Protein AF-0000000074148885 (afdb_homodimer)

Nearest PDB structures (foldseek):
  8hmo-assembly3_F  TM=9.367E-01  e=3.142E-23  Bacillus smithii
  8hmo-assembly3_E  TM=9.336E-01  e=1.213E-22  Bacillus smithii
  4co9-assembly2_B  TM=9.385E-01  e=7.654E-22  Bacillus anthracis str. Ames
  4cog-assembly2_D  TM=9.229E-01  e=1.504E-21  Burkholderia cenocepacia J2315
  4cob-assembly1_B  TM=9.211E-01  e=1.009E-20  Pseudomonas aeruginosa PAO1

Organism: Dictyoglomus thermophilum (strain ATCC 35947 / DSM 3960 / H-6-12) (NCBI:txid309799)

Radius of gyration: 21.27 Å; Cα contacts (8 Å, |Δi|>4): 1156; chains: 2; bounding box: 47×60×47 Å

InterPro domains:
  IPR007325 Kynurenine formamidase/cyclase-like [PF04199] (9-154)
  IPR007325 Kynurenine formamidase/cyclase-like [PTHR31118] (8-211)
  IPR037175 Kynurenine formamidase superfamily [G3DSA:3.50.30.50] (5-211)
  IPR037175 Kynurenine formamidase superfamily [SSF102198] (7-210)

pLDDT: mean 97.99, std 2.06, range [78.19, 99.0]

Solvent-accessible surface area (backbone atoms only — not comparable to full-atom values): 21442 Å² total; per-residue (Å²): 116,45,73,37,80,89,51,67,41,76,26,41,42,71,41,45,68,81,46,51,66,63,88,90,54,58,64,44,42,77,44,78,76,36,37,42,96,75,74,37,87,31,38,40,41,33,40,32,30,20,27,66,39,47,14,17,34,53,28,28,23,18,63,31,89,87,35,47,24,39,66,65,49,69,71,68,46,34,45,44,62,27,38,38,43,73,45,80,57,67,64,43,43,42,44,84,76,50,72,81,52,95,77,49,67,57,32,26,40,32,43,35,43,66,27,22,61,45,56,73,66,46,53,85,62,84,72,46,52,12,42,30,53,66,27,44,52,50,44,57,74,46,43,37,31,18,43,31,24,19,33,88,43,57,21,31,78,64,69,59,15,52,48,24,51,39,58,38,28,75,71,66,27,30,38,36,22,20,32,45,39,66,89,56,71,67,43,58,28,39,34,42,37,54,48,48,39,29,64,78,22,28,36,23,42,27,35,31,36,38,22,46,50,48,123,116,44,75,38,80,89,52,68,40,78,27,41,41,71,39,44,68,82,46,53,65,64,89,90,54,56,64,44,43,78,44,78,76,36,36,42,95,75,76,39,87,33,37,40,40,33,38,32,29,20,26,68,39,46,14,18,36,52,28,29,24,19,62,30,89,86,36,46,24,39,64,65,49,69,70,68,46,34,46,45,62,28,37,38,43,73,45,81,59,68,65,43,43,42,44,84,78,49,71,82,51,95,77,48,69,58,30,27,41,32,41,34,44,65,28,21,60,46,55,74,67,46,54,86,62,82,72,48,52,11,40,30,53,66,28,45,52,49,43,56,74,46,44,35,30,18,45,32,25,20,34,86,44,56,20,32,78,65,70,60,14,53,49,23,48,38,62,37,27,75,71,66,27,31,40,35,21,19,31,45,40,67,88,56,72,67,42,58,28,38,34,42,36,55,48,48,39,29,62,78,24,28,36,20,44,28,35,32,37,36,20,46,51,49,123

Secondary structure (DSSP, 8-state):
-EE-TTS-EE-PPPB-TT----TTSPPPEEEEEE-GGGT-SS-EEEEEEETT-SSEEE-GGGT-TTSPPTTTS-GGGGEEEEEEEE---SS-B-HHHHTTS---TT-EEEEE-THHHHHHTTS--TT---B-HHHHHHHHHHT-SEEEESSS-SS-SSHHHHHHHHHHHHTT-EEEE----TTPPSEEEEEE-PPP-BTT-SEEE---EEEEEE-/-EE-TTS-EE-PPPB-TT----TTSPPPEEEEEE-GGGT-SS-EEEEEEETT-SSEEE-GGGT-TTSPPTTTS-GGGGEEEEEEEE---SSEE-HHHHTTS---TT-EEEEE-THHHHHHTTS--TT--EE-HHHHHHHHHHT-SEEEESSS-SS-SSHHHHHHHHHHHHTT-EEEE----TTPPSEEEEEE-PPP-BTT-SEEE---EEEEEE-

Foldseek 3Di:
DAWFPVDKDWFWDDQDQLFADDPPFDGWDKAWPDDVVVVDPDTDIDIDGGLLGTKKKFFLCLQPVPTDAQLGADQLLFWFKEFEDEFEPQQEADLVRPVPPPDAAAHEYEYHYCLLVVNVVRYDDLRGYAYFLRNLLVVVVRNYSAYEYQASFNGHPDDRSSNSSNSCNVSPRMYIYNTNCVPPDGDMWIKHWGFDNDVRHRMHHTGIMTTDDDD/DAWFPVDKDWFWDDQDQLFADDPPFDGWDKAWPDDVVVVDPDTDIDIDGGLLGTKKKFFLCLQPVPTDAQLGADQLLFWFKEFEDEFEPQQEADLVRPVPPPDAAAHEYEYHYCLLVVNVVRYDDLRGYAYFLNNLLVVVVRNYSAYEYQASFNGHPDDRSSNSSNSCNVSPRMYIYNTNCVPPDGDMWIKHWGFDNDVRHRMHHTGIITTDDDD

Sequence (430 aa):
MKILWDKPIDVSLLIREDMLFWPNDPKFQREWVARISEGKNANLSKLILGSHTGTHIDAPYHFLDNGKTLEKIDIFRFYGFAKVFEIKNSVKILLQDIESLPIEEGDIVLFKTKNSSLLRENVFHEDYVGLSLEAAKYLVGKRVKTVGIDYLSIGPRGDEGREVHRTLLREEIGIIEGLDLLEVEEGKYFMIALPLKVKGGEGSPVRAILFPIEGMKILWDKPIDVSLLIREDMLFWPNDPKFQREWVARISEGKNANLSKLILGSHTGTHIDAPYHFLDNGKTLEKIDIFRFYGFAKVFEIKNSVKILLQDIESLPIEEGDIVLFKTKNSSLLRENVFHEDYVGLSLEAAKYLVGKRVKTVGIDYLSIGPRGDEGREVHRTLLREEIGIIEGLDLLEVEEGKYFMIALPLKVKGGEGSPVRAILFPIEG

Structure (mmCIF, N/CA/C/O backbone):
data_AF-0000000074148885-model_v1
#
loop_
_entity.id
_entity.type
_entity.pdbx_description
1 polymer 'Kynurenine formamidase'
#
loop_
_atom_site.group_PDB
_atom_site.id
_atom_site.type_symbol
_atom_site.label_atom_id
_atom_site.label_alt_id
_atom_site.label_comp_id
_atom_site.label_asym_id
_atom_site.label_entity_id
_atom_site.label_seq_id
_atom_site.pdbx_PDB_ins_code
_atom_site.Cartn_x
_atom_site.Cartn_y
_atom_site.Cartn_z
_atom_site.occupancy
_atom_site.B_iso_or_equiv
_atom_site.auth_seq_id
_atom_site.auth_comp_id
_atom_site.auth_asym_id
_atom_site.auth_atom_id
_atom_site.pdbx_PDB_model_num
ATOM 1 N N . MET A 1 1 ? -24.859 -9.789 -0.176 1 83.31 1 MET A N 1
ATOM 2 C CA . MET A 1 1 ? -23.469 -10.047 0.211 1 83.31 1 MET A CA 1
ATOM 3 C C . MET A 1 1 ? -22.891 -8.852 0.961 1 83.31 1 MET A C 1
ATOM 5 O O . MET A 1 1 ? -23.031 -7.707 0.519 1 83.31 1 MET A O 1
ATOM 9 N N . LYS A 1 2 ? -22.531 -9.023 2.232 1 92.5 2 LYS A N 1
ATOM 10 C CA . LYS A 1 2 ? -21.984 -7.988 3.115 1 92.5 2 LYS A CA 1
ATOM 11 C C . LYS A 1 2 ? -20.5 -8.211 3.373 1 92.5 2 LYS A C 1
ATOM 13 O O . LYS A 1 2 ? -20.094 -9.305 3.75 1 92.5 2 LYS A O 1
ATOM 18 N N . ILE A 1 3 ? -19.672 -7.215 3.102 1 96 3 ILE A N 1
ATOM 19 C CA . ILE A 1 3 ? -18.234 -7.273 3.402 1 96 3 ILE A CA 1
ATOM 20 C C . ILE A 1 3 ? -18.016 -7.043 4.895 1 96 3 ILE A C 1
ATOM 22 O O . ILE A 1 3 ? -18.531 -6.074 5.461 1 96 3 ILE A O 1
ATOM 26 N N . LEU A 1 4 ? -17.297 -7.918 5.598 1 96.69 4 LEU A N 1
ATOM 27 C CA . LEU A 1 4 ? -16.984 -7.762 7.012 1 96.69 4 LEU A CA 1
ATOM 28 C C . LEU A 1 4 ? -15.711 -6.949 7.207 1 96.69 4 LEU A C 1
ATOM 30 O O . LEU A 1 4 ? -14.664 -7.504 7.539 1 96.69 4 LEU A O 1
ATOM 34 N N . TRP A 1 5 ? -15.852 -5.66 7.191 1 95.94 5 TRP A N 1
ATOM 35 C CA . TRP A 1 5 ? -14.742 -4.719 7.25 1 95.94 5 TRP A CA 1
ATOM 36 C C . TRP A 1 5 ? -14.008 -4.824 8.578 1 95.94 5 TRP A C 1
ATOM 38 O O . TRP A 1 5 ? -12.844 -4.414 8.695 1 95.94 5 TRP A O 1
ATOM 48 N N . ASP A 1 6 ? -14.648 -5.352 9.578 1 95.69 6 ASP A N 1
ATOM 49 C CA . ASP A 1 6 ? -14.094 -5.391 10.93 1 95.69 6 ASP A CA 1
ATOM 50 C C . ASP A 1 6 ? -13.328 -6.688 11.172 1 95.69 6 ASP A C 1
ATOM 52 O O . ASP A 1 6 ? -12.773 -6.895 12.25 1 95.69 6 ASP A O 1
ATOM 56 N N . LYS A 1 7 ? -13.234 -7.516 10.156 1 96.19 7 LYS A N 1
ATOM 57 C CA . LYS A 1 7 ? -12.523 -8.781 10.297 1 96.19 7 LYS A CA 1
ATOM 58 C C . LYS A 1 7 ? -11.5 -8.961 9.18 1 96.19 7 LYS A C 1
ATOM 60 O O . LYS A 1 7 ? -11.523 -9.953 8.461 1 96.19 7 LYS A O 1
ATOM 65 N N . PRO A 1 8 ? -10.57 -8 9.148 1 98 8 PRO A N 1
ATOM 66 C CA . PRO A 1 8 ? -9.555 -8.109 8.102 1 98 8 PRO A CA 1
ATOM 67 C C . PRO A 1 8 ? -8.617 -9.289 8.312 1 98 8 PRO A C 1
ATOM 69 O O . PRO A 1 8 ? -8.266 -9.609 9.453 1 98 8 PRO A O 1
ATOM 72 N N . ILE A 1 9 ? -8.25 -9.969 7.242 1 98.62 9 ILE A N 1
ATOM 73 C CA . ILE A 1 9 ? -7.219 -11 7.242 1 98.62 9 ILE A CA 1
ATOM 74 C C . ILE A 1 9 ? -5.988 -10.5 6.492 1 98.62 9 ILE A C 1
ATOM 76 O O . ILE A 1 9 ? -6.039 -10.281 5.277 1 98.62 9 ILE A O 1
ATOM 80 N N . ASP A 1 10 ? -4.973 -10.266 7.238 1 98.56 10 ASP A N 1
ATOM 81 C CA . ASP A 1 10 ? -3.713 -9.812 6.656 1 98.56 10 ASP A CA 1
ATOM 82 C C . ASP A 1 10 ? -2.98 -10.969 5.973 1 98.56 10 ASP A C 1
ATOM 84 O O . ASP A 1 10 ? -2.555 -11.922 6.633 1 98.56 10 ASP A O 1
ATOM 88 N N . VAL A 1 11 ? -2.781 -10.875 4.641 1 98.81 11 VAL A N 1
ATOM 89 C CA . VAL A 1 11 ? -2.164 -11.969 3.896 1 98.81 11 VAL A CA 1
ATOM 90 C C . VAL A 1 11 ? -0.828 -11.508 3.316 1 98.81 11 VAL A C 1
ATOM 92 O O . VAL A 1 11 ? -0.363 -12.055 2.312 1 98.81 11 VAL A O 1
ATOM 95 N N . SER A 1 12 ? -0.264 -10.453 3.875 1 98.5 12 SER A N 1
ATOM 96 C CA . SER A 1 12 ? 1.042 -9.93 3.486 1 98.5 12 SER A CA 1
ATOM 97 C C . SER A 1 12 ? 2.16 -10.586 4.293 1 98.5 12 SER A C 1
ATOM 99 O O . SER A 1 12 ? 1.998 -10.852 5.484 1 98.5 12 SER A O 1
ATOM 101 N N . LEU A 1 13 ? 3.252 -10.766 3.672 1 98.38 13 LEU A N 1
ATOM 102 C CA . LEU A 1 13 ? 4.465 -11.164 4.379 1 98.38 13 LEU A CA 1
ATOM 103 C C . LEU A 1 13 ? 5.043 -10 5.172 1 98.38 13 LEU A C 1
ATOM 105 O O . LEU A 1 13 ? 4.965 -8.844 4.734 1 98.38 13 LEU A O 1
ATOM 109 N N . LEU A 1 14 ? 5.602 -10.352 6.316 1 98.31 14 LEU A N 1
ATOM 110 C CA . LEU A 1 14 ? 6.324 -9.352 7.098 1 98.31 14 LEU A CA 1
ATOM 111 C C . LEU A 1 14 ? 7.625 -8.961 6.406 1 98.31 14 LEU A C 1
ATOM 113 O O . LEU A 1 14 ? 8.461 -9.812 6.109 1 98.31 14 LEU A O 1
ATOM 117 N N . ILE A 1 15 ? 7.762 -7.684 6.078 1 98.81 15 ILE A N 1
ATOM 118 C CA . ILE A 1 15 ? 9 -7.207 5.477 1 98.81 15 ILE A CA 1
ATOM 119 C C . ILE A 1 15 ? 10.055 -6.992 6.562 1 98.81 15 ILE A C 1
ATOM 121 O O . ILE A 1 15 ? 9.844 -6.199 7.488 1 98.81 15 ILE A O 1
ATOM 125 N N . ARG A 1 16 ? 11.062 -7.668 6.457 1 98.56 16 ARG A N 1
ATOM 126 C CA . ARG A 1 16 ? 12.148 -7.605 7.426 1 98.56 16 ARG A CA 1
ATOM 127 C C . ARG A 1 16 ? 13.477 -8.023 6.789 1 98.56 16 ARG A C 1
ATOM 129 O O . ARG A 1 16 ? 13.484 -8.641 5.719 1 98.56 16 ARG A O 1
ATOM 136 N N . GLU A 1 17 ? 14.625 -7.676 7.324 1 98.19 17 GLU A N 1
ATOM 137 C CA . GLU A 1 17 ? 15.953 -7.828 6.727 1 98.19 17 GLU A CA 1
ATOM 138 C C . GLU A 1 17 ? 16.281 -9.297 6.477 1 98.19 17 GLU A C 1
ATOM 140 O O . GLU A 1 17 ? 16.984 -9.633 5.523 1 98.19 17 GLU A O 1
ATOM 145 N N . ASP A 1 18 ? 15.766 -10.25 7.238 1 97.38 18 ASP A N 1
ATOM 146 C CA . ASP A 1 18 ? 16.078 -11.664 7.078 1 97.38 18 ASP A CA 1
ATOM 147 C C . ASP A 1 18 ? 14.969 -12.398 6.344 1 97.38 18 ASP A C 1
ATOM 149 O O . ASP A 1 18 ? 14.898 -13.633 6.371 1 97.38 18 ASP A O 1
ATOM 153 N N . MET A 1 19 ? 14.148 -11.648 5.664 1 98 19 MET A N 1
ATOM 154 C CA . MET A 1 19 ? 12.992 -12.289 5.047 1 98 19 MET A CA 1
ATOM 155 C C . MET A 1 19 ? 13.398 -13.039 3.781 1 98 19 MET A C 1
ATOM 157 O O . MET A 1 19 ? 14.414 -12.711 3.16 1 98 19 MET A O 1
ATOM 161 N N . LEU A 1 20 ? 12.578 -13.992 3.443 1 96.81 20 LEU A N 1
ATOM 162 C CA . LEU A 1 20 ? 12.664 -14.695 2.168 1 96.81 20 LEU A CA 1
ATOM 163 C C . LEU A 1 20 ? 12.602 -13.719 1.001 1 96.81 20 LEU A C 1
ATOM 165 O O . LEU A 1 20 ? 11.836 -12.758 1.036 1 96.81 20 LEU A O 1
ATOM 169 N N . PHE A 1 21 ? 13.43 -13.891 -0.021 1 96.69 21 PHE A N 1
ATOM 170 C CA . PHE A 1 21 ? 13.43 -13.117 -1.256 1 96.69 21 PHE A CA 1
ATOM 171 C C . PHE A 1 21 ? 13.836 -13.984 -2.441 1 96.69 21 PHE A C 1
ATOM 173 O O . PHE A 1 21 ? 14.367 -15.078 -2.26 1 96.69 21 PHE A O 1
ATOM 180 N N . TRP A 1 22 ? 13.406 -13.602 -3.65 1 97 22 TRP A N 1
ATOM 181 C CA . TRP A 1 22 ? 13.82 -14.305 -4.859 1 97 22 TRP A CA 1
ATOM 182 C C . TRP A 1 22 ? 15.328 -14.234 -5.043 1 97 22 TRP A C 1
ATOM 184 O O . TRP A 1 22 ? 15.93 -13.164 -4.922 1 97 22 TRP A O 1
ATOM 194 N N . PRO A 1 23 ? 15.938 -15.328 -5.363 1 94.19 23 PRO A N 1
ATOM 195 C CA . PRO A 1 23 ? 17.391 -15.328 -5.504 1 94.19 23 PRO A CA 1
ATOM 196 C C . PRO A 1 23 ? 17.906 -14.234 -6.438 1 94.19 23 PRO A C 1
ATOM 198 O O . PRO A 1 23 ? 17.359 -14.055 -7.531 1 94.19 23 PRO A O 1
ATOM 201 N N . ASN A 1 24 ? 18.859 -13.391 -5.973 1 91.5 24 ASN A N 1
ATOM 202 C CA . ASN A 1 24 ? 19.562 -12.352 -6.711 1 91.5 24 ASN A CA 1
ATOM 203 C C . ASN A 1 24 ? 18.766 -11.047 -6.738 1 91.5 24 ASN A C 1
ATOM 205 O O . ASN A 1 24 ? 19.219 -10.055 -7.312 1 91.5 24 ASN A O 1
ATOM 209 N N . ASP A 1 25 ? 17.562 -11.07 -6.203 1 97.44 25 ASP A N 1
ATOM 210 C CA . ASP A 1 25 ? 16.859 -9.797 -6.027 1 97.44 25 ASP A CA 1
ATOM 211 C C . ASP A 1 25 ? 17.5 -8.969 -4.91 1 97.44 25 ASP A C 1
ATOM 213 O O . ASP A 1 25 ? 18.188 -9.516 -4.039 1 97.44 25 ASP A O 1
ATOM 217 N N . PRO A 1 26 ? 17.266 -7.637 -4.969 1 98.25 26 PRO A N 1
ATOM 218 C CA . PRO A 1 26 ? 17.75 -6.828 -3.85 1 98.25 26 PRO A CA 1
ATOM 219 C C . PRO A 1 26 ? 17.094 -7.211 -2.521 1 98.25 26 PRO A C 1
ATOM 221 O O . PRO A 1 26 ? 15.891 -7.465 -2.469 1 98.25 26 PRO A O 1
ATOM 224 N N . LYS A 1 27 ? 17.922 -7.262 -1.456 1 97.75 27 LYS A N 1
ATOM 225 C CA . LYS A 1 27 ? 17.438 -7.559 -0.111 1 97.75 27 LYS A CA 1
ATOM 226 C C . LYS A 1 27 ? 16.875 -6.301 0.562 1 97.75 27 LYS A C 1
ATOM 228 O O . LYS A 1 27 ? 17.344 -5.195 0.296 1 97.75 27 LYS A O 1
ATOM 233 N N . PHE A 1 28 ? 15.969 -6.57 1.429 1 98.81 28 PHE A N 1
ATOM 234 C CA . PHE A 1 28 ? 15.477 -5.453 2.225 1 98.81 28 PHE A CA 1
ATOM 235 C C . PHE A 1 28 ? 16.516 -5.031 3.264 1 98.81 28 PHE A C 1
ATOM 237 O O . PHE A 1 28 ? 17.125 -5.879 3.918 1 98.81 28 PHE A O 1
ATOM 244 N N . GLN A 1 29 ? 16.672 -3.766 3.324 1 98.69 29 GLN A N 1
ATOM 245 C CA . GLN A 1 29 ? 17.516 -3.158 4.352 1 98.69 29 GLN A CA 1
ATOM 246 C C . GLN A 1 29 ? 16.906 -1.849 4.852 1 98.69 29 GLN A C 1
ATOM 248 O O . GLN A 1 29 ? 16.391 -1.062 4.062 1 98.69 29 GLN A O 1
ATOM 253 N N . ARG A 1 30 ? 16.969 -1.674 6.121 1 98.5 30 ARG A N 1
ATOM 254 C CA . ARG A 1 30 ? 16.562 -0.408 6.734 1 98.5 30 ARG A CA 1
ATOM 255 C C . ARG A 1 30 ? 17.766 0.291 7.367 1 98.5 30 ARG A C 1
ATOM 257 O O . ARG A 1 30 ? 18.547 -0.333 8.094 1 98.5 30 ARG A O 1
ATOM 264 N N . GLU A 1 31 ? 17.938 1.503 7.062 1 98.5 31 GLU A N 1
ATOM 265 C CA . GLU A 1 31 ? 18.922 2.369 7.695 1 98.5 31 GLU A CA 1
ATOM 266 C C . GLU A 1 31 ? 18.266 3.475 8.5 1 98.5 31 GLU A C 1
ATOM 268 O O . GLU A 1 31 ? 17.453 4.234 7.973 1 98.5 31 GLU A O 1
ATOM 273 N N . TRP A 1 32 ? 18.641 3.572 9.773 1 98.19 32 TRP A N 1
ATOM 274 C CA . TRP A 1 32 ? 18.094 4.648 10.594 1 98.19 32 TRP A CA 1
ATOM 275 C C . TRP A 1 32 ? 18.781 5.977 10.273 1 98.19 32 TRP A C 1
ATOM 277 O O . TRP A 1 32 ? 20 6.062 10.234 1 98.19 32 TRP A O 1
ATOM 287 N N . VAL A 1 33 ? 17.984 6.957 9.984 1 98.38 33 VAL A N 1
ATOM 288 C CA . VAL A 1 33 ? 18.453 8.32 9.758 1 98.38 33 VAL A CA 1
ATOM 289 C C . VAL A 1 33 ? 18.438 9.102 11.07 1 98.38 33 VAL A C 1
ATOM 291 O O . VAL A 1 33 ? 19.312 9.914 11.328 1 98.38 33 VAL A O 1
ATOM 294 N N . ALA A 1 34 ? 17.469 8.898 11.836 1 98.19 34 ALA A N 1
ATOM 295 C CA . ALA A 1 34 ? 17.281 9.492 13.156 1 98.19 34 ALA A CA 1
ATOM 296 C C . ALA A 1 34 ? 16.578 8.523 14.102 1 98.19 34 ALA A C 1
ATOM 298 O O . ALA A 1 34 ? 15.766 7.699 13.664 1 98.19 34 ALA A O 1
ATOM 299 N N . ARG A 1 35 ? 16.953 8.586 15.375 1 98.31 35 ARG A N 1
ATOM 300 C CA . ARG A 1 35 ? 16.297 7.781 16.406 1 98.31 35 ARG A CA 1
ATOM 301 C C . ARG A 1 35 ? 16.094 8.586 17.672 1 98.31 35 ARG A C 1
ATOM 303 O O . ARG A 1 35 ? 17.016 9.258 18.141 1 98.31 35 ARG A O 1
ATOM 310 N N . ILE A 1 36 ? 14.891 8.5 18.188 1 98.5 36 ILE A N 1
ATOM 311 C CA . ILE A 1 36 ? 14.586 9.164 19.438 1 98.5 36 ILE A CA 1
ATOM 312 C C . ILE A 1 36 ? 15.523 8.648 20.531 1 98.5 36 ILE A C 1
ATOM 314 O O . ILE A 1 36 ? 16.047 9.422 21.344 1 98.5 36 ILE A O 1
ATOM 318 N N . SER A 1 37 ? 15.75 7.352 20.625 1 97.88 37 SER A N 1
ATOM 319 C CA . SER A 1 37 ? 16.609 6.723 21.609 1 97.88 37 SER A CA 1
ATOM 320 C C . SER A 1 37 ? 18.031 7.285 21.547 1 97.88 37 SER A C 1
ATOM 322 O O . SER A 1 37 ? 18.828 7.113 22.469 1 97.88 37 SER A O 1
ATOM 324 N N . GLU A 1 38 ? 18.359 7.891 20.453 1 98.06 38 GLU A N 1
ATOM 325 C CA . GLU A 1 38 ? 19.672 8.484 20.281 1 98.06 38 GLU A CA 1
ATOM 326 C C . GLU A 1 38 ? 19.625 10.008 20.406 1 98.06 38 GLU A C 1
ATOM 328 O O . GLU A 1 38 ? 20.5 10.711 19.906 1 98.06 38 GLU A O 1
ATOM 333 N N . GLY A 1 39 ? 18.578 10.555 20.859 1 98 39 GLY A N 1
ATOM 334 C CA . GLY A 1 39 ? 18.469 11.961 21.203 1 98 39 GLY A CA 1
ATOM 335 C C . GLY A 1 39 ? 17.828 12.797 20.109 1 98 39 GLY A C 1
ATOM 336 O O . GLY A 1 39 ? 17.844 14.023 20.172 1 98 39 GLY A O 1
ATOM 337 N N . LYS A 1 40 ? 17.297 12.117 19.078 1 97.75 40 LYS A N 1
ATOM 338 C CA . LYS A 1 40 ? 16.656 12.859 17.984 1 97.75 40 LYS A CA 1
ATOM 339 C C . LYS A 1 40 ? 15.164 13.062 18.281 1 97.75 40 LYS A C 1
ATOM 341 O O . LYS A 1 40 ? 14.625 12.484 19.234 1 97.75 40 LYS A O 1
ATOM 346 N N . ASN A 1 41 ? 14.516 13.961 17.531 1 96.25 41 ASN A N 1
ATOM 347 C CA . ASN A 1 41 ? 13.133 14.367 17.781 1 96.25 41 ASN A CA 1
ATOM 348 C C . ASN A 1 41 ? 12.141 13.328 17.281 1 96.25 41 ASN A C 1
ATOM 350 O O . ASN A 1 41 ? 10.984 13.305 17.703 1 96.25 41 ASN A O 1
ATOM 354 N N . ALA A 1 42 ? 12.609 12.484 16.312 1 98 42 ALA A N 1
ATOM 355 C CA . ALA A 1 42 ? 11.742 11.492 15.672 1 98 42 ALA A CA 1
ATOM 356 C C . ALA A 1 42 ? 12.539 10.289 15.188 1 98 42 ALA A C 1
ATOM 358 O O . ALA A 1 42 ? 13.766 10.367 15.047 1 98 42 ALA A O 1
ATOM 359 N N . ASN A 1 43 ? 11.844 9.18 15.117 1 98.62 43 ASN A N 1
ATOM 360 C CA . ASN A 1 43 ? 12.406 8.031 14.406 1 98.62 43 ASN A CA 1
ATOM 361 C C . ASN A 1 43 ? 12.18 8.141 12.898 1 98.62 43 ASN A C 1
ATOM 363 O O . ASN A 1 43 ? 11.07 8.453 12.453 1 98.62 43 ASN A O 1
ATOM 367 N N . LEU A 1 44 ? 13.156 7.984 12.125 1 98.56 44 LEU A N 1
ATOM 368 C CA . LEU A 1 44 ? 13.141 8.117 10.672 1 98.56 44 LEU A CA 1
ATOM 369 C C . LEU A 1 44 ? 14.086 7.109 10.023 1 98.56 44 LEU A C 1
ATOM 371 O O . LEU A 1 44 ? 15.234 6.965 10.445 1 98.56 44 LEU A O 1
ATOM 375 N N . SER A 1 45 ? 13.539 6.457 8.977 1 98.56 45 SER A N 1
ATOM 376 C CA . SER A 1 45 ? 14.359 5.434 8.344 1 98.56 45 SER A CA 1
ATOM 377 C C . SER A 1 45 ? 14.461 5.66 6.836 1 98.56 45 SER A C 1
ATOM 379 O O . SER A 1 45 ? 13.586 6.285 6.238 1 98.56 45 SER A O 1
ATOM 381 N N . LYS A 1 46 ? 15.547 5.223 6.297 1 98.81 46 LYS A N 1
ATOM 382 C CA . LYS A 1 46 ? 15.75 4.965 4.875 1 98.81 46 LYS A CA 1
ATOM 383 C C . LYS A 1 46 ? 15.531 3.488 4.547 1 98.81 46 LYS A C 1
ATOM 385 O O . LYS A 1 46 ? 16.109 2.613 5.195 1 98.81 46 LYS A O 1
ATOM 390 N N . LEU A 1 47 ? 14.68 3.244 3.594 1 98.88 47 LEU A N 1
ATOM 391 C CA . LEU A 1 47 ? 14.367 1.878 3.184 1 98.88 47 LEU A CA 1
ATOM 392 C C . LEU A 1 47 ? 15.023 1.548 1.849 1 98.88 47 LEU A C 1
ATOM 394 O O . LEU A 1 47 ? 15.008 2.363 0.923 1 98.88 47 LEU A O 1
ATOM 398 N N . ILE A 1 48 ? 15.625 0.427 1.777 1 98.81 48 ILE A N 1
ATOM 399 C CA . ILE A 1 48 ? 16.203 -0.152 0.569 1 98.81 48 ILE A CA 1
ATOM 400 C C . ILE A 1 48 ? 15.578 -1.518 0.3 1 98.81 48 ILE A C 1
ATOM 402 O O . ILE A 1 48 ? 15.602 -2.4 1.16 1 98.81 48 ILE A O 1
ATOM 406 N N . LEU A 1 49 ? 14.969 -1.686 -0.871 1 98.75 49 LEU A N 1
ATOM 407 C CA . LEU A 1 49 ? 14.297 -2.957 -1.125 1 98.75 49 LEU A CA 1
ATOM 408 C C . LEU A 1 49 ? 14.141 -3.197 -2.623 1 98.75 49 LEU A C 1
ATOM 410 O O . LEU A 1 49 ? 14.266 -2.268 -3.422 1 98.75 49 LEU A O 1
ATOM 414 N N . GLY A 1 50 ? 13.969 -4.434 -2.994 1 98.75 50 GLY A N 1
ATOM 415 C CA . GLY A 1 50 ? 13.547 -4.742 -4.352 1 98.75 50 GLY A CA 1
ATOM 416 C C . GLY A 1 50 ? 12.102 -4.383 -4.621 1 98.75 50 GLY A C 1
ATOM 417 O O . GLY A 1 50 ? 11.242 -4.512 -3.742 1 98.75 50 GLY A O 1
ATOM 418 N N . SER A 1 51 ? 11.828 -4.059 -5.875 1 98.62 51 SER A N 1
ATOM 419 C CA . SER A 1 51 ? 10.461 -3.723 -6.262 1 98.62 51 SER A CA 1
ATOM 420 C C . SER A 1 51 ? 9.523 -4.906 -6.07 1 98.62 51 SER A C 1
ATOM 422 O O . SER A 1 51 ? 8.305 -4.738 -6.008 1 98.62 51 SER A O 1
ATOM 424 N N . HIS A 1 52 ? 10.031 -6.121 -5.941 1 98.69 52 HIS A N 1
ATOM 425 C CA . HIS A 1 52 ? 9.242 -7.336 -5.785 1 98.69 52 HIS A CA 1
ATOM 426 C C . HIS A 1 52 ? 9.477 -7.973 -4.418 1 98.69 52 HIS A C 1
ATOM 428 O O . HIS A 1 52 ? 9.562 -9.195 -4.309 1 98.69 52 HIS A O 1
ATOM 434 N N . THR A 1 53 ? 9.695 -7.176 -3.439 1 98.69 53 THR A N 1
ATOM 435 C CA . THR A 1 53 ? 9.906 -7.617 -2.066 1 98.69 53 THR A CA 1
ATOM 436 C C . THR A 1 53 ? 8.602 -8.07 -1.43 1 98.69 53 THR A C 1
ATOM 438 O O . THR A 1 53 ? 7.594 -7.363 -1.498 1 98.69 53 THR A O 1
ATOM 441 N N . GLY A 1 54 ? 8.656 -9.32 -0.763 1 98.25 54 GLY A N 1
ATOM 442 C CA . GLY A 1 54 ? 7.496 -9.789 -0.025 1 98.25 54 GLY A CA 1
ATOM 443 C C . GLY A 1 54 ? 6.27 -9.969 -0.897 1 98.25 54 GLY A C 1
ATOM 444 O O . GLY A 1 54 ? 6.363 -10.477 -2.016 1 98.25 54 GLY A O 1
ATOM 445 N N . THR A 1 55 ? 5.129 -9.766 -0.304 1 98.88 55 THR A N 1
ATOM 446 C CA . THR A 1 55 ? 3.906 -9.688 -1.094 1 98.88 55 THR A CA 1
ATOM 447 C C . THR A 1 55 ? 3.961 -8.5 -2.055 1 98.88 55 THR A C 1
ATOM 449 O O . THR A 1 55 ? 4.262 -7.375 -1.647 1 98.88 55 THR A O 1
ATOM 452 N N . HIS A 1 56 ? 3.736 -8.766 -3.342 1 98.94 56 HIS A N 1
ATOM 453 C CA . HIS A 1 56 ? 3.945 -7.699 -4.316 1 98.94 56 HIS A CA 1
ATOM 454 C C . HIS A 1 56 ? 3.104 -7.926 -5.566 1 98.94 56 HIS A C 1
ATOM 456 O O . HIS A 1 56 ? 2.5 -8.984 -5.73 1 98.94 56 HIS A O 1
ATOM 462 N N . ILE A 1 57 ? 3.037 -6.922 -6.387 1 98.81 57 ILE A N 1
ATOM 463 C CA . ILE A 1 57 ? 2.365 -7.031 -7.676 1 98.81 57 ILE A CA 1
ATOM 464 C C . ILE A 1 57 ? 3.373 -6.809 -8.805 1 98.81 57 ILE A C 1
ATOM 466 O O . ILE A 1 57 ? 4.422 -6.195 -8.594 1 98.81 57 ILE A O 1
ATOM 470 N N . ASP A 1 58 ? 3.082 -7.371 -9.914 1 98.81 58 ASP A N 1
ATOM 471 C CA . ASP A 1 58 ? 3.852 -7.18 -11.133 1 98.81 58 ASP A CA 1
ATOM 472 C C . ASP A 1 58 ? 3.113 -6.266 -12.109 1 98.81 58 ASP A C 1
ATOM 474 O O . ASP A 1 58 ? 1.984 -6.559 -12.508 1 98.81 58 ASP A O 1
ATOM 478 N N . ALA A 1 59 ? 3.709 -5.141 -12.461 1 98.75 59 ALA A N 1
ATOM 479 C CA . ALA A 1 59 ? 3.209 -4.383 -13.602 1 98.75 59 ALA A CA 1
ATOM 480 C C . ALA A 1 59 ? 3.607 -5.047 -14.914 1 98.75 59 ALA A C 1
ATOM 482 O O . ALA A 1 59 ? 4.594 -5.785 -14.977 1 98.75 59 ALA A O 1
ATOM 483 N N . PRO A 1 60 ? 2.863 -4.773 -15.977 1 98.88 60 PRO A N 1
ATOM 484 C CA . PRO A 1 60 ? 3.221 -5.367 -17.266 1 98.88 60 PRO A CA 1
ATOM 485 C C . PRO A 1 60 ? 4.664 -5.07 -17.672 1 98.88 60 PRO A C 1
ATOM 487 O O . PRO A 1 60 ? 5.336 -5.926 -18.25 1 98.88 60 PRO A O 1
ATOM 490 N N . TYR A 1 61 ? 5.195 -3.969 -17.328 1 98.88 61 TYR A N 1
ATOM 491 C CA . TYR A 1 61 ? 6.551 -3.551 -17.672 1 98.88 61 TYR A CA 1
ATOM 492 C C . TYR A 1 61 ? 7.582 -4.512 -17.078 1 98.88 61 TYR A C 1
ATOM 494 O O . TYR A 1 61 ? 8.719 -4.566 -17.547 1 98.88 61 TYR A O 1
ATOM 502 N N . HIS A 1 62 ? 7.305 -5.277 -16.078 1 98.81 62 HIS A N 1
ATOM 503 C CA . HIS A 1 62 ? 8.195 -6.25 -15.469 1 98.81 62 HIS A CA 1
ATOM 504 C C . HIS A 1 62 ? 8.695 -7.266 -16.5 1 98.81 62 HIS A C 1
ATOM 506 O O . HIS A 1 62 ? 9.891 -7.566 -16.547 1 98.81 62 HIS A O 1
ATOM 512 N N . PHE A 1 63 ? 7.797 -7.688 -17.406 1 98.81 63 PHE A N 1
ATOM 513 C CA . PHE A 1 63 ? 8.188 -8.742 -18.344 1 98.81 63 PHE A CA 1
ATOM 514 C C . PHE A 1 63 ? 7.93 -8.312 -19.781 1 98.81 63 PHE A C 1
ATOM 516 O O . PHE A 1 63 ? 8.211 -9.07 -20.719 1 98.81 63 PHE A O 1
ATOM 523 N N . LEU A 1 64 ? 7.297 -7.168 -19.984 1 98.56 64 LEU A N 1
ATOM 524 C CA . LEU A 1 64 ? 7 -6.613 -21.297 1 98.56 64 LEU A CA 1
ATOM 525 C C . LEU A 1 64 ? 7.609 -5.227 -21.453 1 98.56 64 LEU A C 1
ATOM 527 O O . LEU A 1 64 ? 7.168 -4.273 -20.812 1 98.56 64 LEU A O 1
ATOM 531 N N . ASP A 1 65 ? 8.562 -5.039 -22.266 1 96.06 65 ASP A N 1
ATOM 532 C CA . ASP A 1 65 ? 9.297 -3.783 -22.359 1 96.06 65 ASP A CA 1
ATOM 533 C C . ASP A 1 65 ? 8.375 -2.639 -22.781 1 96.06 65 ASP A C 1
ATOM 535 O O . ASP A 1 65 ? 8.664 -1.471 -22.516 1 96.06 65 ASP A O 1
ATOM 539 N N . ASN A 1 66 ? 7.289 -2.906 -23.469 1 96.81 66 ASN A N 1
ATOM 540 C CA . ASN A 1 66 ? 6.316 -1.882 -23.828 1 96.81 66 ASN A CA 1
ATOM 541 C C . ASN A 1 66 ? 5.094 -1.918 -22.906 1 96.81 66 ASN A C 1
ATOM 543 O O . ASN A 1 66 ? 4.066 -1.309 -23.219 1 96.81 66 ASN A O 1
ATOM 547 N N . GLY A 1 67 ? 5.18 -2.688 -21.859 1 98.38 67 GLY A N 1
ATOM 548 C CA . GLY A 1 67 ? 4.059 -2.834 -20.938 1 98.38 67 GLY A CA 1
ATOM 549 C C . GLY A 1 67 ? 3.842 -1.612 -20.078 1 98.38 67 GLY A C 1
ATOM 550 O O . GLY A 1 67 ? 4.738 -0.783 -19.922 1 98.38 67 GLY A O 1
ATOM 551 N N . LYS A 1 68 ? 2.66 -1.505 -19.484 1 98.69 68 LYS A N 1
ATOM 552 C CA . LYS A 1 68 ? 2.314 -0.389 -18.609 1 98.69 68 LYS A CA 1
ATOM 553 C C . LYS A 1 68 ? 3.154 -0.411 -17.328 1 98.69 68 LYS A C 1
ATOM 555 O O . LYS A 1 68 ? 3.426 -1.479 -16.781 1 98.69 68 LYS A O 1
ATOM 560 N N . THR A 1 69 ? 3.568 0.746 -16.938 1 98.69 69 THR A N 1
ATOM 561 C CA . THR A 1 69 ? 4.258 0.95 -15.664 1 98.69 69 THR A CA 1
ATOM 562 C C . THR A 1 69 ? 3.258 1.243 -14.547 1 98.69 69 THR A C 1
ATOM 564 O O . THR A 1 69 ? 2.064 1.41 -14.805 1 98.69 69 THR A O 1
ATOM 567 N N . LEU A 1 70 ? 3.754 1.237 -13.328 1 98.62 70 LEU A N 1
ATOM 568 C CA . LEU A 1 70 ? 2.904 1.284 -12.141 1 98.62 70 LEU A CA 1
ATOM 569 C C . LEU A 1 70 ? 1.983 2.498 -12.18 1 98.62 70 LEU A C 1
ATOM 571 O O . LEU A 1 70 ? 0.827 2.42 -11.758 1 98.62 70 LEU A O 1
ATOM 575 N N . GLU A 1 71 ? 2.459 3.672 -12.609 1 97.88 71 GLU A N 1
ATOM 576 C CA . GLU A 1 71 ? 1.641 4.879 -12.578 1 97.88 71 GLU A CA 1
ATOM 577 C C . GLU A 1 71 ? 0.591 4.871 -13.68 1 97.88 71 GLU A C 1
ATOM 579 O O . GLU A 1 71 ? -0.344 5.672 -13.664 1 97.88 71 GLU A O 1
ATOM 584 N N . LYS A 1 72 ? 0.685 3.891 -14.586 1 98.06 72 LYS A N 1
ATOM 585 C CA . LYS A 1 72 ? -0.212 3.848 -15.742 1 98.06 72 LYS A CA 1
ATOM 586 C C . LYS A 1 72 ? -1.165 2.658 -15.648 1 98.06 72 LYS A C 1
ATOM 588 O O . LYS A 1 72 ? -2.131 2.572 -16.406 1 98.06 72 LYS A O 1
ATOM 593 N N . ILE A 1 73 ? -0.882 1.751 -14.766 1 97.88 73 ILE A N 1
ATOM 594 C CA . ILE A 1 73 ? -1.73 0.567 -14.672 1 97.88 73 ILE A CA 1
ATOM 595 C C . ILE A 1 73 ? -3.109 0.959 -14.148 1 97.88 73 ILE A C 1
ATOM 597 O O . ILE A 1 73 ? -3.264 2 -13.5 1 97.88 73 ILE A O 1
ATOM 601 N N . ASP A 1 74 ? -4.094 0.155 -14.484 1 97.25 74 ASP A N 1
ATOM 602 C CA . ASP A 1 74 ? -5.43 0.312 -13.914 1 97.25 74 ASP A CA 1
ATOM 603 C C . ASP A 1 74 ? -5.48 -0.223 -12.484 1 97.25 74 ASP A C 1
ATOM 605 O O . ASP A 1 74 ? -5.434 -1.436 -12.266 1 97.25 74 ASP A O 1
ATOM 609 N N . ILE A 1 75 ? -5.668 0.627 -11.547 1 97.31 75 ILE A N 1
ATOM 610 C CA . ILE A 1 75 ? -5.625 0.273 -10.133 1 97.31 75 ILE A CA 1
ATOM 611 C C . ILE A 1 75 ? -6.789 -0.657 -9.797 1 97.31 75 ILE A C 1
ATOM 613 O O . ILE A 1 75 ? -6.77 -1.344 -8.773 1 97.31 75 ILE A O 1
ATOM 617 N N . PHE A 1 76 ? -7.793 -0.724 -10.672 1 96.75 76 PHE A N 1
ATOM 618 C CA . PHE A 1 76 ? -8.961 -1.579 -10.531 1 96.75 76 PHE A CA 1
ATOM 619 C C . PHE A 1 76 ? -8.555 -3.043 -10.414 1 96.75 76 PHE A C 1
ATOM 621 O O . PHE A 1 76 ? -9.281 -3.852 -9.836 1 96.75 76 PHE A O 1
ATOM 628 N N . ARG A 1 77 ? -7.457 -3.311 -10.891 1 98 77 ARG A N 1
ATOM 629 C CA . ARG A 1 77 ? -6.988 -4.691 -10.93 1 98 77 ARG A CA 1
ATOM 630 C C . ARG A 1 77 ? -6.633 -5.191 -9.531 1 98 77 ARG A C 1
ATOM 632 O O . ARG A 1 77 ? -6.512 -6.398 -9.312 1 98 77 ARG A O 1
ATOM 639 N N . PHE A 1 78 ? -6.531 -4.289 -8.508 1 98.62 78 PHE A N 1
ATOM 640 C CA . PHE A 1 78 ? -5.855 -4.707 -7.285 1 98.62 78 PHE A CA 1
ATOM 641 C C . PHE A 1 78 ? -6.738 -4.469 -6.066 1 98.62 78 PHE A C 1
ATOM 643 O O . PHE A 1 78 ? -6.242 -4.375 -4.941 1 98.62 78 PHE A O 1
ATOM 650 N N . TYR A 1 79 ? -8.016 -4.355 -6.352 1 98.56 79 TYR A N 1
ATOM 651 C CA . TYR A 1 79 ? -9.039 -4.438 -5.316 1 98.56 79 TYR A CA 1
ATOM 652 C C . TYR A 1 79 ? -10.344 -4.992 -5.875 1 98.56 79 TYR A C 1
ATOM 654 O O . TYR A 1 79 ? -10.594 -4.918 -7.082 1 98.56 79 TYR A O 1
ATOM 662 N N . GLY A 1 80 ? -11.148 -5.574 -5.027 1 97.81 80 GLY A N 1
ATOM 663 C CA . GLY A 1 80 ? -12.445 -6.074 -5.453 1 97.81 80 GLY A CA 1
ATOM 664 C C . GLY A 1 80 ? -12.766 -7.453 -4.91 1 97.81 80 GLY A C 1
ATOM 665 O O . GLY A 1 80 ? -12.086 -7.941 -4.004 1 97.81 80 GLY A O 1
ATOM 666 N N . PHE A 1 81 ? -13.859 -8.016 -5.43 1 97.69 81 PHE A N 1
ATOM 667 C CA . PHE A 1 81 ? -14.289 -9.352 -5.012 1 97.69 81 PHE A CA 1
ATOM 668 C C . PHE A 1 81 ? -13.305 -10.406 -5.496 1 97.69 81 PHE A C 1
ATOM 670 O O . PHE A 1 81 ? -12.906 -10.414 -6.66 1 97.69 81 PHE A O 1
ATOM 677 N N . ALA A 1 82 ? -12.914 -11.289 -4.586 1 98.69 82 ALA A N 1
ATOM 678 C CA . ALA A 1 82 ? -11.898 -12.312 -4.836 1 98.69 82 ALA A CA 1
ATOM 679 C C . ALA A 1 82 ? -12.406 -13.695 -4.43 1 98.69 82 ALA A C 1
ATOM 681 O O . ALA A 1 82 ? -13.266 -13.812 -3.555 1 98.69 82 ALA A O 1
ATOM 682 N N . LYS A 1 83 ? -11.891 -14.648 -5.109 1 98.88 83 LYS A N 1
ATOM 683 C CA . LYS A 1 83 ? -12.117 -16.047 -4.766 1 98.88 83 LYS A CA 1
ATOM 684 C C . LYS A 1 83 ? -10.805 -16.75 -4.441 1 98.88 83 LYS A C 1
ATOM 686 O O . LYS A 1 83 ? -9.859 -16.703 -5.227 1 98.88 83 LYS A O 1
ATOM 691 N N . VAL A 1 84 ? -10.781 -17.359 -3.262 1 98.88 84 VAL A N 1
ATOM 692 C CA . VAL A 1 84 ? -9.633 -18.188 -2.885 1 98.88 84 VAL A CA 1
ATOM 693 C C . VAL A 1 84 ? -9.945 -19.656 -3.158 1 98.88 84 VAL A C 1
ATOM 695 O O . VAL A 1 84 ? -10.977 -20.172 -2.715 1 98.88 84 VAL A O 1
ATOM 698 N N . PHE A 1 85 ? -9.078 -20.297 -3.943 1 98.94 85 PHE A N 1
ATOM 699 C CA . PHE A 1 85 ? -9.203 -21.734 -4.227 1 98.94 85 PHE A CA 1
ATOM 700 C C . PHE A 1 85 ? -8.016 -22.5 -3.662 1 98.94 85 PHE A C 1
ATOM 702 O O . PHE A 1 85 ? -6.859 -22.141 -3.916 1 98.94 85 PHE A O 1
ATOM 709 N N . GLU A 1 86 ? -8.266 -23.5 -2.908 1 98.75 86 GLU A N 1
ATOM 710 C CA . GLU A 1 86 ? -7.207 -24.391 -2.457 1 98.75 86 GLU A CA 1
ATOM 711 C C . GLU A 1 86 ? -6.891 -25.453 -3.506 1 98.75 86 GLU A C 1
ATOM 713 O O . GLU A 1 86 ? -7.777 -26.188 -3.934 1 98.75 86 GLU A O 1
ATOM 718 N N . ILE A 1 87 ? -5.68 -25.484 -3.955 1 98.81 87 ILE A N 1
ATOM 719 C CA . ILE A 1 87 ? -5.203 -26.438 -4.941 1 98.81 87 ILE A CA 1
ATOM 720 C C . ILE A 1 87 ? -4.289 -27.469 -4.27 1 98.81 87 ILE A C 1
ATOM 722 O O . ILE A 1 87 ? -3.275 -27.094 -3.67 1 98.81 87 ILE A O 1
ATOM 726 N N . LYS A 1 88 ? -4.512 -28.688 -4.441 1 97.12 88 LYS A N 1
ATOM 727 C CA . LYS A 1 88 ? -3.822 -29.75 -3.701 1 97.12 88 LYS A CA 1
ATOM 728 C C . LYS A 1 88 ? -2.639 -30.281 -4.496 1 97.12 88 LYS A C 1
ATOM 730 O O . LYS A 1 88 ? -1.753 -30.938 -3.936 1 97.12 88 LYS A O 1
ATOM 735 N N . ASN A 1 89 ? -2.633 -30.031 -5.844 1 97.5 89 ASN A N 1
ATOM 736 C CA . ASN A 1 89 ? -1.489 -30.453 -6.641 1 97.5 89 ASN A CA 1
ATOM 737 C C . ASN A 1 89 ? -0.184 -29.875 -6.102 1 97.5 89 ASN A C 1
ATOM 739 O O . ASN A 1 89 ? -0.007 -28.656 -6.07 1 97.5 89 ASN A O 1
ATOM 743 N N . SER A 1 90 ? 0.75 -30.719 -5.684 1 97.06 90 SER A N 1
ATOM 744 C CA . SER A 1 90 ? 1.951 -30.281 -4.98 1 97.06 90 SER A CA 1
ATOM 745 C C . SER A 1 90 ? 3.086 -29.984 -5.957 1 97.06 90 SER A C 1
ATOM 747 O O . SER A 1 90 ? 4.172 -29.562 -5.543 1 97.06 90 SER A O 1
ATOM 749 N N . VAL A 1 91 ? 2.875 -30.172 -7.188 1 97.56 91 VAL A N 1
ATOM 750 C CA . VAL A 1 91 ? 3.934 -30 -8.18 1 97.56 91 VAL A CA 1
ATOM 751 C C . VAL A 1 91 ? 3.689 -28.734 -8.984 1 97.56 91 VAL A C 1
ATOM 753 O O . VAL A 1 91 ? 4.59 -27.906 -9.125 1 97.56 91 VAL A O 1
ATOM 756 N N . LYS A 1 92 ? 2.465 -28.547 -9.531 1 98.56 92 LYS A N 1
ATOM 757 C CA . LYS A 1 92 ? 2.086 -27.469 -10.422 1 98.56 92 LYS A CA 1
ATOM 758 C C . LYS A 1 92 ? 0.569 -27.328 -10.523 1 98.56 92 LYS A C 1
ATOM 760 O O . LYS A 1 92 ? -0.149 -28.328 -10.477 1 98.56 92 LYS A O 1
ATOM 765 N N . ILE A 1 93 ? 0.098 -26.047 -10.641 1 98.94 93 ILE A N 1
ATOM 766 C CA . ILE A 1 93 ? -1.322 -25.875 -10.922 1 98.94 93 ILE A CA 1
ATOM 767 C C . ILE A 1 93 ? -1.593 -26.109 -12.398 1 98.94 93 ILE A C 1
ATOM 769 O O . ILE A 1 93 ? -1.205 -25.312 -13.25 1 98.94 93 ILE A O 1
ATOM 773 N N . LEU A 1 94 ? -2.227 -27.188 -12.703 1 98.88 94 LEU A N 1
ATOM 774 C CA . LEU A 1 94 ? -2.525 -27.562 -14.078 1 98.88 94 LEU A CA 1
ATOM 775 C C . LEU A 1 94 ? -3.936 -27.141 -14.469 1 98.88 94 LEU A C 1
ATOM 777 O O . LEU A 1 94 ? -4.75 -26.812 -13.609 1 98.88 94 LEU A O 1
ATOM 781 N N . LEU A 1 95 ? -4.152 -27.125 -15.805 1 98.75 95 LEU A N 1
ATOM 782 C CA . LEU A 1 95 ? -5.477 -26.797 -16.312 1 98.75 95 LEU A CA 1
ATOM 783 C C . LEU A 1 95 ? -6.543 -27.656 -15.648 1 98.75 95 LEU A C 1
ATOM 785 O O . LEU A 1 95 ? -7.59 -27.156 -15.234 1 98.75 95 LEU A O 1
ATOM 789 N N . GLN A 1 96 ? -6.355 -28.906 -15.461 1 98.5 96 GLN A N 1
ATOM 790 C CA . GLN A 1 96 ? -7.324 -29.859 -14.914 1 98.5 96 GLN A CA 1
ATOM 791 C C . GLN A 1 96 ? -7.664 -29.516 -13.461 1 98.5 96 GLN A C 1
ATOM 793 O O . GLN A 1 96 ? -8.734 -29.891 -12.969 1 98.5 96 GLN A O 1
ATOM 798 N N . ASP A 1 97 ? -6.758 -28.844 -12.742 1 98.75 97 ASP A N 1
ATOM 799 C CA . ASP A 1 97 ? -6.992 -28.484 -11.344 1 98.75 97 ASP A CA 1
ATOM 800 C C . ASP A 1 97 ? -8 -27.344 -11.234 1 98.75 97 ASP A C 1
ATOM 802 O O . ASP A 1 97 ? -8.594 -27.125 -10.18 1 98.75 97 ASP A O 1
ATOM 806 N N . ILE A 1 98 ? -8.164 -26.531 -12.367 1 98.69 98 ILE A N 1
ATOM 807 C CA . ILE A 1 98 ? -8.914 -25.297 -12.148 1 98.69 98 ILE A CA 1
ATOM 808 C C . ILE A 1 98 ? -10.086 -25.219 -13.125 1 98.69 98 ILE A C 1
ATOM 810 O O . ILE A 1 98 ? -10.977 -24.375 -12.984 1 98.69 98 ILE A O 1
ATOM 814 N N . GLU A 1 99 ? -10.203 -26.078 -14.117 1 97.69 99 GLU A N 1
ATOM 815 C CA . GLU A 1 99 ? -11.211 -25.984 -15.172 1 97.69 99 GLU A CA 1
ATOM 816 C C . GLU A 1 99 ? -12.617 -26.141 -14.602 1 97.69 99 GLU A C 1
ATOM 818 O O . GLU A 1 99 ? -13.578 -25.609 -15.156 1 97.69 99 GLU A O 1
ATOM 823 N N . SER A 1 100 ? -12.797 -26.891 -13.516 1 97.94 100 SER A N 1
ATOM 824 C CA . SER A 1 100 ? -14.117 -27.141 -12.938 1 97.94 100 SER A CA 1
ATOM 825 C C . SER A 1 100 ? -14.461 -26.094 -11.891 1 97.94 100 SER A C 1
ATOM 827 O O . SER A 1 100 ? -15.594 -26.062 -11.391 1 97.94 100 SER A O 1
ATOM 829 N N . LEU A 1 101 ? -13.562 -25.297 -11.477 1 98.62 101 LEU A N 1
ATOM 830 C CA . LEU A 1 101 ? -13.805 -24.281 -10.461 1 98.62 101 LEU A CA 1
ATOM 831 C C . LEU A 1 101 ? -14.742 -23.203 -10.984 1 98.62 101 LEU A C 1
ATOM 833 O O . LEU A 1 101 ? -14.758 -22.922 -12.188 1 98.62 101 LEU A O 1
ATOM 837 N N . PRO A 1 102 ? -15.5 -22.594 -10.156 1 98.44 102 PRO A N 1
ATOM 838 C CA . PRO A 1 102 ? -16.422 -21.531 -10.57 1 98.44 102 PRO A CA 1
ATOM 839 C C . PRO A 1 102 ? -15.727 -20.203 -10.805 1 98.44 102 PRO A C 1
ATOM 841 O O . PRO A 1 102 ? -16.047 -19.203 -10.148 1 98.44 102 PRO A O 1
ATOM 844 N N . ILE A 1 103 ? -14.859 -20.188 -11.742 1 98.69 103 ILE A N 1
ATOM 845 C CA . ILE A 1 103 ? -14.141 -18.969 -12.133 1 98.69 103 ILE A CA 1
ATOM 846 C C . ILE A 1 103 ? -14.922 -18.234 -13.227 1 98.69 103 ILE A C 1
ATOM 848 O O . ILE A 1 103 ? -15.305 -18.844 -14.234 1 98.69 103 ILE A O 1
ATOM 852 N N . GLU A 1 104 ? -15.148 -16.984 -13.023 1 98.19 104 GLU A N 1
ATOM 853 C CA . GLU A 1 104 ? -15.93 -16.156 -13.945 1 98.19 104 GLU A CA 1
ATOM 854 C C . GLU A 1 104 ? -15.133 -14.945 -14.422 1 98.19 104 GLU A C 1
ATOM 856 O O . GLU A 1 104 ? -14.094 -14.617 -13.852 1 98.19 104 GLU A O 1
ATOM 861 N N . GLU A 1 105 ? -15.68 -14.367 -15.484 1 98.25 105 GLU A N 1
ATOM 862 C CA . GLU A 1 105 ? -15.086 -13.133 -15.984 1 98.25 105 GLU A CA 1
ATOM 863 C C . GLU A 1 105 ? -15.023 -12.062 -14.898 1 98.25 105 GLU A C 1
ATOM 865 O O . GLU A 1 105 ? -15.992 -11.867 -14.164 1 98.25 105 GLU A O 1
ATOM 870 N N . GLY A 1 106 ? -13.844 -11.445 -14.781 1 98.19 106 GLY A N 1
ATOM 871 C CA . GLY A 1 106 ? -13.711 -10.336 -13.852 1 98.19 106 GLY A CA 1
ATOM 872 C C . GLY A 1 106 ? -13.305 -10.773 -12.461 1 98.19 106 GLY A C 1
ATOM 873 O O . GLY A 1 106 ? -13.109 -9.938 -11.57 1 98.19 106 GLY A O 1
ATOM 874 N N . ASP A 1 107 ? -13.078 -12.039 -12.227 1 98.44 107 ASP A N 1
ATOM 875 C CA . ASP A 1 107 ? -12.719 -12.539 -10.898 1 98.44 107 ASP A CA 1
ATOM 876 C C . ASP A 1 107 ? -11.273 -12.195 -10.555 1 98.44 107 ASP A C 1
ATOM 878 O O . ASP A 1 107 ? -10.406 -12.164 -11.43 1 98.44 107 ASP A O 1
ATOM 882 N N . ILE A 1 108 ? -11.055 -11.82 -9.359 1 98.88 108 ILE A N 1
ATOM 883 C CA . ILE A 1 108 ? -9.742 -12 -8.734 1 98.88 108 ILE A CA 1
ATOM 884 C C . ILE A 1 108 ? -9.617 -13.422 -8.188 1 98.88 108 ILE A C 1
ATOM 886 O O . ILE A 1 108 ? -10.398 -13.836 -7.336 1 98.88 108 ILE A O 1
ATOM 890 N N . VAL A 1 109 ? -8.672 -14.141 -8.719 1 98.94 109 VAL A N 1
ATOM 891 C CA . VAL A 1 109 ? -8.508 -15.539 -8.359 1 98.94 109 VAL A CA 1
ATOM 892 C C . VAL A 1 109 ? -7.207 -15.734 -7.586 1 98.94 109 VAL A C 1
ATOM 894 O O . VAL A 1 109 ? -6.125 -15.445 -8.102 1 98.94 109 VAL A O 1
ATOM 897 N N . LEU A 1 110 ? -7.281 -16.188 -6.371 1 98.94 110 LEU A N 1
ATOM 898 C CA . LEU A 1 110 ? -6.125 -16.453 -5.531 1 98.94 110 LEU A CA 1
ATOM 899 C C . LEU A 1 110 ? -5.965 -17.953 -5.285 1 98.94 110 LEU A C 1
ATOM 901 O O . LEU A 1 110 ? -6.906 -18.625 -4.848 1 98.94 110 LEU A O 1
ATOM 905 N N . PHE A 1 111 ? -4.797 -18.469 -5.578 1 98.94 111 PHE A N 1
ATOM 906 C CA . PHE A 1 111 ? -4.543 -19.906 -5.406 1 98.94 111 PHE A CA 1
ATOM 907 C C . PHE A 1 111 ? -3.771 -20.156 -4.117 1 98.94 111 PHE A C 1
ATOM 909 O O . PHE A 1 111 ? -2.646 -19.688 -3.955 1 98.94 111 PHE A O 1
ATOM 916 N N . LYS A 1 112 ? -4.406 -20.859 -3.227 1 98.88 112 LYS A N 1
ATOM 917 C CA . LYS A 1 112 ? -3.766 -21.406 -2.031 1 98.88 112 LYS A CA 1
ATOM 918 C C . LYS A 1 112 ? -3.207 -22.797 -2.293 1 98.88 112 LYS A C 1
ATOM 920 O O . LYS A 1 112 ? -3.953 -23.719 -2.639 1 98.88 112 LYS A O 1
ATOM 925 N N . THR A 1 113 ? -1.924 -22.969 -2.172 1 98.75 113 THR A N 1
ATOM 926 C CA . THR A 1 113 ? -1.255 -24.234 -2.424 1 98.75 113 THR A CA 1
ATOM 927 C C . THR A 1 113 ? -0.412 -24.656 -1.223 1 98.75 113 THR A C 1
ATOM 929 O O . THR A 1 113 ? -0.538 -24.078 -0.14 1 98.75 113 THR A O 1
ATOM 932 N N . LYS A 1 114 ? 0.437 -25.656 -1.403 1 98.44 114 LYS A N 1
ATOM 933 C CA . LYS A 1 114 ? 1.37 -26.031 -0.349 1 98.44 114 LYS A CA 1
ATOM 934 C C . LYS A 1 114 ? 2.357 -24.906 -0.05 1 98.44 114 LYS A C 1
ATOM 936 O O . LYS A 1 114 ? 2.984 -24.891 1.011 1 98.44 114 LYS A O 1
ATOM 941 N N . ASN A 1 115 ? 2.494 -23.984 -1.011 1 98.62 115 ASN A N 1
ATOM 942 C CA . ASN A 1 115 ? 3.438 -22.891 -0.878 1 98.62 115 ASN A CA 1
ATOM 943 C C . ASN A 1 115 ? 3.203 -22.094 0.407 1 98.62 115 ASN A C 1
ATOM 945 O O . ASN A 1 115 ? 4.141 -21.531 0.973 1 98.62 115 ASN A O 1
ATOM 949 N N . SER A 1 116 ? 1.979 -21.984 0.852 1 95.75 116 SER A N 1
ATOM 950 C CA . SER A 1 116 ? 1.633 -21.219 2.043 1 95.75 116 SER A CA 1
ATOM 951 C C . SER A 1 116 ? 2.42 -21.703 3.258 1 95.75 116 SER A C 1
ATOM 953 O O . SER A 1 116 ? 2.824 -20.891 4.102 1 95.75 116 SER A O 1
ATOM 955 N N . SER A 1 117 ? 2.613 -22.938 3.311 1 96.56 117 SER A N 1
ATOM 956 C CA . SER A 1 117 ? 3.428 -23.484 4.391 1 96.56 117 SER A CA 1
ATOM 957 C C . SER A 1 117 ? 4.914 -23.234 4.145 1 96.56 117 SER A C 1
ATOM 959 O O . SER A 1 117 ? 5.66 -22.953 5.082 1 96.56 117 SER A O 1
ATOM 961 N N . LEU A 1 118 ? 5.328 -23.359 2.918 1 97.06 118 LEU A N 1
ATOM 962 C CA . LEU A 1 118 ? 6.723 -23.141 2.555 1 97.06 118 LEU A CA 1
ATOM 963 C C . LEU A 1 118 ? 7.152 -21.719 2.857 1 97.06 118 LEU A C 1
ATOM 965 O O . LEU A 1 118 ? 8.266 -21.484 3.33 1 97.06 118 LEU A O 1
ATOM 969 N N . LEU A 1 119 ? 6.289 -20.75 2.539 1 95.94 119 LEU A N 1
ATOM 970 C CA . LEU A 1 119 ? 6.586 -19.344 2.754 1 95.94 119 LEU A CA 1
ATOM 971 C C . LEU A 1 119 ? 6.953 -19.078 4.211 1 95.94 119 LEU A C 1
ATOM 973 O O . LEU A 1 119 ? 7.84 -18.266 4.496 1 95.94 119 LEU A O 1
ATOM 977 N N . ARG A 1 120 ? 6.316 -19.734 5.117 1 94.25 120 ARG A N 1
ATOM 978 C CA . ARG A 1 120 ? 6.512 -19.516 6.543 1 94.25 120 ARG A CA 1
ATOM 979 C C . ARG A 1 120 ? 7.859 -20.062 7.004 1 94.25 120 ARG A C 1
ATOM 981 O O . ARG A 1 120 ? 8.375 -19.656 8.047 1 94.25 120 ARG A O 1
ATOM 988 N N . GLU A 1 121 ? 8.398 -21 6.207 1 97 121 GLU A N 1
ATOM 989 C CA . GLU A 1 121 ? 9.727 -21.516 6.523 1 97 121 GLU A CA 1
ATOM 990 C C . GLU A 1 121 ? 10.805 -20.469 6.277 1 97 121 GLU A C 1
ATOM 992 O O . GLU A 1 121 ? 11.938 -20.609 6.75 1 97 121 GLU A O 1
ATOM 997 N N . ASN A 1 122 ? 10.461 -19.438 5.531 1 97.31 122 ASN A N 1
ATOM 998 C CA . ASN A 1 122 ? 11.344 -18.312 5.258 1 97.31 122 ASN A CA 1
ATOM 999 C C . ASN A 1 122 ? 12.633 -18.75 4.566 1 97.31 122 ASN A C 1
ATOM 1001 O O . ASN A 1 122 ? 13.703 -18.188 4.828 1 97.31 122 ASN A O 1
ATOM 1005 N N . VAL A 1 123 ? 12.578 -19.828 3.834 1 96.81 123 VAL A N 1
ATOM 1006 C CA . VAL A 1 123 ? 13.672 -20.266 2.977 1 96.81 123 VAL A CA 1
ATOM 1007 C C . VAL A 1 123 ? 13.156 -20.469 1.551 1 96.81 123 VAL A C 1
ATOM 1009 O O . VAL A 1 123 ? 12 -20.828 1.344 1 96.81 123 VAL A O 1
ATOM 1012 N N . PHE A 1 124 ? 14.07 -20.266 0.618 1 97.38 124 PHE A N 1
ATOM 1013 C CA . PHE A 1 124 ? 13.688 -20.375 -0.782 1 97.38 124 PHE A CA 1
ATOM 1014 C C . PHE A 1 124 ? 13.555 -21.844 -1.188 1 97.38 124 PHE A C 1
ATOM 1016 O O . PHE A 1 124 ? 14.484 -22.625 -1.003 1 97.38 124 PHE A O 1
ATOM 1023 N N . HIS A 1 125 ? 12.406 -22.219 -1.673 1 97.56 125 HIS A N 1
ATOM 1024 C CA . HIS A 1 125 ? 12.164 -23.562 -2.199 1 97.56 125 HIS A CA 1
ATOM 1025 C C . HIS A 1 125 ? 12.047 -23.547 -3.719 1 97.56 125 HIS A C 1
ATOM 1027 O O . HIS A 1 125 ? 11.148 -22.906 -4.27 1 97.56 125 HIS A O 1
ATOM 1033 N N . GLU A 1 126 ? 12.875 -24.312 -4.395 1 95.31 126 GLU A N 1
ATOM 1034 C CA . GLU A 1 126 ? 12.852 -24.375 -5.855 1 95.31 126 GLU A CA 1
ATOM 1035 C C . GLU A 1 126 ? 11.633 -25.141 -6.352 1 95.31 126 GLU A C 1
ATOM 1037 O O . GLU A 1 126 ? 11.18 -24.938 -7.48 1 95.31 126 GLU A O 1
ATOM 1042 N N . ASP A 1 127 ? 11.172 -26.016 -5.52 1 96.56 127 ASP A N 1
ATOM 1043 C CA . ASP A 1 127 ? 10.086 -26.906 -5.93 1 96.56 127 ASP A CA 1
ATOM 1044 C C . ASP A 1 127 ? 8.727 -26.328 -5.531 1 96.56 127 ASP A C 1
ATOM 1046 O O . ASP A 1 127 ? 7.797 -27.078 -5.234 1 96.56 127 ASP A O 1
ATOM 1050 N N . TYR A 1 128 ? 8.656 -24.969 -5.352 1 98.44 128 TYR A N 1
ATOM 1051 C CA . TYR A 1 128 ? 7.363 -24.344 -5.09 1 98.44 128 TYR A CA 1
ATOM 1052 C C . TYR A 1 128 ? 6.387 -24.609 -6.227 1 98.44 128 TYR A C 1
ATOM 1054 O O . TYR A 1 128 ? 6.789 -25.016 -7.316 1 98.44 128 TYR A O 1
ATOM 1062 N N . VAL A 1 129 ? 5.102 -24.4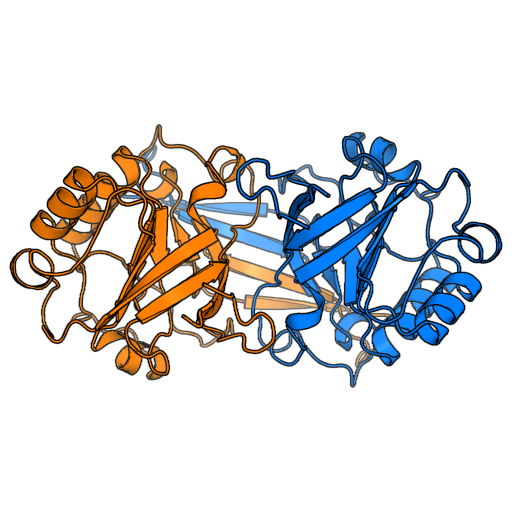38 -5.934 1 98.81 129 VAL A N 1
ATOM 1063 C CA . VAL A 1 129 ? 4.027 -24.688 -6.891 1 98.81 129 VAL A CA 1
ATOM 1064 C C . VAL A 1 129 ? 3.732 -23.406 -7.672 1 98.81 129 VAL A C 1
ATOM 1066 O O . VAL A 1 129 ? 3.453 -22.359 -7.082 1 98.81 129 VAL A O 1
ATOM 1069 N N . GLY A 1 130 ? 3.879 -23.438 -8.984 1 98.88 130 GLY A N 1
ATOM 1070 C CA . GLY A 1 130 ? 3.51 -22.344 -9.883 1 98.88 130 GLY A CA 1
ATOM 1071 C C . GLY A 1 130 ? 2.359 -22.703 -10.805 1 98.88 130 GLY A C 1
ATOM 1072 O O . GLY A 1 130 ? 1.982 -23.859 -10.914 1 98.88 130 GLY A O 1
ATOM 1073 N N . LEU A 1 131 ? 1.768 -21.734 -11.352 1 98.94 131 LEU A N 1
ATOM 1074 C CA . LEU A 1 131 ? 0.713 -21.859 -12.352 1 98.94 131 LEU A CA 1
ATOM 1075 C C . LEU A 1 131 ? 1.281 -22.344 -13.68 1 98.94 131 LEU A C 1
ATOM 1077 O O . LEU A 1 131 ? 2.262 -21.781 -14.18 1 98.94 131 LEU A O 1
ATOM 1081 N N . SER A 1 132 ? 0.71 -23.391 -14.266 1 98.94 132 SER A N 1
ATOM 1082 C CA . SER A 1 132 ? 1.17 -23.844 -15.578 1 98.94 132 SER A CA 1
ATOM 1083 C C . SER A 1 132 ? 0.79 -22.859 -16.672 1 98.94 132 SER A C 1
ATOM 1085 O O . SER A 1 132 ? -0.141 -22.062 -16.5 1 98.94 132 SER A O 1
ATOM 1087 N N . LEU A 1 133 ? 1.58 -22.953 -17.766 1 98.88 133 LEU A N 1
ATOM 1088 C CA . LEU A 1 133 ? 1.298 -22.062 -18.891 1 98.88 133 LEU A CA 1
ATOM 1089 C C . LEU A 1 133 ? -0.101 -22.328 -19.438 1 98.88 133 LEU A C 1
ATOM 1091 O O . LEU A 1 133 ? -0.822 -21.375 -19.781 1 98.88 133 LEU A O 1
ATOM 1095 N N . GLU A 1 134 ? -0.507 -23.562 -19.516 1 98.88 134 GLU A N 1
ATOM 1096 C CA . GLU A 1 134 ? -1.837 -23.922 -20 1 98.88 134 GLU A CA 1
ATOM 1097 C C . GLU A 1 134 ? -2.926 -23.344 -19.109 1 98.88 134 GLU A C 1
ATOM 1099 O O . GLU A 1 134 ? -3.938 -22.844 -19.594 1 98.88 134 GLU A O 1
ATOM 1104 N N . ALA A 1 135 ? -2.734 -23.453 -17.797 1 98.94 135 ALA A N 1
ATOM 1105 C CA . ALA A 1 135 ? -3.689 -22.891 -16.859 1 98.94 135 ALA A CA 1
ATOM 1106 C C . ALA A 1 135 ? -3.762 -21.375 -16.984 1 98.94 135 ALA A C 1
ATOM 1108 O O . ALA A 1 135 ? -4.848 -20.781 -16.906 1 98.94 135 ALA A O 1
ATOM 1109 N N . ALA A 1 136 ? -2.611 -20.75 -17.172 1 98.94 136 ALA A N 1
ATOM 1110 C CA . ALA A 1 136 ? -2.576 -19.297 -17.359 1 98.94 136 ALA A CA 1
ATOM 1111 C C . ALA A 1 136 ? -3.379 -18.891 -18.594 1 98.94 136 ALA A C 1
ATOM 1113 O O . ALA A 1 136 ? -4.16 -17.938 -18.547 1 98.94 136 ALA A O 1
ATOM 1114 N N . LYS A 1 137 ? -3.176 -19.578 -19.688 1 98.94 137 LYS A N 1
ATOM 1115 C CA . LYS A 1 137 ? -3.906 -19.281 -20.922 1 98.94 137 LYS A CA 1
ATOM 1116 C C . LYS A 1 137 ? -5.41 -19.453 -20.719 1 98.94 137 LYS A C 1
ATOM 1118 O O . LYS A 1 137 ? -6.203 -18.672 -21.25 1 98.94 137 LYS A O 1
ATOM 1123 N N . TYR A 1 138 ? -5.762 -20.484 -19.953 1 98.94 138 TYR A N 1
ATOM 1124 C CA . TYR A 1 138 ? -7.168 -20.703 -19.641 1 98.94 138 TYR A CA 1
ATOM 1125 C C . TYR A 1 138 ? -7.75 -19.5 -18.891 1 98.94 138 TYR A C 1
ATOM 1127 O O . TYR A 1 138 ? -8.836 -19.031 -19.234 1 98.94 138 TYR A O 1
ATOM 1135 N N . LEU A 1 139 ? -7.059 -19.016 -17.891 1 98.94 139 LEU A N 1
ATOM 1136 C CA . LEU A 1 139 ? -7.516 -17.875 -17.109 1 98.94 139 LEU A CA 1
ATOM 1137 C C . LEU A 1 139 ? -7.625 -16.625 -17.969 1 98.94 139 LEU A C 1
ATOM 1139 O O . LEU A 1 139 ? -8.516 -15.789 -17.766 1 98.94 139 LEU A O 1
ATOM 1143 N N . VAL A 1 140 ? -6.664 -16.453 -18.922 1 98.94 140 VAL A N 1
ATOM 1144 C CA . VAL A 1 140 ? -6.75 -15.367 -19.891 1 98.94 140 VAL A CA 1
ATOM 1145 C C . VAL A 1 140 ? -8.039 -15.492 -20.688 1 98.94 140 VAL A C 1
ATOM 1147 O O . VAL A 1 140 ? -8.758 -14.508 -20.875 1 98.94 140 VAL A O 1
ATOM 1150 N N . GLY A 1 141 ? -8.273 -16.688 -21.156 1 98.81 141 GLY A N 1
ATOM 1151 C CA . GLY A 1 141 ? -9.508 -16.938 -21.891 1 98.81 141 GLY A CA 1
ATOM 1152 C C . GLY A 1 141 ? -10.75 -16.609 -21.094 1 98.81 141 GLY A C 1
ATOM 1153 O O . GLY A 1 141 ? -11.75 -16.141 -21.641 1 98.81 141 GLY A O 1
ATOM 1154 N N . LYS A 1 142 ? -10.719 -16.844 -19.797 1 98.69 142 LYS A N 1
ATOM 1155 C CA . LYS A 1 142 ? -11.836 -16.562 -18.906 1 98.69 142 LYS A CA 1
ATOM 1156 C C . LYS A 1 142 ? -11.922 -15.07 -18.594 1 98.69 142 LYS A C 1
ATOM 1158 O O . LYS A 1 142 ? -12.914 -14.602 -18.031 1 98.69 142 LYS A O 1
ATOM 1163 N N . ARG A 1 143 ? -10.906 -14.312 -18.922 1 98.56 143 ARG A N 1
ATOM 1164 C CA . ARG A 1 143 ? -10.836 -12.867 -18.719 1 98.56 143 ARG A CA 1
ATOM 1165 C C . ARG A 1 143 ? -10.914 -12.523 -17.234 1 98.56 143 ARG A C 1
ATOM 1167 O O . ARG A 1 143 ? -11.688 -11.656 -16.828 1 98.56 143 ARG A O 1
ATOM 1174 N N . VAL A 1 144 ? -10.164 -13.32 -16.391 1 98.88 144 VAL A N 1
ATOM 1175 C CA . VAL A 1 144 ? -10.102 -12.961 -14.984 1 98.88 144 VAL A CA 1
ATOM 1176 C C . VAL A 1 144 ? -9.391 -11.617 -14.828 1 98.88 144 VAL A C 1
ATOM 1178 O O . VAL A 1 144 ? -8.641 -11.195 -15.711 1 98.88 144 VAL A O 1
ATOM 1181 N N . LYS A 1 145 ? -9.648 -10.961 -13.773 1 98.69 145 LYS A N 1
ATOM 1182 C CA . LYS A 1 145 ? -9.125 -9.633 -13.484 1 98.69 145 LYS A CA 1
ATOM 1183 C C . LYS A 1 145 ? -7.699 -9.703 -12.945 1 98.69 145 LYS A C 1
ATOM 1185 O O . LYS A 1 145 ? -6.844 -8.906 -13.336 1 98.69 145 LYS A O 1
ATOM 1190 N N . THR A 1 146 ? -7.465 -10.586 -12.156 1 98.94 146 THR A N 1
ATOM 1191 C CA . THR A 1 146 ? -6.203 -10.719 -11.43 1 98.94 146 THR A CA 1
ATOM 1192 C C . THR A 1 146 ? -5.996 -12.156 -10.969 1 98.94 146 THR A C 1
ATOM 1194 O O . THR A 1 146 ? -6.957 -12.859 -10.641 1 98.94 146 THR A O 1
ATOM 1197 N N . VAL A 1 147 ? -4.758 -12.578 -10.977 1 99 147 VAL A N 1
ATOM 1198 C CA . VAL A 1 147 ? -4.383 -13.883 -10.438 1 99 147 VAL A CA 1
ATOM 1199 C C . VAL A 1 147 ? -3.332 -13.703 -9.344 1 99 147 VAL A C 1
ATOM 1201 O O . VAL A 1 147 ? -2.377 -12.945 -9.508 1 99 147 VAL A O 1
ATOM 1204 N N . GLY A 1 148 ? -3.539 -14.352 -8.219 1 98.94 148 GLY A N 1
ATOM 1205 C CA . GLY A 1 148 ? -2.594 -14.336 -7.117 1 98.94 148 GLY A CA 1
ATOM 1206 C C . GLY A 1 148 ? -2.125 -15.719 -6.711 1 98.94 148 GLY A C 1
ATOM 1207 O O . GLY A 1 148 ? -2.84 -16.703 -6.902 1 98.94 148 GLY A O 1
ATOM 1208 N N . ILE A 1 149 ? -0.923 -15.797 -6.129 1 98.94 149 ILE A N 1
ATOM 1209 C CA . ILE A 1 149 ? -0.346 -17.078 -5.715 1 98.94 149 ILE A CA 1
ATOM 1210 C C . ILE A 1 149 ? 0.345 -16.906 -4.363 1 98.94 149 ILE A C 1
ATOM 1212 O O . ILE A 1 149 ? 0.844 -15.828 -4.039 1 98.94 149 ILE A O 1
ATOM 1216 N N . ASP A 1 150 ? 0.417 -17.969 -3.6 1 98.75 150 ASP A N 1
ATOM 1217 C CA . ASP A 1 150 ? 1.011 -17.953 -2.268 1 98.75 150 ASP A CA 1
ATOM 1218 C C . ASP A 1 150 ? 2.49 -18.328 -2.318 1 98.75 150 ASP A C 1
ATOM 1220 O O . ASP A 1 150 ? 2.961 -19.125 -1.507 1 98.75 150 ASP A O 1
ATOM 1224 N N . TYR A 1 151 ? 3.285 -17.75 -3.262 1 98.62 151 TYR A N 1
ATOM 1225 C CA . TYR A 1 151 ? 4.738 -17.812 -3.332 1 98.62 151 TYR A CA 1
ATOM 1226 C C . TYR A 1 151 ? 5.305 -16.609 -4.074 1 98.62 151 TYR A C 1
ATOM 1228 O O . TYR A 1 151 ? 4.57 -15.68 -4.406 1 98.62 151 TYR A O 1
ATOM 1236 N N . LEU A 1 152 ? 6.629 -16.625 -4.359 1 98.44 152 LEU A N 1
ATOM 1237 C CA . LEU A 1 152 ? 7.305 -15.422 -4.836 1 98.44 152 LEU A CA 1
ATOM 1238 C C . LEU A 1 152 ? 7.195 -15.297 -6.352 1 98.44 152 LEU A C 1
ATOM 1240 O O . LEU A 1 152 ? 7.594 -14.289 -6.93 1 98.44 152 LEU A O 1
ATOM 1244 N N . SER A 1 153 ? 6.621 -16.328 -6.977 1 98.62 153 SER A N 1
ATOM 1245 C CA . SER A 1 153 ? 6.414 -16.266 -8.422 1 98.62 153 SER A CA 1
ATOM 1246 C C . SER A 1 153 ? 5.117 -16.953 -8.82 1 98.62 153 SER A C 1
ATOM 1248 O O . SER A 1 153 ? 4.816 -18.047 -8.344 1 98.62 153 SER A O 1
ATOM 1250 N N . ILE A 1 154 ? 4.371 -16.375 -9.734 1 98.94 154 ILE A N 1
ATOM 1251 C CA . ILE A 1 154 ? 3.086 -16.875 -10.203 1 98.94 154 ILE A CA 1
ATOM 1252 C C . ILE A 1 154 ? 3.295 -18.141 -11.023 1 98.94 154 ILE A C 1
ATOM 1254 O O . ILE A 1 154 ? 2.445 -19.031 -11.023 1 98.94 154 ILE A O 1
ATOM 1258 N N . GLY A 1 155 ? 4.43 -18.219 -11.734 1 98.81 155 GLY A N 1
ATOM 1259 C CA . GLY A 1 155 ? 4.762 -19.375 -12.547 1 98.81 155 GLY A CA 1
ATOM 1260 C C . GLY A 1 155 ? 5.879 -20.219 -11.953 1 98.81 155 GLY A C 1
ATOM 1261 O O . GLY A 1 155 ? 6.547 -19.797 -11.008 1 98.81 155 GLY A O 1
ATOM 1262 N N . PRO A 1 156 ? 6.059 -21.453 -12.461 1 98.12 156 PRO A N 1
ATOM 1263 C CA . PRO A 1 156 ? 7.16 -22.297 -11.984 1 98.12 156 PRO A CA 1
ATOM 1264 C C . PRO A 1 156 ? 8.531 -21.734 -12.352 1 98.12 156 PRO A C 1
ATOM 1266 O O . PRO A 1 156 ? 8.625 -20.766 -13.117 1 98.12 156 PRO A O 1
ATOM 1269 N N . ARG A 1 157 ? 9.516 -22.25 -11.727 1 95.38 157 ARG A N 1
ATOM 1270 C CA . ARG A 1 157 ? 10.875 -21.812 -12.023 1 95.38 157 ARG A CA 1
ATOM 1271 C C . ARG A 1 157 ? 11.219 -22.062 -13.492 1 95.38 157 ARG A C 1
ATOM 1273 O O . ARG A 1 157 ? 10.719 -23.016 -14.094 1 95.38 157 ARG A O 1
ATOM 1280 N N . GLY A 1 158 ? 12.062 -21.172 -14.031 1 94.62 158 GLY A N 1
ATOM 1281 C CA . GLY A 1 158 ? 12.586 -21.391 -15.367 1 94.62 158 GLY A CA 1
ATOM 1282 C C . GLY A 1 158 ? 11.766 -20.688 -16.438 1 94.62 158 GLY A C 1
ATOM 1283 O O . GLY A 1 158 ? 11.055 -19.719 -16.156 1 94.62 158 GLY A O 1
ATOM 1284 N N . ASP A 1 159 ? 11.883 -21.125 -17.688 1 97.31 159 ASP A N 1
ATOM 1285 C CA . ASP A 1 159 ? 11.312 -20.469 -18.859 1 97.31 159 ASP A CA 1
ATOM 1286 C C . ASP A 1 159 ? 9.789 -20.469 -18.797 1 97.31 159 ASP A C 1
ATOM 1288 O O . ASP A 1 159 ? 9.148 -19.484 -19.188 1 97.31 159 ASP A O 1
ATOM 1292 N N . GLU A 1 160 ? 9.258 -21.531 -18.344 1 98.38 160 GLU A N 1
ATOM 1293 C CA . GLU A 1 160 ? 7.801 -21.594 -18.281 1 98.38 160 GLU A CA 1
ATOM 1294 C C . GLU A 1 160 ? 7.234 -20.5 -17.391 1 98.38 160 GLU A C 1
ATOM 1296 O O . GLU A 1 160 ? 6.227 -19.875 -17.719 1 98.38 160 GLU A O 1
ATOM 1301 N N . GLY A 1 161 ? 7.887 -20.297 -16.25 1 98.38 161 GLY A N 1
ATOM 1302 C CA . GLY A 1 161 ? 7.43 -19.25 -15.352 1 98.38 161 GLY A CA 1
ATOM 1303 C C . GLY A 1 161 ? 7.453 -17.875 -15.984 1 98.38 161 GLY A C 1
ATOM 1304 O O . GLY A 1 161 ? 6.547 -17.062 -15.758 1 98.38 161 GLY A O 1
ATOM 1305 N N . ARG A 1 162 ? 8.469 -17.594 -16.766 1 98.31 162 ARG A N 1
ATOM 1306 C CA . ARG A 1 162 ? 8.547 -16.328 -17.469 1 98.31 162 ARG A CA 1
ATOM 1307 C C . ARG A 1 162 ? 7.414 -16.172 -18.484 1 98.31 162 ARG A C 1
ATOM 1309 O O . ARG A 1 162 ? 6.801 -15.117 -18.594 1 98.31 162 ARG A O 1
ATOM 1316 N N . GLU A 1 163 ? 7.152 -17.25 -19.156 1 98.75 163 GLU A N 1
ATOM 1317 C CA . GLU A 1 163 ? 6.094 -17.219 -20.156 1 98.75 163 GLU A CA 1
ATOM 1318 C C . GLU A 1 163 ? 4.723 -17.047 -19.516 1 98.75 163 GLU A C 1
ATOM 1320 O O . GLU A 1 163 ? 3.836 -16.406 -20.078 1 98.75 163 GLU A O 1
ATOM 1325 N N . VAL A 1 164 ? 4.535 -17.656 -18.328 1 98.94 164 VAL A N 1
ATOM 1326 C CA . VAL A 1 164 ? 3.305 -17.469 -17.578 1 98.94 164 VAL A CA 1
ATOM 1327 C C . VAL A 1 164 ? 3.113 -15.984 -17.266 1 98.94 164 VAL A C 1
ATOM 1329 O O . VAL A 1 164 ? 2.033 -15.438 -17.5 1 98.94 164 VAL A O 1
ATOM 1332 N N . HIS A 1 165 ? 4.176 -15.344 -16.766 1 98.94 165 HIS A N 1
ATOM 1333 C CA . HIS A 1 165 ? 4.109 -13.914 -16.516 1 98.94 165 HIS A CA 1
ATOM 1334 C C . HIS A 1 165 ? 3.711 -13.148 -17.766 1 98.94 165 HIS A C 1
ATOM 1336 O O . HIS A 1 165 ? 2.773 -12.344 -17.75 1 98.94 165 HIS A O 1
ATOM 1342 N N . ARG A 1 166 ? 4.387 -13.406 -18.859 1 98.88 166 ARG A N 1
ATOM 1343 C CA . ARG A 1 166 ? 4.141 -12.688 -20.109 1 98.88 166 ARG A CA 1
ATOM 1344 C C . ARG A 1 166 ? 2.709 -12.898 -20.594 1 98.88 166 ARG A C 1
ATOM 1346 O O . ARG A 1 166 ? 2.053 -11.961 -21.047 1 98.88 166 ARG A O 1
ATOM 1353 N N . THR A 1 167 ? 2.246 -14.117 -20.469 1 98.94 167 THR A N 1
ATOM 1354 C CA . THR A 1 167 ? 0.903 -14.469 -20.922 1 98.94 167 THR A CA 1
ATOM 1355 C C . THR A 1 167 ? -0.15 -13.672 -20.156 1 98.94 167 THR A C 1
ATOM 1357 O O . THR A 1 167 ? -1.067 -13.109 -20.766 1 98.94 167 THR A O 1
ATOM 1360 N N . LEU A 1 168 ? -0.035 -13.578 -18.891 1 98.94 168 LEU A N 1
ATOM 1361 C CA . LEU A 1 168 ? -0.999 -12.859 -18.062 1 98.94 168 LEU A CA 1
ATOM 1362 C C . LEU A 1 168 ? -0.871 -11.352 -18.266 1 98.94 168 LEU A C 1
ATOM 1364 O O . LEU A 1 168 ? -1.869 -10.672 -18.5 1 98.94 168 LEU A O 1
ATOM 1368 N N . LEU A 1 169 ? 0.328 -10.852 -18.25 1 98.88 169 LEU A N 1
ATOM 1369 C CA . LEU A 1 169 ? 0.587 -9.422 -18.25 1 98.88 169 LEU A CA 1
ATOM 1370 C C . LEU A 1 169 ? 0.264 -8.812 -19.609 1 98.88 169 LEU A C 1
ATOM 1372 O O . LEU A 1 169 ? -0.139 -7.652 -19.703 1 98.88 169 LEU A O 1
ATOM 1376 N N . ARG A 1 170 ? 0.452 -9.602 -20.688 1 98.69 170 ARG A N 1
ATOM 1377 C CA . ARG A 1 170 ? 0.112 -9.125 -22.016 1 98.69 170 ARG A CA 1
ATOM 1378 C C . ARG A 1 170 ? -1.359 -8.734 -22.109 1 98.69 170 ARG A C 1
ATOM 1380 O O . ARG A 1 170 ? -1.72 -7.805 -22.828 1 98.69 170 ARG A O 1
ATOM 1387 N N . GLU A 1 171 ? -2.162 -9.445 -21.344 1 98.62 171 GLU A N 1
ATOM 1388 C CA . GLU A 1 171 ? -3.598 -9.18 -21.359 1 98.62 171 GLU A CA 1
ATOM 1389 C C . GLU A 1 171 ? -3.998 -8.273 -20.188 1 98.62 171 GLU A C 1
ATOM 1391 O O . GLU A 1 171 ? -5.18 -8.164 -19.859 1 98.62 171 GLU A O 1
ATOM 1396 N N . GLU A 1 172 ? -3.029 -7.711 -19.484 1 97.81 172 GLU A N 1
ATOM 1397 C CA . GLU A 1 172 ? -3.178 -6.785 -18.359 1 97.81 172 GLU A CA 1
ATOM 1398 C C . GLU A 1 172 ? -3.945 -7.426 -17.219 1 97.81 172 GLU A C 1
ATOM 1400 O O . GLU A 1 172 ? -4.719 -6.758 -16.531 1 97.81 172 GLU A O 1
ATOM 1405 N N . ILE A 1 173 ? -3.846 -8.75 -17.156 1 98.88 173 ILE A N 1
ATOM 1406 C CA . ILE A 1 173 ? -4.301 -9.43 -15.953 1 98.88 173 ILE A CA 1
ATOM 1407 C C . ILE A 1 173 ? -3.342 -9.148 -14.797 1 98.88 173 ILE A C 1
ATOM 1409 O O . ILE A 1 173 ? -2.123 -9.242 -14.961 1 98.88 173 ILE A O 1
ATOM 1413 N N . GLY A 1 174 ? -3.9 -8.648 -13.656 1 98.88 174 GLY A N 1
ATOM 1414 C CA . GLY A 1 174 ? -3.061 -8.391 -12.5 1 98.88 174 GLY A CA 1
ATOM 1415 C C . GLY A 1 174 ? -2.377 -9.633 -11.961 1 98.88 174 GLY A C 1
ATOM 1416 O O . GLY A 1 174 ? -2.936 -10.734 -12.031 1 98.88 174 GLY A O 1
ATOM 1417 N N . ILE A 1 175 ? -1.195 -9.477 -11.484 1 98.94 175 ILE A N 1
ATOM 1418 C CA . ILE A 1 175 ? -0.462 -10.547 -10.812 1 98.94 175 ILE A CA 1
ATOM 1419 C C . ILE A 1 175 ? -0.109 -10.125 -9.391 1 98.94 175 ILE A C 1
ATOM 1421 O O . ILE A 1 175 ? 0.451 -9.047 -9.18 1 98.94 175 ILE A O 1
ATOM 1425 N N . ILE A 1 176 ? -0.456 -10.93 -8.422 1 98.94 176 ILE A N 1
ATOM 1426 C CA . ILE A 1 176 ? -0.05 -10.734 -7.035 1 98.94 176 ILE A CA 1
ATOM 1427 C C . ILE A 1 176 ? 0.719 -11.961 -6.547 1 98.94 176 ILE A C 1
ATOM 1429 O O . ILE A 1 176 ? 0.243 -13.086 -6.672 1 98.94 176 ILE A O 1
ATOM 1433 N N . GLU A 1 177 ? 1.87 -11.727 -6.023 1 98.94 177 GLU A N 1
ATOM 1434 C CA . GLU A 1 177 ? 2.75 -12.797 -5.562 1 98.94 177 GLU A CA 1
ATOM 1435 C C . GLU A 1 177 ? 3.109 -12.617 -4.09 1 98.94 177 GLU A C 1
ATOM 1437 O O . GLU A 1 177 ? 3.027 -11.508 -3.555 1 98.94 177 GLU A O 1
ATOM 1442 N N . GLY A 1 178 ? 3.471 -13.727 -3.467 1 98.75 178 GLY A N 1
ATOM 1443 C CA . GLY A 1 178 ? 3.934 -13.688 -2.088 1 98.75 178 GLY A CA 1
ATOM 1444 C C . GLY A 1 178 ? 2.803 -13.617 -1.08 1 98.75 178 GLY A C 1
ATOM 1445 O O . GLY A 1 178 ? 2.977 -13.102 0.024 1 98.75 178 GLY A O 1
ATOM 1446 N N . LEU A 1 179 ? 1.641 -14.102 -1.449 1 98.88 179 LEU A N 1
ATOM 1447 C CA . LEU A 1 179 ? 0.506 -14.086 -0.533 1 98.88 179 LEU A CA 1
ATOM 1448 C C . LEU A 1 179 ? 0.656 -15.172 0.532 1 98.88 179 LEU A C 1
ATOM 1450 O O . LEU A 1 179 ? 0.934 -16.328 0.211 1 98.88 179 LEU A O 1
ATOM 1454 N N . ASP A 1 180 ? 0.523 -14.828 1.779 1 98.81 180 ASP A N 1
ATOM 1455 C CA . ASP A 1 180 ? 0.438 -15.805 2.861 1 98.81 180 ASP A CA 1
ATOM 1456 C C . ASP A 1 180 ? -1.006 -16.234 3.094 1 98.81 180 ASP A C 1
ATOM 1458 O O . ASP A 1 180 ? -1.731 -15.617 3.873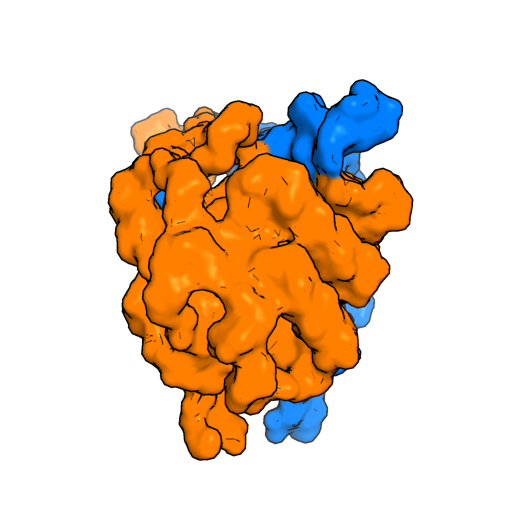 1 98.81 180 ASP A O 1
ATOM 1462 N N . LEU A 1 181 ? -1.392 -17.375 2.529 1 98.81 181 LEU A N 1
ATOM 1463 C CA . LEU A 1 181 ? -2.787 -17.797 2.557 1 98.81 181 LEU A CA 1
ATOM 1464 C C . LEU A 1 181 ? -2.982 -18.969 3.51 1 98.81 181 LEU A C 1
ATOM 1466 O O . LEU A 1 181 ? -4.031 -19.609 3.5 1 98.81 181 LEU A O 1
ATOM 1470 N N . LEU A 1 182 ? -1.958 -19.219 4.316 1 98.5 182 LEU A N 1
ATOM 1471 C CA . LEU A 1 182 ? -1.971 -20.406 5.152 1 98.5 182 LEU A CA 1
ATOM 1472 C C . LEU A 1 182 ? -3.242 -20.469 5.992 1 98.5 182 LEU A C 1
ATOM 1474 O O . LEU A 1 182 ? -3.883 -21.531 6.078 1 98.5 182 LEU A O 1
ATOM 1478 N N . GLU A 1 183 ? -3.674 -19.344 6.566 1 97.88 183 GLU A N 1
ATOM 1479 C CA . GLU A 1 183 ? -4.789 -19.328 7.508 1 97.88 183 GLU A CA 1
ATOM 1480 C C . GLU A 1 183 ? -6.082 -18.891 6.82 1 97.88 183 GLU A C 1
ATOM 1482 O O . GLU A 1 183 ? -7.066 -18.562 7.492 1 97.88 183 GLU A O 1
ATOM 1487 N N . VAL A 1 184 ? -6.109 -18.812 5.562 1 98.69 184 VAL A N 1
ATOM 1488 C CA . VAL A 1 184 ? -7.277 -18.359 4.812 1 98.69 184 VAL A CA 1
ATOM 1489 C C . VAL A 1 184 ? -8.062 -19.562 4.305 1 98.69 184 VAL A C 1
ATOM 1491 O O . VAL A 1 184 ? -7.5 -20.469 3.697 1 98.69 184 VAL A O 1
ATOM 1494 N N . GLU A 1 185 ? -9.32 -19.672 4.547 1 98.25 185 GLU A N 1
ATOM 1495 C CA . GLU A 1 185 ? -10.188 -20.719 4.008 1 98.25 185 GLU A CA 1
ATOM 1496 C C . GLU A 1 185 ? -10.57 -20.406 2.561 1 98.25 185 GLU A C 1
ATOM 1498 O O . GLU A 1 185 ? -10.656 -19.25 2.164 1 98.25 185 GLU A O 1
ATOM 1503 N N . GLU A 1 186 ? -10.688 -21.484 1.788 1 98.19 186 GLU A N 1
ATOM 1504 C CA . GLU A 1 186 ? -11.281 -21.312 0.463 1 98.19 186 GLU A CA 1
ATOM 1505 C C . GLU A 1 186 ? -12.625 -20.594 0.544 1 98.19 186 GLU A C 1
ATOM 1507 O O . GLU A 1 186 ? -13.406 -20.828 1.467 1 98.19 186 GLU A O 1
ATOM 1512 N N . GLY A 1 187 ? -12.867 -19.672 -0.409 1 97.88 187 GLY A N 1
ATOM 1513 C CA . GLY A 1 187 ? -14.125 -18.953 -0.378 1 97.88 187 GLY A CA 1
ATOM 1514 C C . GLY A 1 187 ? -14.031 -17.578 -1.008 1 97.88 187 GLY A C 1
ATOM 1515 O O . GLY A 1 187 ? -13.141 -17.312 -1.819 1 97.88 187 GLY A O 1
ATOM 1516 N N . LYS A 1 188 ? -15.117 -16.797 -0.729 1 98.06 188 LYS A N 1
ATOM 1517 C CA . LYS A 1 188 ? -15.25 -15.477 -1.317 1 98.06 188 LYS A CA 1
ATOM 1518 C C . LYS A 1 188 ? -14.82 -14.391 -0.33 1 98.06 188 LYS A C 1
ATOM 1520 O O . LYS A 1 188 ? -15.125 -14.477 0.862 1 98.06 188 LYS A O 1
ATOM 1525 N N . TYR A 1 189 ? -14.117 -13.414 -0.829 1 98.62 189 TYR A N 1
ATOM 1526 C CA . TYR A 1 189 ? -13.609 -12.297 -0.046 1 98.62 189 TYR A CA 1
ATOM 1527 C C . TYR A 1 189 ? -13.672 -11 -0.846 1 98.62 189 TYR A C 1
ATOM 1529 O O . TYR A 1 189 ? -13.977 -11.016 -2.041 1 98.62 189 TYR A O 1
ATOM 1537 N N . PHE A 1 190 ? -13.555 -9.906 -0.204 1 98.44 190 PHE A N 1
ATOM 1538 C CA . PHE A 1 190 ? -13.125 -8.656 -0.821 1 98.44 190 PHE A CA 1
ATOM 1539 C C . PHE A 1 190 ? -11.641 -8.414 -0.58 1 98.44 190 PHE A C 1
ATOM 1541 O O . PHE A 1 190 ? -11.148 -8.57 0.542 1 98.44 190 PHE A O 1
ATOM 1548 N N . MET A 1 191 ? -10.93 -8.117 -1.578 1 98.81 191 MET A N 1
ATOM 1549 C CA . MET A 1 191 ? -9.484 -7.969 -1.466 1 98.81 191 MET A CA 1
ATOM 1550 C C . MET A 1 191 ? -9.055 -6.527 -1.728 1 98.81 191 MET A C 1
ATOM 1552 O O . MET A 1 191 ? -9.617 -5.859 -2.6 1 98.81 191 MET A O 1
ATOM 1556 N N . ILE A 1 192 ? -8.008 -6.047 -1.008 1 98.81 192 ILE A N 1
ATOM 1557 C CA . ILE A 1 192 ? -7.281 -4.812 -1.275 1 98.81 192 ILE A CA 1
ATOM 1558 C C . ILE A 1 192 ? -5.785 -5.098 -1.34 1 98.81 192 ILE A C 1
ATOM 1560 O O . ILE A 1 192 ? -5.227 -5.727 -0.437 1 98.81 192 ILE A O 1
ATOM 1564 N N . ALA A 1 193 ? -5.102 -4.676 -2.332 1 98.81 193 ALA A N 1
ATOM 1565 C CA . ALA A 1 193 ? -3.656 -4.816 -2.484 1 98.81 193 ALA A CA 1
ATOM 1566 C C . ALA A 1 193 ? -3.098 -3.754 -3.426 1 98.81 193 ALA A C 1
ATOM 1568 O O . ALA A 1 193 ? -2.496 -4.078 -4.453 1 98.81 193 ALA A O 1
ATOM 1569 N N . LEU A 1 194 ? -3.146 -2.537 -3.062 1 98.81 194 LEU A N 1
ATOM 1570 C CA . LEU A 1 194 ? -2.824 -1.425 -3.949 1 98.81 194 LEU A CA 1
ATOM 1571 C C . LEU A 1 194 ? -1.316 -1.201 -4.016 1 98.81 194 LEU A C 1
ATOM 1573 O O . LEU A 1 194 ? -0.646 -1.147 -2.98 1 98.81 194 LEU A O 1
ATOM 1577 N N . PRO A 1 195 ? -0.784 -1.051 -5.16 1 98.88 195 PRO A N 1
ATOM 1578 C CA . PRO A 1 195 ? 0.646 -0.778 -5.32 1 98.88 195 PRO A CA 1
ATOM 1579 C C . PRO A 1 195 ? 0.997 0.689 -5.086 1 98.88 195 PRO A C 1
ATOM 1581 O O . PRO A 1 195 ? 0.146 1.566 -5.254 1 98.88 195 PRO A O 1
ATOM 1584 N N . LEU A 1 196 ? 2.225 0.929 -4.68 1 98.88 196 LEU A N 1
ATOM 1585 C CA . LEU A 1 196 ? 2.734 2.297 -4.664 1 98.88 196 LEU A CA 1
ATOM 1586 C C . LEU A 1 196 ? 2.727 2.898 -6.062 1 98.88 196 LEU A C 1
ATOM 1588 O O . LEU A 1 196 ? 2.875 2.18 -7.055 1 98.88 196 LEU A O 1
ATOM 1592 N N . LYS A 1 197 ? 2.555 4.195 -6.141 1 98.75 197 LYS A N 1
ATOM 1593 C CA . LYS A 1 197 ? 2.514 4.914 -7.406 1 98.75 197 LYS A CA 1
ATOM 1594 C C . LYS A 1 197 ? 3.91 5.363 -7.828 1 98.75 197 LYS A C 1
ATOM 1596 O O . LYS A 1 197 ? 4.215 6.559 -7.816 1 98.75 197 LYS A O 1
ATOM 1601 N N . VAL A 1 198 ? 4.734 4.465 -8.281 1 98.81 198 VAL A N 1
ATOM 1602 C CA . VAL A 1 198 ? 6.121 4.742 -8.633 1 98.81 198 VAL A CA 1
ATOM 1603 C C . VAL A 1 198 ? 6.23 5 -10.133 1 98.81 198 VAL A C 1
ATOM 1605 O O . VAL A 1 198 ? 5.836 4.16 -10.945 1 98.81 198 VAL A O 1
ATOM 1608 N N . LYS A 1 199 ? 6.758 6.137 -10.5 1 98.62 199 LYS A N 1
ATOM 1609 C CA . LYS A 1 199 ? 6.965 6.465 -11.906 1 98.62 199 LYS A CA 1
ATOM 1610 C C . LYS A 1 199 ? 7.887 5.453 -12.578 1 98.62 199 LYS A C 1
ATOM 1612 O O . LYS A 1 199 ? 8.977 5.172 -12.086 1 98.62 199 LYS A O 1
ATOM 1617 N N . GLY A 1 200 ? 7.391 4.852 -13.617 1 98.44 200 GLY A N 1
ATOM 1618 C CA . GLY A 1 200 ? 8.211 3.924 -14.383 1 98.44 200 GLY A CA 1
ATOM 1619 C C . GLY A 1 200 ? 8.398 2.588 -13.68 1 98.44 200 GLY A C 1
ATOM 1620 O O . GLY A 1 200 ? 9.266 1.8 -14.062 1 98.44 200 GLY A O 1
ATOM 1621 N N . GLY A 1 201 ? 7.66 2.336 -12.617 1 98.62 201 GLY A N 1
ATOM 1622 C CA . GLY A 1 201 ? 7.863 1.14 -11.812 1 98.62 201 GLY A CA 1
ATOM 1623 C C . GLY A 1 201 ? 7.367 -0.123 -12.492 1 98.62 201 GLY A C 1
ATOM 1624 O O . GLY A 1 201 ? 6.328 -0.109 -13.156 1 98.62 201 GLY A O 1
ATOM 1625 N N . GLU A 1 202 ? 8.086 -1.255 -12.32 1 98.81 202 GLU A N 1
ATOM 1626 C CA . GLU A 1 202 ? 7.723 -2.541 -12.914 1 98.81 202 GLU A CA 1
ATOM 1627 C C . GLU A 1 202 ? 7.16 -3.492 -11.859 1 98.81 202 GLU A C 1
ATOM 1629 O O . GLU A 1 202 ? 6.676 -4.574 -12.188 1 98.81 202 GLU A O 1
ATOM 1634 N N . GLY A 1 203 ? 7.203 -3.15 -10.625 1 98.75 203 GLY A N 1
ATOM 1635 C CA . GLY A 1 203 ? 6.652 -3.883 -9.5 1 98.75 203 GLY A CA 1
ATOM 1636 C C . GLY A 1 203 ? 6.574 -3.055 -8.234 1 98.75 203 GLY A C 1
ATOM 1637 O O . GLY A 1 203 ? 7.168 -1.979 -8.148 1 98.75 203 GLY A O 1
ATOM 1638 N N . SER A 1 204 ? 5.887 -3.52 -7.301 1 98.88 204 SER A N 1
ATOM 1639 C CA . SER A 1 204 ? 5.715 -2.814 -6.035 1 98.88 204 SER A CA 1
ATOM 1640 C C . SER A 1 204 ? 5.344 -3.777 -4.914 1 98.88 204 SER A C 1
ATOM 1642 O O . SER A 1 204 ? 4.48 -4.641 -5.086 1 98.88 204 SER A O 1
ATOM 1644 N N . PRO A 1 205 ? 6.023 -3.643 -3.744 1 98.88 205 PRO A N 1
ATOM 1645 C CA . PRO A 1 205 ? 5.422 -4.273 -2.566 1 98.88 205 PRO A CA 1
ATOM 1646 C C . PRO A 1 205 ? 4.039 -3.715 -2.24 1 98.88 205 PRO A C 1
ATOM 1648 O O . PRO A 1 205 ? 3.73 -2.572 -2.588 1 98.88 205 PRO A O 1
ATOM 1651 N N . VAL A 1 206 ? 3.217 -4.566 -1.676 1 98.94 206 VAL A N 1
ATOM 1652 C CA . VAL A 1 206 ? 1.866 -4.145 -1.321 1 98.94 206 VAL A CA 1
ATOM 1653 C C . VAL A 1 206 ? 1.507 -4.672 0.066 1 98.94 206 VAL A C 1
ATOM 1655 O O . VAL A 1 206 ? 2.156 -5.586 0.576 1 98.94 206 VAL A O 1
ATOM 1658 N N . ARG A 1 207 ? 0.619 -4.012 0.722 1 98.94 207 ARG A N 1
ATOM 1659 C CA . ARG A 1 207 ? -0.163 -4.609 1.8 1 98.94 207 ARG A CA 1
ATOM 1660 C C . ARG A 1 207 ? -1.438 -5.254 1.262 1 98.94 207 ARG A C 1
ATOM 1662 O O . ARG A 1 207 ? -2.291 -4.57 0.694 1 98.94 207 ARG A O 1
ATOM 1669 N N . ALA A 1 208 ? -1.528 -6.504 1.373 1 98.94 208 ALA A N 1
ATOM 1670 C CA . ALA A 1 208 ? -2.686 -7.234 0.863 1 98.94 208 ALA A CA 1
ATOM 1671 C C . ALA A 1 208 ? -3.586 -7.703 2.004 1 98.94 208 ALA A C 1
ATOM 1673 O O . ALA A 1 208 ? -3.127 -8.383 2.926 1 98.94 208 ALA A O 1
ATOM 1674 N N . ILE A 1 209 ? -4.855 -7.363 1.942 1 98.94 209 ILE A N 1
ATOM 1675 C CA . ILE A 1 209 ? -5.832 -7.699 2.971 1 98.94 209 ILE A CA 1
ATOM 1676 C C . ILE A 1 209 ? -7.055 -8.352 2.326 1 98.94 209 ILE A C 1
ATOM 1678 O O . ILE A 1 209 ? -7.508 -7.918 1.265 1 98.94 209 ILE A O 1
ATOM 1682 N N . LEU A 1 210 ? -7.57 -9.383 2.939 1 98.88 210 LEU A N 1
ATOM 1683 C CA . LEU A 1 210 ? -8.852 -10 2.586 1 98.88 210 LEU A CA 1
ATOM 1684 C C . LEU A 1 210 ? -9.906 -9.688 3.637 1 98.88 210 LEU A C 1
ATOM 1686 O O . LEU A 1 210 ? -9.625 -9.711 4.836 1 98.88 210 LEU A O 1
ATOM 1690 N N . PHE A 1 211 ? -11.047 -9.359 3.18 1 98.5 211 PHE A N 1
ATOM 1691 C CA . PHE A 1 211 ? -12.219 -9.203 4.039 1 98.5 211 PHE A CA 1
ATOM 1692 C C . PHE A 1 211 ? -13.25 -10.281 3.744 1 98.5 211 PHE A C 1
ATOM 1694 O O . PHE A 1 211 ? -13.719 -10.414 2.611 1 98.5 211 PHE A O 1
ATOM 1701 N N . PRO A 1 212 ? -13.578 -11.078 4.777 1 98.19 212 PRO A N 1
ATOM 1702 C CA . PRO A 1 212 ? -14.625 -12.07 4.547 1 98.19 212 PRO A CA 1
ATOM 1703 C C . PRO A 1 212 ? -15.945 -11.445 4.094 1 98.19 212 PRO A C 1
ATOM 1705 O O . PRO A 1 212 ? -16.234 -10.297 4.426 1 98.19 212 PRO A O 1
ATOM 1708 N N . ILE A 1 213 ? -16.656 -12.188 3.293 1 96.88 213 ILE A N 1
ATOM 1709 C CA . ILE A 1 213 ? -17.984 -11.773 2.816 1 96.88 213 ILE A CA 1
ATOM 1710 C C . ILE A 1 213 ? -19.047 -12.688 3.412 1 96.88 213 ILE A C 1
ATOM 1712 O O . ILE A 1 213 ? -18.891 -13.906 3.439 1 96.88 213 ILE A O 1
ATOM 1716 N N . GLU A 1 214 ? -20.062 -12.094 3.945 1 91.81 214 GLU A N 1
ATOM 1717 C CA . GLU A 1 214 ? -21.219 -12.828 4.473 1 91.81 214 GLU A CA 1
ATOM 1718 C C . GLU A 1 214 ? -22.406 -12.75 3.518 1 91.81 214 GLU A C 1
ATOM 1720 O O . GLU A 1 214 ? -22.734 -11.672 3.021 1 91.81 214 GLU A O 1
ATOM 1725 N N . GLY A 1 215 ? -23.172 -14.102 3.148 1 78.19 215 GLY A N 1
ATOM 1726 C CA . GLY A 1 215 ? -24.391 -14.227 2.379 1 78.19 215 GLY A CA 1
ATOM 1727 C C . GLY A 1 215 ? -24.172 -14.727 0.964 1 78.19 215 GLY A C 1
ATOM 1728 O O . GLY A 1 215 ? -23.031 -14.758 0.491 1 78.19 215 GLY A O 1
ATOM 1729 N N . MET B 1 1 ? -26.328 4.102 1.374 1 83.25 1 MET B N 1
ATOM 1730 C CA . MET B 1 1 ? -25.062 4.648 0.899 1 83.25 1 MET B CA 1
ATOM 1731 C C . MET B 1 1 ? -24.281 3.605 0.107 1 83.25 1 MET B C 1
ATOM 1733 O O . MET B 1 1 ? -24.125 2.467 0.556 1 83.25 1 MET B O 1
ATOM 1737 N N . LYS B 1 2 ? -24.047 3.832 -1.189 1 92.44 2 LYS B N 1
ATOM 1738 C CA . LYS B 1 2 ? -23.359 2.932 -2.109 1 92.44 2 LYS B CA 1
ATOM 1739 C C . LYS B 1 2 ? -21.969 3.465 -2.461 1 92.44 2 LYS B C 1
ATOM 1741 O O . LYS B 1 2 ? -21.828 4.625 -2.855 1 92.44 2 LYS B O 1
ATOM 1746 N N . ILE B 1 3 ? -20.922 2.668 -2.252 1 96.06 3 ILE B N 1
ATOM 1747 C CA . ILE B 1 3 ? -19.562 3.033 -2.645 1 96.06 3 ILE B CA 1
ATOM 1748 C C . ILE B 1 3 ? -19.391 2.844 -4.148 1 96.06 3 ILE B C 1
ATOM 1750 O O . ILE B 1 3 ? -19.734 1.785 -4.691 1 96.06 3 ILE B O 1
ATOM 1754 N N . LEU B 1 4 ? -18.938 3.854 -4.891 1 96.75 4 LEU B N 1
ATOM 1755 C CA . LEU B 1 4 ? -18.688 3.758 -6.324 1 96.75 4 LEU B CA 1
ATOM 1756 C C . LEU B 1 4 ? -17.281 3.232 -6.605 1 96.75 4 LEU B C 1
ATOM 1758 O O . LEU B 1 4 ? -16.406 3.994 -7.004 1 96.75 4 LEU B O 1
ATOM 1762 N N . TRP B 1 5 ? -17.141 1.952 -6.59 1 96.06 5 TRP B N 1
ATOM 1763 C CA . TRP B 1 5 ? -15.859 1.267 -6.719 1 96.06 5 TRP B CA 1
ATOM 1764 C C . TRP B 1 5 ? -15.25 1.512 -8.094 1 96.06 5 TRP B C 1
ATOM 1766 O O . TRP B 1 5 ? -14.039 1.357 -8.281 1 96.06 5 TRP B O 1
ATOM 1776 N N . ASP B 1 6 ? -16.047 1.88 -9.047 1 95.81 6 ASP B N 1
ATOM 1777 C CA . ASP B 1 6 ? -15.594 2.021 -10.43 1 95.81 6 ASP B CA 1
ATOM 1778 C C . ASP B 1 6 ? -15.141 3.451 -10.719 1 95.81 6 ASP B C 1
ATOM 1780 O O . ASP B 1 6 ? -14.711 3.762 -11.828 1 95.81 6 ASP B O 1
ATOM 1784 N N . LYS B 1 7 ? -15.164 4.289 -9.703 1 96.25 7 LYS B N 1
ATOM 1785 C CA . LYS B 1 7 ? -14.758 5.68 -9.883 1 96.25 7 LYS B CA 1
ATOM 1786 C C . LYS B 1 7 ? -13.719 6.082 -8.836 1 96.25 7 LYS B C 1
ATOM 1788 O O . LYS B 1 7 ? -13.906 7.062 -8.109 1 96.25 7 LYS B O 1
ATOM 1793 N N . PRO B 1 8 ? -12.617 5.336 -8.867 1 98 8 PRO B N 1
ATOM 1794 C CA . PRO B 1 8 ? -11.578 5.672 -7.891 1 98 8 PRO B CA 1
ATOM 1795 C C . PRO B 1 8 ? -10.93 7.031 -8.156 1 98 8 PRO B C 1
ATOM 1797 O O . PRO B 1 8 ? -10.734 7.406 -9.312 1 98 8 PRO B O 1
ATOM 1800 N N . ILE B 1 9 ? -10.656 7.785 -7.109 1 98.62 9 ILE B N 1
ATOM 1801 C CA . ILE B 1 9 ? -9.875 9.016 -7.172 1 98.62 9 ILE B CA 1
ATOM 1802 C C . ILE B 1 9 ? -8.516 8.797 -6.508 1 98.62 9 ILE B C 1
ATOM 1804 O O . ILE B 1 9 ? -8.438 8.578 -5.293 1 98.62 9 ILE B O 1
ATOM 1808 N N . ASP B 1 10 ? -7.523 8.781 -7.316 1 98.56 10 ASP B N 1
ATOM 1809 C CA . ASP B 1 10 ? -6.16 8.617 -6.824 1 98.56 10 ASP B CA 1
ATOM 1810 C C . ASP B 1 10 ? -5.652 9.906 -6.18 1 98.56 10 ASP B C 1
ATOM 1812 O O . ASP B 1 10 ? -5.48 10.914 -6.859 1 98.56 10 ASP B O 1
ATOM 1816 N N . VAL B 1 11 ? -5.355 9.859 -4.855 1 98.81 11 VAL B N 1
ATOM 1817 C CA . VAL B 1 11 ? -4.945 11.07 -4.145 1 98.81 11 VAL B CA 1
ATOM 1818 C C . VAL B 1 11 ? -3.508 10.914 -3.656 1 98.81 11 VAL B C 1
ATOM 1820 O O . VAL B 1 11 ? -3.105 11.562 -2.682 1 98.81 11 VAL B O 1
ATOM 1823 N N . SER B 1 12 ? -2.773 10.008 -4.258 1 98.5 12 SER B N 1
ATOM 1824 C CA . SER B 1 12 ? -1.363 9.781 -3.955 1 98.5 12 SER B CA 1
ATOM 1825 C C . SER B 1 12 ? -0.464 10.656 -4.828 1 98.5 12 SER B C 1
ATOM 1827 O O . SER B 1 12 ? -0.752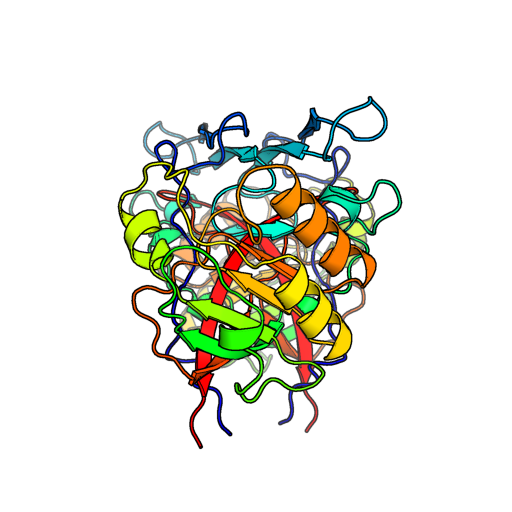 10.867 -6.008 1 98.5 12 SER B O 1
ATOM 1829 N N . LEU B 1 13 ? 0.598 11.078 -4.27 1 98.38 13 LEU B N 1
ATOM 1830 C CA . LEU B 1 13 ? 1.652 11.727 -5.047 1 98.38 13 LEU B CA 1
ATOM 1831 C C . LEU B 1 13 ? 2.418 10.703 -5.875 1 98.38 13 LEU B C 1
ATOM 1833 O O . LEU B 1 13 ? 2.627 9.57 -5.434 1 98.38 13 LEU B O 1
ATOM 1837 N N . LEU B 1 14 ? 2.812 11.156 -7.062 1 98.31 14 LEU B N 1
ATOM 1838 C CA . LEU B 1 14 ? 3.682 10.328 -7.891 1 98.31 14 LEU B CA 1
ATOM 1839 C C . LEU B 1 14 ? 5.078 10.227 -7.281 1 98.31 14 LEU B C 1
ATOM 1841 O O . LEU B 1 14 ? 5.723 11.25 -7.027 1 98.31 14 LEU B O 1
ATOM 1845 N N . ILE B 1 15 ? 5.512 9.008 -6.98 1 98.81 15 ILE B N 1
ATOM 1846 C CA . ILE B 1 15 ? 6.859 8.812 -6.461 1 98.81 15 ILE B CA 1
ATOM 1847 C C . ILE B 1 15 ? 7.863 8.82 -7.613 1 98.81 15 ILE B C 1
ATOM 1849 O O . ILE B 1 15 ? 7.773 8 -8.531 1 98.81 15 ILE B O 1
ATOM 1853 N N . ARG B 1 16 ? 8.703 9.711 -7.562 1 98.56 16 ARG B N 1
ATOM 1854 C CA . ARG B 1 16 ? 9.719 9.875 -8.594 1 98.56 16 ARG B CA 1
ATOM 1855 C C . ARG B 1 16 ? 10.953 10.578 -8.039 1 98.56 16 ARG B C 1
ATOM 1857 O O . ARG B 1 16 ? 10.906 11.18 -6.969 1 98.56 16 ARG B O 1
ATOM 1864 N N . GLU B 1 17 ? 12.117 10.492 -8.656 1 98.19 17 GLU B N 1
ATOM 1865 C CA . GLU B 1 17 ? 13.414 10.93 -8.141 1 98.19 17 GLU B CA 1
ATOM 1866 C C . GLU B 1 17 ? 13.422 12.438 -7.898 1 98.19 17 GLU B C 1
ATOM 1868 O O . GLU B 1 17 ? 14.094 12.922 -6.988 1 98.19 17 GLU B O 1
ATOM 1873 N N . ASP B 1 18 ? 12.672 13.25 -8.617 1 97.31 18 ASP B N 1
ATOM 1874 C CA . ASP B 1 18 ? 12.688 14.703 -8.469 1 97.31 18 ASP B CA 1
ATOM 1875 C C . ASP B 1 18 ? 11.469 15.18 -7.672 1 97.31 18 ASP B C 1
ATOM 1877 O O . ASP B 1 18 ? 11.125 16.359 -7.707 1 97.31 18 ASP B O 1
ATOM 1881 N N . MET B 1 19 ? 10.883 14.273 -6.945 1 98 19 MET B N 1
ATOM 1882 C CA . MET B 1 19 ? 9.648 14.656 -6.262 1 98 19 MET B CA 1
ATOM 1883 C C . MET B 1 19 ? 9.953 15.492 -5.023 1 98 19 MET B C 1
ATOM 1885 O O . MET B 1 19 ? 11.055 15.422 -4.473 1 98 19 MET B O 1
ATOM 1889 N N . LEU B 1 20 ? 8.953 16.234 -4.621 1 96.88 20 LEU B N 1
ATOM 1890 C CA . LEU B 1 20 ? 8.953 16.953 -3.348 1 96.88 20 LEU B CA 1
ATOM 1891 C C . LEU B 1 20 ? 9.172 15.992 -2.184 1 96.88 20 LEU B C 1
ATOM 1893 O O . LEU B 1 20 ? 8.609 14.898 -2.168 1 96.88 20 LEU B O 1
ATOM 1897 N N . PHE B 1 21 ? 10.016 16.344 -1.217 1 96.75 21 PHE B N 1
ATOM 1898 C CA . PHE B 1 21 ? 10.258 15.586 0.01 1 96.75 21 PHE B CA 1
ATOM 1899 C C . PHE B 1 21 ? 10.555 16.531 1.17 1 96.75 21 PHE B C 1
ATOM 1901 O O . PHE B 1 21 ? 10.836 17.703 0.96 1 96.75 21 PHE B O 1
ATOM 1908 N N . TRP B 1 22 ? 10.305 16.078 2.396 1 97.06 22 TRP B N 1
ATOM 1909 C CA . TRP B 1 22 ? 10.641 16.875 3.578 1 97.06 22 TRP B CA 1
ATOM 1910 C C . TRP B 1 22 ? 12.141 17.141 3.648 1 97.06 22 TRP B C 1
ATOM 1912 O O . TRP B 1 22 ? 12.945 16.219 3.48 1 97.06 22 TRP B O 1
ATOM 1922 N N . PRO B 1 23 ? 12.516 18.328 3.932 1 94.25 23 PRO B N 1
ATOM 1923 C CA . PRO B 1 23 ? 13.945 18.656 3.959 1 94.25 23 PRO B CA 1
ATOM 1924 C C . PRO B 1 23 ? 14.742 17.703 4.844 1 94.25 23 PRO B C 1
ATOM 1926 O O . PRO B 1 23 ? 14.344 17.422 5.973 1 94.25 23 PRO B O 1
ATOM 1929 N N . ASN B 1 24 ? 15.82 17.078 4.293 1 91.62 24 ASN B N 1
ATOM 1930 C CA . ASN B 1 24 ? 16.797 16.234 4.969 1 91.62 24 ASN B CA 1
ATOM 1931 C C . ASN B 1 24 ? 16.312 14.781 5.051 1 91.62 24 ASN B C 1
ATOM 1933 O O . ASN B 1 24 ? 17 13.914 5.578 1 91.62 24 ASN B O 1
ATOM 1937 N N . ASP B 1 25 ? 15.094 14.539 4.621 1 97.44 25 ASP B N 1
ATOM 1938 C CA . ASP B 1 25 ? 14.672 13.141 4.5 1 97.44 25 ASP B CA 1
ATOM 1939 C C . ASP B 1 25 ? 15.398 12.453 3.342 1 97.44 25 ASP B C 1
ATOM 1941 O O . ASP B 1 25 ? 15.875 13.117 2.42 1 97.44 25 ASP B O 1
ATOM 1945 N N . PRO B 1 26 ? 15.477 11.109 3.422 1 98.25 26 PRO B N 1
ATOM 1946 C CA . PRO B 1 26 ? 16.047 10.398 2.273 1 98.25 26 PRO B CA 1
ATOM 1947 C C . PRO B 1 26 ? 15.25 10.617 0.99 1 98.25 26 PRO B C 1
ATOM 1949 O O . PRO B 1 26 ? 14.016 10.586 1.016 1 98.25 26 PRO B O 1
ATOM 1952 N N . LYS B 1 27 ? 15.969 10.844 -0.132 1 97.81 27 LYS B N 1
ATOM 1953 C CA . LYS B 1 27 ? 15.344 11.008 -1.44 1 97.81 27 LYS B CA 1
ATOM 1954 C C . LYS B 1 27 ? 15.039 9.664 -2.084 1 97.81 27 LYS B C 1
ATOM 1956 O O . LYS B 1 27 ? 15.742 8.68 -1.844 1 97.81 27 LYS B O 1
ATOM 1961 N N . PHE B 1 28 ? 14.039 9.711 -2.891 1 98.81 28 PHE B N 1
ATOM 1962 C CA . PHE B 1 28 ? 13.75 8.508 -3.666 1 98.81 28 PHE B CA 1
ATOM 1963 C C . PHE B 1 28 ? 14.781 8.32 -4.773 1 98.81 28 PHE B C 1
ATOM 1965 O O . PHE B 1 28 ? 15.148 9.273 -5.457 1 98.81 28 PHE B O 1
ATOM 1972 N N . GLN B 1 29 ? 15.227 7.117 -4.855 1 98.69 29 GLN B N 1
ATOM 1973 C CA . GLN B 1 29 ? 16.109 6.703 -5.941 1 98.69 29 GLN B CA 1
ATOM 1974 C C . GLN B 1 29 ? 15.773 5.289 -6.41 1 98.69 29 GLN B C 1
ATOM 1976 O O . GLN B 1 29 ? 15.5 4.406 -5.594 1 98.69 29 GLN B O 1
ATOM 1981 N N . ARG B 1 30 ? 15.766 5.121 -7.684 1 98.5 30 ARG B N 1
ATOM 1982 C CA . ARG B 1 30 ? 15.617 3.797 -8.273 1 98.5 30 ARG B CA 1
ATOM 1983 C C . ARG B 1 30 ? 16.891 3.367 -8.984 1 98.5 30 ARG B C 1
ATOM 1985 O O . ARG B 1 30 ? 17.484 4.141 -9.742 1 98.5 30 ARG B O 1
ATOM 1992 N N . GLU B 1 31 ? 17.344 2.221 -8.695 1 98.56 31 GLU B N 1
ATOM 1993 C CA . GLU B 1 31 ? 18.453 1.579 -9.391 1 98.56 31 GLU B CA 1
ATOM 1994 C C . GLU B 1 31 ? 17.984 0.348 -10.164 1 98.56 31 GLU B C 1
ATOM 1996 O O . GLU B 1 31 ? 17.391 -0.562 -9.586 1 98.56 31 GLU B O 1
ATOM 2001 N N . TRP B 1 32 ? 18.312 0.321 -11.461 1 98.19 32 TRP B N 1
ATOM 2002 C CA . TRP B 1 32 ? 17.953 -0.851 -12.25 1 98.19 32 TRP B CA 1
ATOM 2003 C C . TRP B 1 32 ? 18.922 -2 -11.984 1 98.19 32 TRP B C 1
ATOM 2005 O O . TRP B 1 32 ? 20.141 -1.82 -12.047 1 98.19 32 TRP B O 1
ATOM 2015 N N . VAL B 1 33 ? 18.391 -3.117 -11.641 1 98.38 33 VAL B N 1
ATOM 2016 C CA . VAL B 1 33 ? 19.156 -4.348 -11.461 1 98.38 33 VAL B CA 1
ATOM 2017 C C . VAL B 1 33 ? 19.219 -5.117 -12.781 1 98.38 33 VAL B C 1
ATOM 2019 O O . VAL B 1 33 ? 20.234 -5.727 -13.102 1 98.38 33 VAL B O 1
ATOM 2022 N N . ALA B 1 34 ? 18.188 -5.141 -13.477 1 98.19 34 ALA B N 1
ATOM 2023 C CA . ALA B 1 34 ? 18.047 -5.77 -14.789 1 98.19 34 ALA B CA 1
ATOM 2024 C C . ALA B 1 34 ? 17.078 -4.98 -15.672 1 98.19 34 ALA B C 1
ATOM 2026 O O . ALA B 1 34 ? 16.141 -4.352 -15.18 1 98.19 34 ALA B O 1
ATOM 2027 N N . ARG B 1 35 ? 17.375 -4.965 -16.969 1 98.25 35 ARG B N 1
ATOM 2028 C CA . ARG B 1 35 ? 16.5 -4.328 -17.938 1 98.25 35 ARG B CA 1
ATOM 2029 C C . ARG B 1 35 ? 16.391 -5.168 -19.203 1 98.25 35 ARG B C 1
ATOM 2031 O O . ARG B 1 35 ? 17.391 -5.629 -19.734 1 98.25 35 ARG B O 1
ATOM 2038 N N . ILE B 1 36 ? 15.172 -5.344 -19.641 1 98.5 36 ILE B N 1
ATOM 2039 C CA . ILE B 1 36 ? 14.938 -6.062 -20.891 1 98.5 36 ILE B CA 1
ATOM 2040 C C . ILE B 1 36 ? 15.664 -5.363 -22.047 1 98.5 36 ILE B C 1
ATOM 2042 O O . ILE B 1 36 ? 16.281 -6.016 -22.875 1 98.5 36 ILE B O 1
ATOM 2046 N N . SER B 1 37 ? 15.602 -4.047 -22.125 1 97.94 37 SER B N 1
ATOM 2047 C CA . SER B 1 37 ? 16.25 -3.256 -23.172 1 97.94 37 SER B CA 1
ATOM 2048 C C . SER B 1 37 ? 17.75 -3.5 -23.203 1 97.94 37 SER B C 1
ATOM 2050 O O . SER B 1 37 ? 18.422 -3.168 -24.188 1 97.94 37 SER B O 1
ATOM 2052 N N . GLU B 1 38 ? 18.281 -4.008 -22.141 1 98.06 38 GLU B N 1
ATOM 2053 C CA . GLU B 1 38 ? 19.703 -4.305 -22.062 1 98.06 38 GLU B CA 1
ATOM 2054 C C . GLU B 1 38 ? 19.969 -5.805 -22.188 1 98.06 38 GLU B C 1
ATOM 2056 O O . GLU B 1 38 ? 21.016 -6.297 -21.766 1 98.06 38 GLU B O 1
ATOM 2061 N N . GLY B 1 39 ? 19.031 -6.566 -22.578 1 98 39 GLY B N 1
ATOM 2062 C CA . GLY B 1 39 ? 19.219 -7.969 -22.922 1 98 39 GLY B CA 1
ATOM 2063 C C . GLY B 1 39 ? 18.844 -8.914 -21.797 1 98 39 GLY B C 1
ATOM 2064 O O . GLY B 1 39 ? 19.109 -10.117 -21.875 1 98 39 GLY B O 1
ATOM 2065 N N . LYS B 1 40 ? 18.234 -8.375 -20.719 1 97.75 40 LYS B N 1
ATOM 2066 C CA . LYS B 1 40 ? 17.828 -9.227 -19.609 1 97.75 40 LYS B CA 1
ATOM 2067 C C . LYS B 1 40 ? 16.422 -9.75 -19.797 1 97.75 40 LYS B C 1
ATOM 2069 O O . LYS B 1 40 ? 15.703 -9.312 -20.719 1 97.75 40 LYS B O 1
ATOM 2074 N N . ASN B 1 41 ? 16.031 -10.75 -19 1 96.25 41 ASN B N 1
ATOM 2075 C CA . ASN B 1 41 ? 14.758 -11.445 -19.172 1 96.25 41 ASN B CA 1
ATOM 2076 C C . ASN B 1 41 ? 13.602 -10.641 -18.594 1 96.25 41 ASN B C 1
ATOM 2078 O O . ASN B 1 41 ? 12.438 -10.883 -18.922 1 96.25 41 ASN B O 1
ATOM 2082 N N . ALA B 1 42 ? 13.922 -9.703 -17.656 1 98 42 ALA B N 1
ATOM 2083 C CA . ALA B 1 42 ? 12.898 -8.922 -16.953 1 98 42 ALA B CA 1
ATOM 2084 C C . ALA B 1 42 ? 13.453 -7.574 -16.516 1 98 42 ALA B C 1
ATOM 2086 O O . ALA B 1 42 ? 14.672 -7.379 -16.469 1 98 42 ALA B O 1
ATOM 2087 N N . ASN B 1 43 ? 12.547 -6.633 -16.391 1 98.62 43 ASN B N 1
ATOM 2088 C CA . ASN B 1 43 ? 12.898 -5.391 -15.711 1 98.62 43 ASN B CA 1
ATOM 2089 C C . ASN B 1 43 ? 12.797 -5.535 -14.195 1 98.62 43 ASN B C 1
ATOM 2091 O O . ASN B 1 43 ? 11.812 -6.066 -13.688 1 98.62 43 ASN B O 1
ATOM 2095 N N . LEU B 1 44 ? 13.773 -5.176 -13.477 1 98.56 44 LEU B N 1
ATOM 2096 C CA . LEU B 1 44 ? 13.883 -5.305 -12.023 1 98.56 44 LEU B CA 1
ATOM 2097 C C . LEU B 1 44 ? 14.625 -4.113 -11.43 1 98.56 44 LEU B C 1
ATOM 2099 O O . LEU B 1 44 ? 15.688 -3.727 -11.922 1 98.56 44 LEU B O 1
ATOM 2103 N N . SER B 1 45 ? 14.016 -3.584 -10.352 1 98.56 45 SER B N 1
ATOM 2104 C CA . SER B 1 45 ? 14.641 -2.398 -9.766 1 98.56 45 SER B CA 1
ATOM 2105 C C . SER B 1 45 ? 14.875 -2.576 -8.273 1 98.56 45 SER B C 1
ATOM 2107 O O . SER B 1 45 ? 14.188 -3.363 -7.621 1 98.56 45 SER B O 1
ATOM 2109 N N . LYS B 1 46 ? 15.875 -1.915 -7.785 1 98.81 46 LYS B N 1
ATOM 2110 C CA . LYS B 1 46 ? 16.109 -1.603 -6.379 1 98.81 46 LYS B CA 1
ATOM 2111 C C . LYS B 1 46 ? 15.602 -0.207 -6.031 1 98.81 46 LYS B C 1
ATOM 2113 O O . LYS B 1 46 ? 15.93 0.768 -6.711 1 98.81 46 LYS B O 1
ATOM 2118 N N . LEU B 1 47 ? 14.773 -0.143 -5.027 1 98.88 47 LEU B N 1
ATOM 2119 C CA . LEU B 1 47 ? 14.203 1.126 -4.59 1 98.88 47 LEU B CA 1
ATOM 2120 C C . LEU B 1 47 ? 14.852 1.6 -3.297 1 98.88 47 LEU B C 1
ATOM 2122 O O . LEU B 1 47 ? 15.062 0.808 -2.375 1 98.88 47 LEU B O 1
ATOM 2126 N N . ILE B 1 48 ? 15.211 2.824 -3.258 1 98.81 48 ILE B N 1
ATOM 2127 C CA . ILE B 1 48 ? 15.719 3.521 -2.084 1 98.81 48 ILE B CA 1
ATOM 2128 C C . ILE B 1 48 ? 14.836 4.723 -1.768 1 98.81 48 ILE B C 1
ATOM 2130 O O . ILE B 1 48 ? 14.617 5.586 -2.621 1 98.81 48 ILE B O 1
ATOM 2134 N N . LEU B 1 49 ? 14.273 4.766 -0.561 1 98.75 49 LEU B N 1
ATOM 2135 C CA . LEU B 1 49 ? 13.359 5.867 -0.258 1 98.75 49 LEU B CA 1
ATOM 2136 C C . LEU B 1 49 ? 13.25 6.078 1.248 1 98.75 49 LEU B C 1
ATOM 2138 O O . LEU B 1 49 ? 13.625 5.203 2.033 1 98.75 49 LEU B O 1
ATOM 2142 N N . GLY B 1 50 ? 12.828 7.246 1.635 1 98.75 50 GLY B N 1
ATOM 2143 C CA . GLY B 1 50 ? 12.445 7.465 3.02 1 98.75 50 GLY B CA 1
ATOM 2144 C C . GLY B 1 50 ? 11.133 6.797 3.387 1 98.75 50 GLY B C 1
ATOM 2145 O O . GLY B 1 50 ? 10.219 6.727 2.564 1 98.75 50 GLY B O 1
ATOM 2146 N N . SER B 1 51 ? 11.016 6.441 4.648 1 98.62 51 SER B N 1
ATOM 2147 C CA . SER B 1 51 ? 9.789 5.816 5.125 1 98.62 51 SER B CA 1
ATOM 2148 C C . SER B 1 51 ? 8.602 6.77 5.004 1 98.62 51 SER B C 1
ATOM 2150 O O . SER B 1 51 ? 7.449 6.336 5.02 1 98.62 51 SER B O 1
ATOM 2152 N N . HIS B 1 52 ? 8.828 8.062 4.859 1 98.69 52 HIS B N 1
ATOM 2153 C CA . HIS B 1 52 ? 7.785 9.07 4.762 1 98.69 52 HIS B CA 1
ATOM 2154 C C . HIS B 1 52 ? 7.789 9.734 3.387 1 98.69 52 HIS B C 1
ATOM 2156 O O . HIS B 1 52 ? 7.605 10.953 3.279 1 98.69 52 HIS B O 1
ATOM 2162 N N . THR B 1 53 ? 8.102 8.992 2.385 1 98.69 53 THR B N 1
ATOM 2163 C CA . THR B 1 53 ? 8.133 9.461 1.004 1 98.69 53 THR B CA 1
ATOM 2164 C C . THR B 1 53 ? 6.719 9.625 0.457 1 98.69 53 THR B C 1
ATOM 2166 O O . THR B 1 53 ? 5.891 8.719 0.583 1 98.69 53 THR B O 1
ATOM 2169 N N . GLY B 1 54 ? 6.469 10.852 -0.205 1 98.19 54 GLY B N 1
ATOM 2170 C CA . GLY B 1 54 ? 5.191 11.055 -0.863 1 98.19 54 GLY B CA 1
ATOM 2171 C C . GLY B 1 54 ? 4.012 10.977 0.086 1 98.19 54 GLY B C 1
ATOM 2172 O O . GLY B 1 54 ? 4.066 11.5 1.2 1 98.19 54 GLY B O 1
ATOM 2173 N N . THR B 1 55 ? 2.908 10.531 -0.431 1 98.88 55 THR B N 1
ATOM 2174 C CA . THR B 1 55 ? 1.786 10.195 0.436 1 98.88 55 THR B CA 1
ATOM 2175 C C . THR B 1 55 ? 2.156 9.055 1.381 1 98.88 55 THR B C 1
ATOM 2177 O O . THR B 1 55 ? 2.67 8.023 0.945 1 98.88 55 THR B O 1
ATOM 2180 N N . HIS B 1 56 ? 1.963 9.273 2.686 1 98.94 56 HIS B N 1
ATOM 2181 C CA . HIS B 1 56 ? 2.459 8.281 3.635 1 98.94 56 HIS B CA 1
ATOM 2182 C C . HIS B 1 56 ? 1.671 8.328 4.941 1 98.94 56 HIS B C 1
ATOM 2184 O O . HIS B 1 56 ? 0.864 9.234 5.152 1 98.94 56 HIS B O 1
ATOM 2190 N N . ILE B 1 57 ? 1.875 7.336 5.75 1 98.81 57 ILE B N 1
ATOM 2191 C CA . ILE B 1 57 ? 1.278 7.305 7.082 1 98.81 57 ILE B CA 1
ATOM 2192 C C . ILE B 1 57 ? 2.379 7.309 8.141 1 98.81 57 ILE B C 1
ATOM 2194 O O . ILE B 1 57 ? 3.521 6.941 7.859 1 98.81 57 ILE B O 1
ATOM 2198 N N . ASP B 1 58 ? 2.045 7.809 9.273 1 98.81 58 ASP B N 1
ATOM 2199 C CA . ASP B 1 58 ? 2.918 7.793 10.445 1 98.81 58 ASP B CA 1
ATOM 2200 C C . ASP B 1 58 ? 2.459 6.75 11.461 1 98.81 58 ASP B C 1
ATOM 2202 O O . ASP B 1 58 ? 1.323 6.801 11.938 1 98.81 58 ASP B O 1
ATOM 2206 N N . ALA B 1 59 ? 3.303 5.789 11.758 1 98.75 59 ALA B N 1
ATOM 2207 C CA . ALA B 1 59 ? 3.051 4.949 12.93 1 98.75 59 ALA B CA 1
ATOM 2208 C C . ALA B 1 59 ? 3.379 5.695 14.219 1 98.75 59 ALA B C 1
ATOM 2210 O O . ALA B 1 59 ? 4.184 6.629 14.219 1 98.75 59 ALA B O 1
ATOM 2211 N N . PRO B 1 60 ? 2.783 5.273 15.32 1 98.88 60 PRO B N 1
ATOM 2212 C CA . PRO B 1 60 ? 3.084 5.938 16.594 1 98.88 60 PRO B CA 1
ATOM 2213 C C . PRO B 1 60 ? 4.578 5.957 16.906 1 98.88 60 PRO B C 1
ATOM 2215 O O . PRO B 1 60 ? 5.086 6.945 17.453 1 98.88 60 PRO B O 1
ATOM 2218 N N . TYR B 1 61 ? 5.309 5 16.5 1 98.88 61 TYR B N 1
ATOM 2219 C CA . TYR B 1 61 ? 6.738 4.883 16.75 1 98.88 61 TYR B CA 1
ATOM 2220 C C . TYR B 1 61 ? 7.5 6.039 16.125 1 98.88 61 TYR B C 1
ATOM 2222 O O . TYR B 1 61 ? 8.633 6.336 16.516 1 98.88 61 TYR B O 1
ATOM 2230 N N . HIS B 1 62 ? 7.004 6.719 15.141 1 98.81 62 HIS B N 1
ATOM 2231 C CA . HIS B 1 62 ? 7.633 7.859 14.477 1 98.81 62 HIS B CA 1
ATOM 2232 C C . HIS B 1 62 ? 7.965 8.961 15.477 1 98.81 62 HIS B C 1
ATOM 2234 O O . HIS B 1 62 ? 9.07 9.5 15.469 1 98.81 62 HIS B O 1
ATOM 2240 N N . PHE B 1 63 ? 7.051 9.195 16.453 1 98.81 63 PHE B N 1
ATOM 2241 C CA . PHE B 1 63 ? 7.27 10.312 17.359 1 98.81 63 PHE B CA 1
ATOM 2242 C C . PHE B 1 63 ? 7.203 9.852 18.812 1 98.81 63 PHE B C 1
ATOM 2244 O O . PHE B 1 63 ? 7.379 10.656 19.719 1 98.81 63 PHE B O 1
ATOM 2251 N N . LEU B 1 64 ? 6.852 8.594 19.047 1 98.56 64 LEU B N 1
ATOM 2252 C CA . LEU B 1 64 ? 6.762 8.008 20.375 1 98.56 64 LEU B CA 1
ATOM 2253 C C . LEU B 1 64 ? 7.66 6.781 20.484 1 98.56 64 LEU B C 1
ATOM 2255 O O . LEU B 1 64 ? 7.398 5.75 19.859 1 98.56 64 LEU B O 1
ATOM 2259 N N . ASP B 1 65 ? 8.672 6.805 21.25 1 95.94 65 ASP B N 1
ATOM 2260 C CA . ASP B 1 65 ? 9.664 5.738 21.297 1 95.94 65 ASP B CA 1
ATOM 2261 C C . ASP B 1 65 ? 9.039 4.426 21.766 1 95.94 65 ASP B C 1
ATOM 2263 O O . ASP B 1 65 ? 9.562 3.346 21.469 1 95.94 65 ASP B O 1
ATOM 2267 N N . ASN B 1 66 ? 7.965 4.469 22.5 1 96.75 66 ASN B N 1
ATOM 2268 C CA . ASN B 1 66 ? 7.262 3.262 22.922 1 96.75 66 ASN B CA 1
ATOM 2269 C C . ASN B 1 66 ? 6.004 3.027 22.094 1 96.75 66 ASN B C 1
ATOM 2271 O O . ASN B 1 66 ? 5.152 2.217 22.453 1 96.75 66 ASN B O 1
ATOM 2275 N N . GLY B 1 67 ? 5.855 3.785 21.031 1 98.38 67 GLY B N 1
ATOM 2276 C CA . GLY B 1 67 ? 4.672 3.676 20.188 1 98.38 67 GLY B CA 1
ATOM 2277 C C . GLY B 1 67 ? 4.668 2.43 19.328 1 98.38 67 GLY B C 1
ATOM 2278 O O . GLY B 1 67 ? 5.715 1.812 19.109 1 98.38 67 GLY B O 1
ATOM 2279 N N . LYS B 1 68 ? 3.506 2.072 18.797 1 98.69 68 LYS B N 1
ATOM 2280 C CA . LYS B 1 68 ? 3.354 0.9 17.938 1 98.69 68 LYS B CA 1
ATOM 2281 C C . LYS B 1 68 ? 4.086 1.092 16.625 1 98.69 68 LYS B C 1
ATOM 2283 O O . LYS B 1 68 ? 4.086 2.188 16.062 1 98.69 68 LYS B O 1
ATOM 2288 N N . THR B 1 69 ? 4.723 0.048 16.188 1 98.69 69 THR B N 1
ATOM 2289 C CA . THR B 1 69 ? 5.355 -0.015 14.883 1 98.69 69 THR B CA 1
ATOM 2290 C C . THR B 1 69 ? 4.371 -0.521 13.828 1 98.69 69 THR B C 1
ATOM 2292 O O . THR B 1 69 ? 3.258 -0.933 14.156 1 98.69 69 THR B O 1
ATOM 2295 N N . LEU B 1 70 ? 4.777 -0.424 12.578 1 98.62 70 LEU B N 1
ATOM 2296 C CA . LEU B 1 70 ? 3.885 -0.662 11.453 1 98.62 70 LEU B CA 1
ATOM 2297 C C . LEU B 1 70 ? 3.25 -2.045 11.547 1 98.62 70 LEU B C 1
ATOM 2299 O O . LEU B 1 70 ? 2.078 -2.217 11.203 1 98.62 70 LEU B O 1
ATOM 2303 N N . GLU B 1 71 ? 3.994 -3.08 11.93 1 97.88 71 GLU B N 1
ATOM 2304 C CA . GLU B 1 71 ? 3.455 -4.438 11.938 1 97.88 71 GLU B CA 1
ATOM 2305 C C . GLU B 1 71 ? 2.498 -4.645 13.102 1 97.88 71 GLU B C 1
ATOM 2307 O O . GLU B 1 71 ? 1.755 -5.629 13.141 1 97.88 71 GLU B O 1
ATOM 2312 N N . LYS B 1 72 ? 2.436 -3.666 14.016 1 98.06 72 LYS B N 1
ATOM 2313 C CA . LYS B 1 72 ? 1.623 -3.811 15.219 1 98.06 72 LYS B CA 1
ATOM 2314 C C . LYS B 1 72 ? 0.432 -2.857 15.195 1 98.06 72 LYS B C 1
ATOM 2316 O O . LYS B 1 72 ? -0.48 -2.975 16.016 1 98.06 72 LYS B O 1
ATOM 2321 N N . ILE B 1 73 ? 0.454 -1.919 14.305 1 97.88 73 ILE B N 1
ATOM 2322 C CA . ILE B 1 73 ? -0.631 -0.945 14.273 1 97.88 73 ILE B CA 1
ATOM 2323 C C . ILE B 1 73 ? -1.925 -1.626 13.836 1 97.88 73 ILE B C 1
ATOM 2325 O O . ILE B 1 73 ? -1.891 -2.676 13.188 1 97.88 73 ILE B O 1
ATOM 2329 N N . ASP B 1 74 ? -3.033 -1.059 14.242 1 97.31 74 ASP B N 1
ATOM 2330 C CA . ASP B 1 74 ? -4.336 -1.502 13.758 1 97.31 74 ASP B CA 1
ATOM 2331 C C . ASP B 1 74 ? -4.594 -1.002 12.336 1 97.31 74 ASP B C 1
ATOM 2333 O O . ASP B 1 74 ? -4.824 0.191 12.125 1 97.31 74 ASP B O 1
ATOM 2337 N N . ILE B 1 75 ? -4.641 -1.879 11.406 1 97.38 75 ILE B N 1
ATOM 2338 C CA . ILE B 1 75 ? -4.762 -1.536 9.992 1 97.38 75 ILE B CA 1
ATOM 2339 C C . ILE B 1 75 ? -6.121 -0.889 9.734 1 97.38 75 ILE B C 1
ATOM 2341 O O . ILE B 1 75 ? -6.312 -0.224 8.711 1 97.38 75 ILE B O 1
ATOM 2345 N N . PHE B 1 76 ? -7.055 -1.038 10.664 1 96.75 76 PHE B N 1
ATOM 2346 C CA . PHE B 1 76 ? -8.391 -0.462 10.594 1 96.75 76 PHE B CA 1
ATOM 2347 C C . PHE B 1 76 ? -8.328 1.055 10.461 1 96.75 76 PHE B C 1
ATOM 2349 O O . PHE B 1 76 ? -9.242 1.68 9.93 1 96.75 76 PHE B O 1
ATOM 2356 N N . ARG B 1 77 ? -7.289 1.572 10.883 1 98 77 ARG B N 1
ATOM 2357 C CA . ARG B 1 77 ? -7.133 3.023 10.898 1 98 77 ARG B CA 1
ATOM 2358 C C . ARG B 1 77 ? -6.98 3.574 9.484 1 98 77 ARG B C 1
ATOM 2360 O O . ARG B 1 77 ? -7.148 4.773 9.258 1 98 77 ARG B O 1
ATOM 2367 N N . PHE B 1 78 ? -6.742 2.709 8.461 1 98.56 78 PHE B N 1
ATOM 2368 C CA . PHE B 1 78 ? -6.25 3.256 7.203 1 98.56 78 PHE B CA 1
ATOM 2369 C C . PHE B 1 78 ? -7.137 2.822 6.043 1 98.56 78 PHE B C 1
ATOM 2371 O O . PHE B 1 78 ? -6.707 2.828 4.887 1 98.56 78 PHE B O 1
ATOM 2378 N N . TYR B 1 79 ? -8.344 2.439 6.41 1 98.56 79 TYR B N 1
ATOM 2379 C CA . TYR B 1 79 ? -9.43 2.289 5.441 1 98.56 79 TYR B CA 1
ATOM 2380 C C . TYR B 1 79 ? -10.781 2.555 6.09 1 98.56 79 TYR B C 1
ATOM 2382 O O . TYR B 1 79 ? -10.922 2.434 7.309 1 98.56 79 TYR B O 1
ATOM 2390 N N . GLY B 1 80 ? -11.742 2.938 5.289 1 97.81 80 GLY B N 1
ATOM 2391 C CA . GLY B 1 80 ? -13.086 3.148 5.805 1 97.81 80 GLY B CA 1
ATOM 2392 C C . GLY B 1 80 ? -13.727 4.426 5.297 1 97.81 80 GLY B C 1
ATOM 2393 O O . GLY B 1 80 ? -13.234 5.039 4.348 1 97.81 80 GLY B O 1
ATOM 2394 N N . PHE B 1 81 ? -14.875 4.762 5.898 1 97.62 81 PHE B N 1
ATOM 2395 C CA . PHE B 1 81 ? -15.602 5.965 5.52 1 97.62 81 PHE B CA 1
ATOM 2396 C C . PHE B 1 81 ? -14.844 7.215 5.941 1 97.62 81 PHE B C 1
ATOM 2398 O O . PHE B 1 81 ? -14.391 7.312 7.086 1 97.62 81 PHE B O 1
ATOM 2405 N N . ALA B 1 82 ? -14.711 8.148 5.016 1 98.69 82 ALA B N 1
ATOM 2406 C CA . ALA B 1 82 ? -13.93 9.367 5.211 1 98.69 82 ALA B CA 1
ATOM 2407 C C . ALA B 1 82 ? -14.75 10.602 4.848 1 98.69 82 ALA B C 1
ATOM 2409 O O . ALA B 1 82 ? -15.672 10.523 4.035 1 98.69 82 ALA B O 1
ATOM 2410 N N . LYS B 1 83 ? -14.422 11.656 5.504 1 98.88 83 LYS B N 1
ATOM 2411 C CA . LYS B 1 83 ? -14.969 12.969 5.184 1 98.88 83 LYS B CA 1
ATOM 2412 C C . LYS B 1 83 ? -13.867 13.945 4.781 1 98.88 83 LYS B C 1
ATOM 2414 O O . LYS B 1 83 ? -12.883 14.102 5.504 1 98.88 83 LYS B O 1
ATOM 2419 N N . VAL B 1 84 ? -14.047 14.523 3.602 1 98.88 84 VAL B N 1
ATOM 2420 C CA . VAL B 1 84 ? -13.141 15.578 3.156 1 98.88 84 VAL B CA 1
ATOM 2421 C C . VAL B 1 84 ? -13.742 16.938 3.463 1 98.88 84 VAL B C 1
ATOM 2423 O O . VAL B 1 84 ? -14.883 17.219 3.084 1 98.88 84 VAL B O 1
ATOM 2426 N N . PHE B 1 85 ? -12.984 17.766 4.195 1 98.94 85 PHE B N 1
ATOM 2427 C CA . PHE B 1 85 ? -13.398 19.125 4.5 1 98.94 85 PHE B CA 1
ATOM 2428 C C . PHE B 1 85 ? -12.445 20.125 3.861 1 98.94 85 PHE B C 1
ATOM 2430 O O . PHE B 1 85 ? -11.227 20.047 4.039 1 98.94 85 PHE B O 1
ATOM 2437 N N . GLU B 1 86 ? -12.953 21.031 3.131 1 98.75 86 GLU B N 1
ATOM 2438 C CA . GLU B 1 86 ? -12.141 22.141 2.615 1 98.75 86 GLU B CA 1
ATOM 2439 C C . GLU B 1 86 ? -11.992 23.25 3.652 1 98.75 86 GLU B C 1
ATOM 2441 O O . GLU B 1 86 ? -12.992 23.781 4.145 1 98.75 86 GLU B O 1
ATOM 2446 N N . ILE B 1 87 ? -10.797 23.547 4.02 1 98.75 87 ILE B N 1
ATOM 2447 C CA . ILE B 1 87 ? -10.477 24.594 4.984 1 98.75 87 ILE B CA 1
ATOM 2448 C C . ILE B 1 87 ? -9.852 25.781 4.258 1 98.75 87 ILE B C 1
ATOM 2450 O O . ILE B 1 87 ? -8.82 25.641 3.59 1 98.75 87 ILE B O 1
ATOM 2454 N N . LYS B 1 88 ? -10.328 26.938 4.457 1 96.94 88 LYS B N 1
ATOM 2455 C CA . LYS B 1 88 ? -9.93 28.109 3.686 1 96.94 88 LYS B CA 1
ATOM 2456 C C . LYS B 1 88 ? -8.836 28.906 4.406 1 96.94 88 LYS B C 1
ATOM 2458 O O . LYS B 1 88 ? -8.148 29.719 3.793 1 96.94 88 LYS B O 1
ATOM 2463 N N . ASN B 1 89 ? -8.695 28.672 5.746 1 97.25 89 ASN B N 1
ATOM 2464 C CA . ASN B 1 89 ? -7.625 29.344 6.473 1 97.25 89 ASN B CA 1
ATOM 2465 C C . ASN B 1 89 ? -6.262 29.047 5.852 1 97.25 89 ASN B C 1
ATOM 2467 O O . ASN B 1 89 ? -5.828 27.891 5.801 1 97.25 89 ASN B O 1
ATOM 2471 N N . SER B 1 90 ? -5.555 30.062 5.383 1 96.88 90 SER B N 1
ATOM 2472 C CA . SER B 1 90 ? -4.336 29.891 4.602 1 96.88 90 SER B CA 1
ATOM 2473 C C . SER B 1 90 ? -3.104 29.844 5.5 1 96.88 90 SER B C 1
ATOM 2475 O O . SER B 1 90 ? -1.982 29.672 5.016 1 96.88 90 SER B O 1
ATOM 2477 N N . VAL B 1 91 ? -3.273 30 6.746 1 97.5 91 VAL B N 1
ATOM 2478 C CA . VAL B 1 91 ? -2.143 30.078 7.664 1 97.5 91 VAL B CA 1
ATOM 2479 C C . VAL B 1 91 ? -2.053 28.781 8.469 1 97.5 91 VAL B C 1
ATOM 2481 O O . VAL B 1 91 ? -0.987 28.156 8.547 1 97.5 91 VAL B O 1
ATOM 2484 N N . LYS B 1 92 ? -3.17 28.344 9.086 1 98.5 92 LYS B N 1
ATOM 2485 C CA . LYS B 1 92 ? -3.248 27.203 10 1 98.5 92 LYS B CA 1
ATOM 2486 C C . LYS B 1 92 ? -4.691 26.75 10.188 1 98.5 92 LYS B C 1
ATOM 2488 O O . LYS B 1 92 ? -5.613 27.562 10.18 1 98.5 92 LYS B O 1
ATOM 2493 N N . ILE B 1 93 ? -4.859 25.391 10.328 1 98.88 93 ILE B N 1
ATOM 2494 C CA . ILE B 1 93 ? -6.184 24.906 10.695 1 98.88 93 ILE B CA 1
ATOM 2495 C C . ILE B 1 93 ? -6.406 25.109 12.195 1 98.88 93 ILE B C 1
ATOM 2497 O O . ILE B 1 93 ? -5.805 24.406 13.008 1 98.88 93 ILE B O 1
ATOM 2501 N N . LEU B 1 94 ? -7.242 26.016 12.547 1 98.88 94 LEU B N 1
ATOM 2502 C CA . LEU B 1 94 ? -7.527 26.344 13.945 1 98.88 94 LEU B CA 1
ATOM 2503 C C . LEU B 1 94 ? -8.781 25.625 14.422 1 98.88 94 LEU B C 1
ATOM 2505 O O . LEU B 1 94 ? -9.562 25.125 13.609 1 98.88 94 LEU B O 1
ATOM 2509 N N . LEU B 1 95 ? -8.906 25.562 15.758 1 98.75 95 LEU B N 1
ATOM 2510 C CA . LEU B 1 95 ? -10.094 24.953 16.344 1 98.75 95 LEU B CA 1
ATOM 2511 C C . LEU B 1 95 ? -11.359 25.562 15.766 1 98.75 95 LEU B C 1
ATOM 2513 O O . LEU B 1 95 ? -12.297 24.844 15.414 1 98.75 95 LEU B O 1
ATOM 2517 N N . GLN B 1 96 ? -11.453 26.828 15.562 1 98.5 96 GLN B N 1
ATOM 2518 C CA . GLN B 1 96 ? -12.641 27.547 15.094 1 98.5 96 GLN B CA 1
ATOM 2519 C C . GLN B 1 96 ? -12.992 27.125 13.664 1 98.5 96 GLN B C 1
ATOM 2521 O O . GLN B 1 96 ? -14.141 27.25 13.242 1 98.5 96 GLN B O 1
ATOM 2526 N N . ASP B 1 97 ? -12.008 26.656 12.883 1 98.75 97 ASP B N 1
ATOM 2527 C CA . ASP B 1 97 ? -12.242 26.234 11.5 1 98.75 97 ASP B CA 1
ATOM 2528 C C . ASP B 1 97 ? -12.984 24.906 11.453 1 98.75 97 ASP B C 1
ATOM 2530 O O . ASP B 1 97 ? -13.586 24.562 10.43 1 98.75 97 ASP B O 1
ATOM 2534 N N . ILE B 1 98 ? -12.898 24.094 12.586 1 98.69 98 ILE B N 1
ATOM 2535 C CA . ILE B 1 98 ? -13.375 22.719 12.406 1 98.69 98 ILE B CA 1
ATOM 2536 C C . ILE B 1 98 ? -14.43 22.406 13.461 1 98.69 98 ILE B C 1
ATOM 2538 O O . ILE B 1 98 ? -15.125 21.391 13.367 1 98.69 98 ILE B O 1
ATOM 2542 N N . GLU B 1 99 ? -14.672 23.219 14.461 1 97.62 99 GLU B N 1
ATOM 2543 C CA . GLU B 1 99 ? -15.562 22.922 15.57 1 97.62 99 GLU B CA 1
ATOM 2544 C C . GLU B 1 99 ? -17.016 22.766 15.102 1 97.62 99 GLU B C 1
ATOM 2546 O O . GLU B 1 99 ? -17.797 22.047 15.703 1 97.62 99 GLU B O 1
ATOM 2551 N N . SER B 1 100 ? -17.406 23.453 14.023 1 97.88 100 SER B N 1
ATOM 2552 C CA . SER B 1 100 ? -18.781 23.406 13.531 1 97.88 100 SER B CA 1
ATOM 2553 C C . SER B 1 100 ? -18.969 22.297 12.5 1 97.88 100 SER B C 1
ATOM 2555 O O . SER B 1 100 ? -20.094 22.031 12.07 1 97.88 100 SER B O 1
ATOM 2557 N N . LEU B 1 101 ? -17.938 21.719 12.039 1 98.62 101 LEU B N 1
ATOM 2558 C CA . LEU B 1 101 ? -18.016 20.672 11.031 1 98.62 101 LEU B CA 1
ATOM 2559 C C . LEU B 1 101 ? -18.672 19.406 11.609 1 98.62 101 LEU B C 1
ATOM 2561 O O . LEU B 1 101 ? -18.547 19.141 12.805 1 98.62 101 LEU B O 1
ATOM 2565 N N . PRO B 1 102 ? -19.328 18.641 10.828 1 98.38 102 PRO B N 1
ATOM 2566 C CA . PRO B 1 102 ? -19.984 17.422 11.297 1 98.38 102 PRO B CA 1
ATOM 2567 C C . PRO B 1 102 ? -19 16.266 11.477 1 98.38 102 PRO B C 1
ATOM 2569 O O . PRO B 1 102 ? -19.141 15.219 10.836 1 98.38 102 PRO B O 1
ATOM 2572 N N . ILE B 1 103 ? -18.078 16.438 12.352 1 98.62 103 ILE B N 1
ATOM 2573 C CA . ILE B 1 103 ? -17.094 15.422 12.688 1 98.62 103 ILE B CA 1
ATOM 2574 C C . ILE B 1 103 ? -17.625 14.547 13.82 1 98.62 103 ILE B C 1
ATOM 2576 O O . ILE B 1 103 ? -18.062 15.055 14.852 1 98.62 103 ILE B O 1
ATOM 2580 N N . GLU B 1 104 ? -17.578 13.266 13.625 1 98.19 104 GLU B N 1
ATOM 2581 C CA . GLU B 1 104 ? -18.109 12.305 14.586 1 98.19 104 GLU B CA 1
ATOM 2582 C C . GLU B 1 104 ? -17.031 11.297 15 1 98.19 104 GLU B C 1
ATOM 2584 O O . GLU B 1 104 ? -15.992 11.188 14.359 1 98.19 104 GLU B O 1
ATOM 2589 N N . GLU B 1 105 ? -17.375 10.617 16.094 1 98.25 105 GLU B N 1
ATOM 2590 C CA . GLU B 1 105 ? -16.484 9.547 16.547 1 98.25 105 GLU B CA 1
ATOM 2591 C C . GLU B 1 105 ? -16.266 8.508 15.445 1 98.25 105 GLU B C 1
ATOM 2593 O O . GLU B 1 105 ? -17.219 8.094 14.773 1 98.25 105 GLU B O 1
ATOM 2598 N N . GLY B 1 106 ? -14.992 8.164 15.25 1 98.12 106 GLY B N 1
ATOM 2599 C CA . GLY B 1 106 ? -14.688 7.105 14.305 1 98.12 106 GLY B CA 1
ATOM 2600 C C . GLY B 1 106 ? -14.477 7.609 12.891 1 98.12 106 GLY B C 1
ATOM 2601 O O . GLY B 1 106 ? -14.164 6.828 11.984 1 98.12 106 GLY B O 1
ATOM 2602 N N . ASP B 1 107 ? -14.539 8.891 12.648 1 98.38 107 ASP B N 1
ATOM 2603 C CA . ASP B 1 107 ? -14.391 9.453 11.305 1 98.38 107 ASP B CA 1
ATOM 2604 C C . ASP B 1 107 ? -12.93 9.422 10.867 1 98.38 107 ASP B C 1
ATOM 2606 O O . ASP B 1 107 ? -12.023 9.586 11.688 1 98.38 107 ASP B O 1
ATOM 2610 N N . ILE B 1 108 ? -12.711 9.086 9.648 1 98.88 108 ILE B N 1
ATOM 2611 C CA . ILE B 1 108 ? -11.516 9.539 8.953 1 98.88 108 ILE B CA 1
ATOM 2612 C C . ILE B 1 108 ? -11.734 10.945 8.414 1 98.88 108 ILE B C 1
ATOM 2614 O O . ILE B 1 108 ? -12.641 11.172 7.605 1 98.88 108 ILE B O 1
ATOM 2618 N N . VAL B 1 109 ? -10.938 11.867 8.898 1 98.94 109 VAL B N 1
ATOM 2619 C CA . VAL B 1 109 ? -11.117 13.273 8.539 1 98.94 109 VAL B CA 1
ATOM 2620 C C . VAL B 1 109 ? -9.938 13.734 7.684 1 98.94 109 VAL B C 1
ATOM 2622 O O . VAL B 1 109 ? -8.789 13.688 8.117 1 98.94 109 VAL B O 1
ATOM 2625 N N . LEU B 1 110 ? -10.188 14.141 6.477 1 98.94 110 LEU B N 1
ATOM 2626 C CA . LEU B 1 110 ? -9.172 14.648 5.559 1 98.94 110 LEU B CA 1
ATOM 2627 C C . LEU B 1 110 ? -9.359 16.141 5.32 1 98.94 110 LEU B C 1
ATOM 2629 O O . LEU B 1 110 ? -10.453 16.594 4.949 1 98.94 110 LEU B O 1
ATOM 2633 N N . PHE B 1 111 ? -8.32 16.922 5.539 1 98.94 111 PHE B N 1
ATOM 2634 C CA . PHE B 1 111 ? -8.391 18.359 5.359 1 98.94 111 PHE B CA 1
ATOM 2635 C C . PHE B 1 111 ? -7.781 18.766 4.023 1 98.94 111 PHE B C 1
ATOM 2637 O O . PHE B 1 111 ? -6.594 18.547 3.783 1 98.94 111 PHE B O 1
ATOM 2644 N N . LYS B 1 112 ? -8.617 19.312 3.18 1 98.88 112 LYS B N 1
ATOM 2645 C CA . LYS B 1 112 ? -8.188 19.969 1.949 1 98.88 112 LYS B CA 1
ATOM 2646 C C . LYS B 1 112 ? -7.922 21.453 2.184 1 98.88 112 LYS B C 1
ATOM 2648 O O . LYS B 1 112 ? -8.82 22.188 2.586 1 98.88 112 LYS B O 1
ATOM 2653 N N . THR B 1 113 ? -6.715 21.891 1.98 1 98.75 113 THR B N 1
ATOM 2654 C CA . THR B 1 113 ? -6.32 23.281 2.199 1 98.75 113 THR B CA 1
ATOM 2655 C C . THR B 1 113 ? -5.668 23.859 0.95 1 98.75 113 THR B C 1
ATOM 2657 O O . THR B 1 113 ? -5.734 23.266 -0.127 1 98.75 113 THR B O 1
ATOM 2660 N N . LYS B 1 114 ? -5.043 25.016 1.082 1 98.44 114 LYS B N 1
ATOM 2661 C CA . LYS B 1 114 ? -4.285 25.594 -0.028 1 98.44 114 LYS B CA 1
ATOM 2662 C C . LYS B 1 114 ? -3.1 24.703 -0.397 1 98.44 114 LYS B C 1
ATOM 2664 O O . LYS B 1 114 ? -2.549 24.812 -1.494 1 98.44 114 LYS B O 1
ATOM 2669 N N . ASN B 1 115 ? -2.711 23.844 0.551 1 98.62 115 ASN B N 1
ATOM 2670 C CA . ASN B 1 115 ? -1.558 22.969 0.354 1 98.62 115 ASN B CA 1
ATOM 2671 C C . ASN B 1 115 ? -1.695 22.141 -0.919 1 98.62 115 ASN B C 1
ATOM 2673 O O . ASN B 1 115 ? -0.695 21.781 -1.546 1 98.62 115 ASN B O 1
ATOM 2677 N N . SER B 1 116 ? -2.891 21.75 -1.287 1 95.56 116 SER B N 1
ATOM 2678 C CA . SER B 1 116 ? -3.129 20.922 -2.461 1 95.56 116 SER B CA 1
ATOM 2679 C C . SER B 1 116 ? -2.545 21.562 -3.719 1 95.56 116 SER B C 1
ATOM 2681 O O . SER B 1 116 ? -2.021 20.859 -4.59 1 95.56 116 SER B O 1
ATOM 2683 N N . SER B 1 117 ? -2.639 22.812 -3.771 1 96.44 117 SER B N 1
ATOM 2684 C CA . SER B 1 117 ? -2.035 23.531 -4.898 1 96.44 117 SER B CA 1
ATOM 2685 C C . SER B 1 117 ? -0.519 23.609 -4.754 1 96.44 117 SER B C 1
ATOM 2687 O O . SER B 1 117 ? 0.212 23.484 -5.738 1 96.44 117 SER B O 1
ATOM 2689 N N . LEU B 1 118 ? -0.063 23.828 -3.551 1 97 118 LEU B N 1
ATOM 2690 C CA . LEU B 1 118 ? 1.367 23.922 -3.279 1 97 118 LEU B CA 1
ATOM 2691 C C . LEU B 1 118 ? 2.076 22.609 -3.619 1 97 118 LEU B C 1
ATOM 2693 O O . LEU B 1 118 ? 3.182 22.625 -4.164 1 97 118 LEU B O 1
ATOM 2697 N N . LEU B 1 119 ? 1.466 21.5 -3.256 1 95.88 119 LEU B N 1
ATOM 2698 C CA . LEU B 1 119 ? 2.043 20.172 -3.502 1 95.88 119 LEU B CA 1
ATOM 2699 C C . LEU B 1 119 ? 2.365 19.984 -4.98 1 95.88 119 LEU B C 1
ATOM 2701 O O . LEU B 1 119 ? 3.389 19.406 -5.328 1 95.88 119 LEU B O 1
ATOM 2705 N N . ARG B 1 120 ? 1.548 20.5 -5.832 1 94.06 120 ARG B N 1
ATOM 2706 C CA . ARG B 1 120 ? 1.691 20.312 -7.273 1 94.06 120 ARG B CA 1
ATOM 2707 C C . ARG B 1 120 ? 2.85 21.141 -7.816 1 94.06 120 ARG B C 1
ATOM 2709 O O . ARG B 1 120 ? 3.375 20.859 -8.891 1 94.06 120 ARG B O 1
ATOM 2716 N N . GLU B 1 121 ? 3.209 22.172 -7.059 1 96.94 121 GLU B N 1
ATOM 2717 C CA . GLU B 1 121 ? 4.363 22.984 -7.453 1 96.94 121 GLU B CA 1
ATOM 2718 C C . GLU B 1 121 ? 5.664 22.188 -7.289 1 96.94 121 GLU B C 1
ATOM 2720 O O . GLU B 1 121 ? 6.699 22.578 -7.836 1 96.94 121 GLU B O 1
ATOM 2725 N N . ASN B 1 122 ? 5.609 21.125 -6.523 1 97.19 122 ASN B N 1
ATOM 2726 C CA . ASN B 1 122 ? 6.73 20.203 -6.32 1 97.19 122 ASN B CA 1
ATOM 2727 C C . ASN B 1 122 ? 7.934 20.922 -5.711 1 97.19 122 ASN B C 1
ATOM 2729 O O . ASN B 1 122 ? 9.078 20.625 -6.039 1 97.19 122 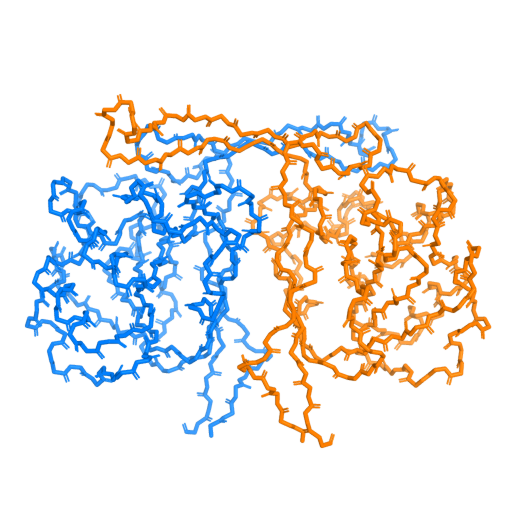ASN B O 1
ATOM 2733 N N . VAL B 1 123 ? 7.691 21.969 -4.965 1 96.81 123 VAL B N 1
ATOM 2734 C CA . VAL B 1 123 ? 8.711 22.672 -4.176 1 96.81 123 VAL B CA 1
ATOM 2735 C C . VAL B 1 123 ? 8.266 22.75 -2.719 1 96.81 123 VAL B C 1
ATOM 2737 O O . VAL B 1 123 ? 7.066 22.859 -2.434 1 96.81 123 VAL B O 1
ATOM 2740 N N . PHE B 1 124 ? 9.258 22.734 -1.856 1 97.38 124 PHE B N 1
ATOM 2741 C CA . PHE B 1 124 ? 8.945 22.766 -0.432 1 97.38 124 PHE B CA 1
ATOM 2742 C C . PHE B 1 124 ? 8.531 24.172 0.001 1 97.38 124 PHE B C 1
ATOM 2744 O O . PHE B 1 124 ? 9.266 25.125 -0.226 1 97.38 124 PHE B O 1
ATOM 2751 N N . HIS B 1 125 ? 7.363 24.297 0.565 1 97.44 125 HIS B N 1
ATOM 2752 C CA . HIS B 1 125 ? 6.879 25.562 1.123 1 97.44 125 HIS B CA 1
ATOM 2753 C C . HIS B 1 125 ? 6.863 25.516 2.646 1 97.44 125 HIS B C 1
ATOM 2755 O O . HIS B 1 125 ? 6.168 24.688 3.244 1 97.44 125 HIS B O 1
ATOM 2761 N N . GLU B 1 126 ? 7.547 26.438 3.271 1 95.25 126 GLU B N 1
ATOM 2762 C CA . GLU B 1 126 ? 7.605 26.5 4.73 1 95.25 126 GLU B CA 1
ATOM 2763 C C . GLU B 1 126 ? 6.277 26.969 5.312 1 95.25 126 GLU B C 1
ATOM 2765 O O . GLU B 1 126 ? 5.961 26.688 6.469 1 95.25 126 GLU B O 1
ATOM 2770 N N . ASP B 1 127 ? 5.59 27.734 4.527 1 96.44 127 ASP B N 1
ATOM 2771 C CA . ASP B 1 127 ? 4.367 28.359 5.023 1 96.44 127 ASP B CA 1
ATOM 2772 C C . ASP B 1 127 ? 3.143 27.516 4.699 1 96.44 127 ASP B C 1
ATOM 2774 O O . ASP B 1 127 ? 2.053 28.047 4.469 1 96.44 127 ASP B O 1
ATOM 2778 N N . TYR B 1 128 ? 3.357 26.172 4.504 1 98.38 128 TYR B N 1
ATOM 2779 C CA . TYR B 1 128 ? 2.221 25.266 4.316 1 98.38 128 TYR B CA 1
ATOM 2780 C C . TYR B 1 128 ? 1.282 25.328 5.516 1 98.38 128 TYR B C 1
ATOM 2782 O O . TYR B 1 128 ? 1.652 25.828 6.582 1 98.38 128 TYR B O 1
ATOM 2790 N N . VAL B 1 129 ? 0.047 24.891 5.301 1 98.81 129 VAL B N 1
ATOM 2791 C CA . VAL B 1 129 ? -0.991 24.891 6.324 1 98.81 129 VAL B CA 1
ATOM 2792 C C . VAL B 1 129 ? -0.949 23.594 7.113 1 98.81 129 VAL B C 1
ATOM 2794 O O . VAL B 1 129 ? -1.037 22.5 6.535 1 98.81 129 VAL B O 1
ATOM 2797 N N . GLY B 1 130 ? -0.717 23.656 8.414 1 98.88 130 GLY B N 1
ATOM 2798 C CA . GLY B 1 130 ? -0.783 22.516 9.312 1 98.88 130 GLY B CA 1
ATOM 2799 C C . GLY B 1 130 ? -1.916 22.609 10.32 1 98.88 130 GLY B C 1
ATOM 2800 O O . GLY B 1 130 ? -2.529 23.672 10.469 1 98.88 130 GLY B O 1
ATOM 2801 N N . LEU B 1 131 ? -2.254 21.547 10.898 1 98.94 131 LEU B N 1
ATOM 2802 C CA . LEU B 1 131 ? -3.244 21.453 11.961 1 98.94 131 LEU B CA 1
ATOM 2803 C C . LEU B 1 131 ? -2.707 22.062 13.258 1 98.94 131 LEU B C 1
ATOM 2805 O O . LEU B 1 131 ? -1.6 21.734 13.688 1 98.94 131 LEU B O 1
ATOM 2809 N N . SER B 1 132 ? -3.449 22.969 13.891 1 98.94 132 SER B N 1
ATOM 2810 C CA . SER B 1 132 ? -3.014 23.516 15.172 1 98.94 132 SER B CA 1
ATOM 2811 C C . SER B 1 132 ? -3.1 22.469 16.281 1 98.94 132 SER B C 1
ATOM 2813 O O . SER B 1 132 ? -3.846 21.5 16.172 1 98.94 132 SER B O 1
ATOM 2815 N N . LEU B 1 133 ? -2.277 22.734 17.312 1 98.88 133 LEU B N 1
ATOM 2816 C CA . LEU B 1 133 ? -2.291 21.828 18.453 1 98.88 133 LEU B CA 1
ATOM 2817 C C . LEU B 1 133 ? -3.674 21.781 19.094 1 98.88 133 LEU B C 1
ATOM 2819 O O . LEU B 1 133 ? -4.152 20.703 19.469 1 98.88 133 LEU B O 1
ATOM 2823 N N . GLU B 1 134 ? -4.344 22.906 19.203 1 98.88 134 GLU B N 1
ATOM 2824 C CA . GLU B 1 134 ? -5.684 22.969 19.781 1 98.88 134 GLU B CA 1
ATOM 2825 C C . GLU B 1 134 ? -6.68 22.172 18.938 1 98.88 134 GLU B C 1
ATOM 2827 O O . GLU B 1 134 ? -7.523 21.453 19.484 1 98.88 134 GLU B O 1
ATOM 2832 N N . ALA B 1 135 ? -6.59 22.297 17.625 1 98.94 135 ALA B N 1
ATOM 2833 C CA . ALA B 1 135 ? -7.461 21.531 16.734 1 98.94 135 ALA B CA 1
ATOM 2834 C C . ALA B 1 135 ? -7.191 20.031 16.859 1 98.94 135 ALA B C 1
ATOM 2836 O O . ALA B 1 135 ? -8.125 19.234 16.844 1 98.94 135 ALA B O 1
ATOM 2837 N N . ALA B 1 136 ? -5.918 19.672 16.969 1 98.94 136 ALA B N 1
ATOM 2838 C CA . ALA B 1 136 ? -5.559 18.266 17.156 1 98.94 136 ALA B CA 1
ATOM 2839 C C . ALA B 1 136 ? -6.172 17.703 18.438 1 98.94 136 ALA B C 1
ATOM 2841 O O . ALA B 1 136 ? -6.734 16.609 18.438 1 98.94 136 ALA B O 1
ATOM 2842 N N . LYS B 1 137 ? -6.051 18.438 19.516 1 98.94 137 LYS B N 1
ATOM 2843 C CA . LYS B 1 137 ? -6.621 18 20.797 1 98.94 137 LYS B CA 1
ATOM 2844 C C . LYS B 1 137 ? -8.133 17.844 20.688 1 98.94 137 LYS B C 1
ATOM 2846 O O . LYS B 1 137 ? -8.703 16.906 21.266 1 98.94 137 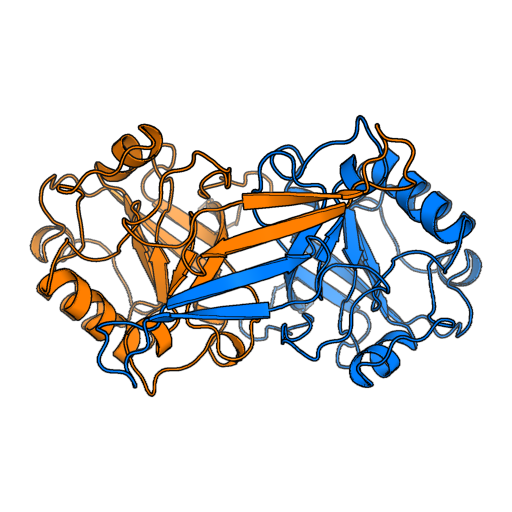LYS B O 1
ATOM 2851 N N . TYR B 1 138 ? -8.758 18.766 19.953 1 98.94 138 TYR B N 1
ATOM 2852 C CA . TYR B 1 138 ? -10.195 18.672 19.734 1 98.94 138 TYR B CA 1
ATOM 2853 C C . TYR B 1 138 ? -10.555 17.375 19.016 1 98.94 138 TYR B C 1
ATOM 2855 O O . TYR B 1 138 ? -11.484 16.672 19.422 1 98.94 138 TYR B O 1
ATOM 2863 N N . LEU B 1 139 ? -9.836 17.031 17.969 1 98.94 139 LEU B N 1
ATOM 2864 C CA . LEU B 1 139 ? -10.086 15.812 17.203 1 98.94 139 LEU B CA 1
ATOM 2865 C C . LEU B 1 139 ? -9.859 14.57 18.062 1 98.94 139 LEU B C 1
ATOM 2867 O O . LEU B 1 139 ? -10.562 13.57 17.906 1 98.94 139 LEU B O 1
ATOM 2871 N N . VAL B 1 140 ? -8.828 14.641 18.953 1 98.94 140 VAL B N 1
ATOM 2872 C CA . VAL B 1 140 ? -8.609 13.562 19.906 1 98.94 140 VAL B CA 1
ATOM 2873 C C . VAL B 1 140 ? -9.844 13.406 20.797 1 98.94 140 VAL B C 1
ATOM 2875 O O . VAL B 1 140 ? -10.328 12.297 21.016 1 98.94 140 VAL B O 1
ATOM 2878 N N . GLY B 1 141 ? -10.297 14.531 21.297 1 98.81 141 GLY B N 1
ATOM 2879 C CA . GLY B 1 141 ? -11.5 14.508 22.109 1 98.81 141 GLY B CA 1
ATOM 2880 C C . GLY B 1 141 ? -12.703 13.922 21.391 1 98.81 141 GLY B C 1
ATOM 2881 O O . GLY B 1 141 ? -13.531 13.25 22.016 1 98.81 141 GLY B O 1
ATOM 2882 N N . LYS B 1 142 ? -12.805 14.141 20.094 1 98.69 142 LYS B N 1
ATOM 2883 C CA . LYS B 1 142 ? -13.891 13.617 19.266 1 98.69 142 LYS B CA 1
ATOM 2884 C C . LYS B 1 142 ? -13.672 12.133 18.953 1 98.69 142 LYS B C 1
ATOM 2886 O O . LYS B 1 142 ? -14.57 11.461 18.453 1 98.69 142 LYS B O 1
ATOM 2891 N N . ARG B 1 143 ? -12.492 11.625 19.219 1 98.56 143 ARG B N 1
ATOM 2892 C CA . ARG B 1 143 ? -12.125 10.227 18.984 1 98.56 143 ARG B CA 1
ATOM 2893 C C . ARG B 1 143 ? -12.227 9.867 17.516 1 98.56 143 ARG B C 1
ATOM 2895 O O . ARG B 1 143 ? -12.82 8.844 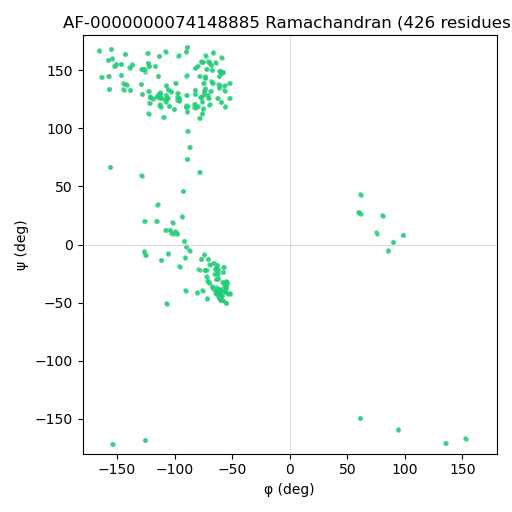17.156 1 98.56 143 ARG B O 1
ATOM 2902 N N . VAL B 1 144 ? -11.727 10.797 16.641 1 98.88 144 VAL B N 1
ATOM 2903 C CA . VAL B 1 144 ? -11.672 10.453 15.227 1 98.88 144 VAL B CA 1
ATOM 2904 C C . VAL B 1 144 ? -10.711 9.289 15.016 1 98.88 144 VAL B C 1
ATOM 2906 O O . VAL B 1 144 ? -9.828 9.047 15.844 1 98.88 144 VAL B O 1
ATOM 2909 N N . LYS B 1 145 ? -10.883 8.586 13.977 1 98.69 145 LYS B N 1
ATOM 2910 C CA . LYS B 1 145 ? -10.102 7.398 13.641 1 98.69 145 LYS B CA 1
ATOM 2911 C C . LYS B 1 145 ? -8.766 7.777 13.016 1 98.69 145 LYS B C 1
ATOM 2913 O O . LYS B 1 145 ? -7.73 7.188 13.336 1 98.69 145 LYS B O 1
ATOM 2918 N N . THR B 1 146 ? -8.781 8.68 12.211 1 98.94 146 THR B N 1
ATOM 2919 C CA . THR B 1 146 ? -7.633 9.086 11.414 1 98.94 146 THR B CA 1
ATOM 2920 C C . THR B 1 146 ? -7.77 10.531 10.953 1 98.94 146 THR B C 1
ATOM 2922 O O . THR B 1 146 ? -8.883 11.008 10.703 1 98.94 146 THR B O 1
ATOM 2925 N N . VAL B 1 147 ? -6.656 11.203 10.883 1 99 147 VAL B N 1
ATOM 2926 C CA . VAL B 1 147 ? -6.602 12.562 10.336 1 99 147 VAL B CA 1
ATOM 2927 C C . VAL B 1 147 ? -5.609 12.609 9.18 1 99 147 VAL B C 1
ATOM 2929 O O . VAL B 1 147 ? -4.504 12.07 9.273 1 99 147 VAL B O 1
ATOM 2932 N N . GLY B 1 148 ? -6.02 13.195 8.062 1 98.94 148 GLY B N 1
ATOM 2933 C CA . GLY B 1 148 ? -5.164 13.375 6.902 1 98.94 148 GLY B CA 1
ATOM 2934 C C . GLY B 1 148 ? -5.031 14.828 6.48 1 98.94 148 GLY B C 1
ATOM 2935 O O . GLY B 1 148 ? -5.926 15.633 6.73 1 98.94 148 GLY B O 1
ATOM 2936 N N . ILE B 1 149 ? -3.916 15.156 5.828 1 98.94 149 ILE B N 1
ATOM 2937 C CA . ILE B 1 149 ? -3.65 16.516 5.387 1 98.94 149 ILE B CA 1
ATOM 2938 C C . ILE B 1 149 ? -3.035 16.5 3.99 1 98.94 149 ILE B C 1
ATOM 2940 O O . ILE B 1 149 ? -2.34 15.555 3.625 1 98.94 149 ILE B O 1
ATOM 2944 N N . ASP B 1 150 ? -3.246 17.547 3.23 1 98.75 150 ASP B N 1
ATOM 2945 C CA . ASP B 1 150 ? -2.754 17.641 1.859 1 98.75 150 ASP B CA 1
ATOM 2946 C C . ASP B 1 150 ? -1.393 18.328 1.807 1 98.75 150 ASP B C 1
ATOM 2948 O O . ASP B 1 150 ? -1.163 19.188 0.965 1 98.75 150 ASP B O 1
ATOM 2952 N N . TYR B 1 151 ? -0.438 17.953 2.699 1 98.62 151 TYR B N 1
ATOM 2953 C CA . TYR B 1 151 ? 0.97 18.328 2.672 1 98.62 151 TYR B CA 1
ATOM 2954 C C . TYR B 1 151 ? 1.831 17.281 3.371 1 98.62 151 TYR B C 1
ATOM 2956 O O . TYR B 1 151 ? 1.34 16.219 3.746 1 98.62 151 TYR B O 1
ATOM 2964 N N . LEU B 1 152 ? 3.137 17.578 3.57 1 98.44 152 LEU B N 1
ATOM 2965 C CA . LEU B 1 152 ? 4.086 16.547 3.99 1 98.44 152 LEU B CA 1
ATOM 2966 C C . LEU B 1 152 ? 4.109 16.422 5.512 1 98.44 152 LEU B C 1
ATOM 2968 O O . LEU B 1 152 ? 4.762 15.531 6.051 1 98.44 152 LEU B O 1
ATOM 2972 N N . SER B 1 153 ? 3.369 17.297 6.184 1 98.62 153 SER B N 1
ATOM 2973 C CA . SER B 1 153 ? 3.275 17.219 7.637 1 98.62 153 SER B CA 1
ATOM 2974 C C . SER B 1 153 ? 1.883 17.594 8.125 1 98.62 153 SER B C 1
ATOM 2976 O O . SER B 1 153 ? 1.318 18.594 7.676 1 98.62 153 SER B O 1
ATOM 2978 N N . ILE B 1 154 ? 1.353 16.875 9.078 1 98.88 154 ILE B N 1
ATOM 2979 C CA . ILE B 1 154 ? 0.022 17.078 9.641 1 98.88 154 ILE B CA 1
ATOM 2980 C C . ILE B 1 154 ? 0.002 18.375 10.453 1 98.88 154 ILE B C 1
ATOM 2982 O O . ILE B 1 154 ? -1.021 19.062 10.516 1 98.88 154 ILE B O 1
ATOM 2986 N N . GLY B 1 155 ? 1.132 18.703 11.078 1 98.81 155 GLY B N 1
ATOM 2987 C CA . GLY B 1 155 ? 1.252 19.922 11.875 1 98.81 155 GLY B CA 1
ATOM 2988 C C . GLY B 1 155 ? 2.117 20.969 11.219 1 98.81 155 GLY B C 1
ATOM 2989 O O . GLY B 1 155 ? 2.799 20.703 10.227 1 98.81 155 GLY B O 1
ATOM 2990 N N . PRO B 1 156 ? 2.061 22.219 11.727 1 98.12 156 PRO B N 1
ATOM 2991 C CA . PRO B 1 156 ? 2.916 23.281 11.18 1 98.12 156 PRO B CA 1
ATOM 2992 C C . PRO B 1 156 ? 4.398 23.031 11.453 1 98.12 156 PRO B C 1
ATOM 2994 O O . PRO B 1 156 ? 4.754 22.125 12.203 1 98.12 156 PRO B O 1
ATOM 2997 N N . ARG B 1 157 ? 5.195 23.734 10.766 1 95.44 157 ARG B N 1
ATOM 2998 C CA . ARG B 1 157 ? 6.637 23.625 10.969 1 95.44 157 ARG B CA 1
ATOM 2999 C C . ARG B 1 157 ? 7.012 23.953 12.414 1 95.44 157 ARG B C 1
ATOM 3001 O O . ARG B 1 157 ? 6.363 24.766 13.055 1 95.44 157 ARG B O 1
ATOM 3008 N N . GLY B 1 158 ? 8.078 23.266 12.883 1 94.62 158 GLY B N 1
ATOM 3009 C CA . GLY B 1 158 ? 8.625 23.594 14.195 1 94.62 158 GLY B CA 1
ATOM 3010 C C . GLY B 1 158 ? 8.055 22.734 15.312 1 94.62 158 GLY B C 1
ATOM 3011 O O . GLY B 1 158 ? 7.551 21.641 15.062 1 94.62 158 GLY B O 1
ATOM 3012 N N . ASP B 1 159 ? 8.133 23.203 16.547 1 97.25 159 ASP B N 1
ATOM 3013 C CA . ASP B 1 159 ? 7.805 22.438 17.734 1 97.25 159 ASP B CA 1
ATOM 3014 C C . ASP B 1 159 ? 6.312 22.109 17.781 1 97.25 159 ASP B C 1
ATOM 3016 O O . ASP B 1 159 ? 5.926 21.016 18.203 1 97.25 159 ASP B O 1
ATOM 3020 N N . GLU B 1 160 ? 5.543 23.016 17.375 1 98.38 160 GLU B N 1
ATOM 3021 C CA . GLU B 1 160 ? 4.105 22.766 17.422 1 98.38 160 GLU B CA 1
ATOM 3022 C C . GLU B 1 160 ? 3.732 21.562 16.547 1 98.38 160 GLU B C 1
ATOM 3024 O O . GLU B 1 160 ? 2.908 20.734 16.938 1 98.38 160 GLU B O 1
ATOM 3029 N N . GLY B 1 161 ? 4.34 21.5 15.359 1 98.38 161 GLY B N 1
ATOM 3030 C CA . GLY B 1 161 ? 4.059 20.375 14.484 1 98.38 161 GLY B CA 1
ATOM 3031 C C . GLY B 1 161 ? 4.426 19.031 15.102 1 98.38 161 GLY B C 1
ATOM 3032 O O . GLY B 1 161 ? 3.703 18.047 14.93 1 98.38 161 GLY B O 1
ATOM 3033 N N . ARG B 1 162 ? 5.523 19 15.82 1 98.25 162 ARG B N 1
ATOM 3034 C CA . ARG B 1 162 ? 5.93 17.781 16.516 1 98.25 162 ARG B CA 1
ATOM 3035 C C . ARG B 1 162 ? 4.922 17.406 17.594 1 98.25 162 ARG B C 1
ATOM 3037 O O . ARG B 1 162 ? 4.559 16.234 17.734 1 98.25 162 ARG B O 1
ATOM 3044 N N . GLU B 1 163 ? 4.477 18.391 18.297 1 98.75 163 GLU B N 1
ATOM 3045 C CA . GLU B 1 163 ? 3.518 18.141 19.359 1 98.75 163 GLU B CA 1
ATOM 3046 C C . GLU B 1 163 ? 2.174 17.672 18.812 1 98.75 163 GLU B C 1
ATOM 3048 O O . GLU B 1 163 ? 1.486 16.859 19.422 1 98.75 163 GLU B O 1
ATOM 3053 N N . VAL B 1 164 ? 1.779 18.234 17.656 1 98.94 164 VAL B N 1
ATOM 3054 C CA . VAL B 1 164 ? 0.572 17.766 16.969 1 98.94 164 VAL B CA 1
ATOM 3055 C C . VAL B 1 164 ? 0.686 16.281 16.672 1 98.94 164 VAL B C 1
ATOM 3057 O O . VAL B 1 164 ? -0.232 15.508 16.969 1 98.94 164 VAL B O 1
ATOM 3060 N N . HIS B 1 165 ? 1.829 15.883 16.094 1 98.94 165 HIS B N 1
ATOM 3061 C CA . HIS B 1 165 ? 2.057 14.461 15.836 1 98.94 165 HIS B CA 1
ATOM 3062 C C . HIS B 1 165 ? 1.916 13.641 17.109 1 98.94 165 HIS B C 1
ATOM 3064 O O . HIS B 1 165 ? 1.173 12.656 17.141 1 98.94 165 HIS B O 1
ATOM 3070 N N . ARG B 1 166 ? 2.59 14.047 18.156 1 98.88 166 ARG B N 1
ATOM 3071 C CA . ARG B 1 166 ? 2.588 13.297 19.406 1 98.88 166 ARG B CA 1
ATOM 3072 C C . ARG B 1 166 ? 1.18 13.203 19.984 1 98.88 166 ARG B C 1
ATOM 3074 O O . ARG B 1 166 ? 0.775 12.148 20.469 1 98.88 166 ARG B O 1
ATOM 3081 N N . THR B 1 167 ? 0.453 14.289 19.906 1 98.94 167 THR B N 1
ATOM 3082 C CA . THR B 1 167 ? -0.902 14.352 20.453 1 98.94 167 THR B CA 1
ATOM 3083 C C . THR B 1 167 ? -1.805 13.336 19.75 1 98.94 167 THR B C 1
ATOM 3085 O O . THR B 1 167 ? -2.537 12.594 20.406 1 98.94 167 THR B O 1
ATOM 3088 N N . LEU B 1 168 ? -1.754 13.258 18.469 1 98.94 168 LEU B N 1
ATOM 3089 C CA . LEU B 1 168 ? -2.59 12.344 17.703 1 98.94 168 LEU B CA 1
ATOM 3090 C C . LEU B 1 168 ? -2.127 10.898 17.891 1 98.94 168 LEU B C 1
ATOM 3092 O O . LEU B 1 168 ? -2.936 10.016 18.172 1 98.94 168 LEU B O 1
ATOM 3096 N N . LEU B 1 169 ? -0.85 10.672 17.781 1 98.88 169 LEU B N 1
ATOM 3097 C CA . LEU B 1 169 ? -0.286 9.32 17.766 1 98.88 169 LEU B CA 1
ATOM 3098 C C . LEU B 1 169 ? -0.383 8.672 19.141 1 98.88 169 LEU B C 1
ATOM 3100 O O . LEU B 1 169 ? -0.518 7.453 19.25 1 98.88 169 LEU B O 1
ATOM 3104 N N . ARG B 1 170 ? -0.306 9.5 20.203 1 98.69 170 ARG B N 1
ATOM 3105 C CA . ARG B 1 170 ? -0.447 8.969 21.547 1 98.69 170 ARG B CA 1
ATOM 3106 C C . ARG B 1 170 ? -1.79 8.266 21.734 1 98.69 170 ARG B C 1
ATOM 3108 O O . ARG B 1 170 ? -1.892 7.289 22.469 1 98.69 170 ARG B O 1
ATOM 3115 N N . GLU B 1 171 ? -2.766 8.781 21.031 1 98.56 171 GLU B N 1
ATOM 3116 C CA . GLU B 1 171 ? -4.105 8.211 21.141 1 98.56 171 GLU B CA 1
ATOM 3117 C C . GLU B 1 171 ? -4.375 7.234 20 1 98.56 171 GLU B C 1
ATOM 3119 O O . GLU B 1 171 ? -5.527 6.863 19.75 1 98.56 171 GLU B O 1
ATOM 3124 N N . GLU B 1 172 ? -3.355 6.887 19.203 1 97.81 172 GLU B N 1
ATOM 3125 C CA . GLU B 1 172 ? -3.375 5.941 18.094 1 97.81 172 GLU B CA 1
ATOM 3126 C C . GLU B 1 172 ? -4.336 6.395 17 1 97.81 172 GLU B C 1
ATOM 3128 O O . GLU B 1 172 ? -4.996 5.57 16.359 1 97.81 172 GLU B O 1
ATOM 3133 N N . ILE B 1 173 ? -4.535 7.715 16.953 1 98.88 173 ILE B N 1
ATOM 3134 C CA . ILE B 1 173 ? -5.203 8.273 15.781 1 98.88 173 ILE B CA 1
ATOM 3135 C C . ILE B 1 173 ? -4.281 8.188 14.562 1 98.88 173 ILE B C 1
ATOM 3137 O O . ILE B 1 173 ? -3.104 8.547 14.648 1 98.88 173 ILE B O 1
ATOM 3141 N N . GLY B 1 174 ? -4.789 7.57 13.461 1 98.88 174 GLY B N 1
ATOM 3142 C CA . GLY B 1 174 ? -3.99 7.488 12.25 1 98.88 174 GLY B CA 1
ATOM 3143 C C . GLY B 1 174 ? -3.627 8.852 11.68 1 98.88 174 GLY B C 1
ATOM 3144 O O . GLY B 1 174 ? -4.406 9.797 11.789 1 98.88 174 GLY B O 1
ATOM 3145 N N . ILE B 1 175 ? -2.48 8.953 11.125 1 98.94 175 ILE B N 1
ATOM 3146 C CA . ILE B 1 175 ? -2.041 10.148 10.422 1 98.94 175 ILE B CA 1
ATOM 3147 C C . ILE B 1 175 ? -1.696 9.805 8.977 1 98.94 175 ILE B C 1
ATOM 3149 O O . ILE B 1 175 ? -0.933 8.875 8.719 1 98.94 175 ILE B O 1
ATOM 3153 N N . ILE B 1 176 ? -2.262 10.5 8.039 1 98.94 176 ILE B N 1
ATOM 3154 C CA . ILE B 1 176 ? -1.915 10.391 6.629 1 98.94 176 ILE B CA 1
ATOM 3155 C C . ILE B 1 176 ? -1.462 11.75 6.102 1 98.94 176 ILE B C 1
ATOM 3157 O O . ILE B 1 176 ? -2.162 12.758 6.266 1 98.94 176 ILE B O 1
ATOM 3161 N N . GLU B 1 177 ? -0.323 11.773 5.508 1 98.94 177 GLU B N 1
ATOM 3162 C CA . GLU B 1 177 ? 0.273 13 5 1 98.94 177 GLU B CA 1
ATOM 3163 C C . GLU B 1 177 ? 0.569 12.898 3.506 1 98.94 177 GLU B C 1
ATOM 3165 O O . GLU B 1 177 ? 0.699 11.797 2.969 1 98.94 177 GLU B O 1
ATOM 3170 N N . GLY B 1 178 ? 0.645 14.047 2.865 1 98.75 178 GLY B N 1
ATOM 3171 C CA . GLY B 1 178 ? 1.018 14.102 1.46 1 98.75 178 GLY B CA 1
ATOM 3172 C C . GLY B 1 178 ? -0.136 13.789 0.525 1 98.75 178 GLY B C 1
ATOM 3173 O O . GLY B 1 178 ? 0.076 13.32 -0.595 1 98.75 178 GLY B O 1
ATOM 3174 N N . LEU B 1 179 ? -1.353 14 0.976 1 98.88 179 LEU B N 1
ATOM 3175 C CA . LEU B 1 179 ? -2.516 13.742 0.133 1 98.88 179 LEU B CA 1
ATOM 3176 C C . LEU B 1 179 ? -2.668 14.828 -0.928 1 98.88 179 LEU B C 1
ATOM 3178 O O . LEU B 1 179 ? -2.617 16.016 -0.615 1 98.88 179 LEU B O 1
ATOM 3182 N N . ASP B 1 180 ? -2.814 14.453 -2.166 1 98.75 180 ASP B N 1
ATOM 3183 C CA . ASP B 1 180 ? -3.178 15.391 -3.23 1 98.75 180 ASP B CA 1
ATOM 3184 C C . ASP B 1 180 ? -4.695 15.5 -3.367 1 98.75 180 ASP B C 1
ATOM 3186 O O . ASP B 1 180 ? -5.316 14.727 -4.102 1 98.75 180 ASP B O 1
ATOM 3190 N N . LEU B 1 181 ? -5.281 16.516 -2.77 1 98.81 181 LEU B N 1
ATOM 3191 C CA . LEU B 1 181 ? -6.734 16.625 -2.707 1 98.81 181 LEU B CA 1
ATOM 3192 C C . LEU B 1 181 ? -7.238 17.734 -3.635 1 98.81 181 LEU B C 1
ATOM 3194 O O . LEU B 1 181 ? -8.398 18.125 -3.557 1 98.81 181 LEU B O 1
ATOM 3198 N N . LEU B 1 182 ? -6.348 18.203 -4.508 1 98.5 182 LEU B N 1
ATOM 3199 C CA . LEU B 1 182 ? -6.672 19.359 -5.328 1 98.5 182 LEU B CA 1
ATOM 3200 C C . LEU B 1 182 ? -7.977 19.141 -6.09 1 98.5 182 LEU B C 1
ATOM 3202 O O . LEU B 1 182 ? -8.828 20.031 -6.125 1 98.5 182 LEU B O 1
ATOM 3206 N N . GLU B 1 183 ? -8.18 17.922 -6.641 1 97.81 183 GLU B N 1
ATOM 3207 C CA . GLU B 1 183 ? -9.328 17.672 -7.508 1 97.81 183 GLU B CA 1
ATOM 3208 C C . GLU B 1 183 ? -10.453 16.969 -6.75 1 97.81 183 GLU B C 1
ATOM 3210 O O . GLU B 1 183 ? -11.391 16.453 -7.355 1 97.81 183 GLU B O 1
ATOM 3215 N N . VAL B 1 184 ? -10.375 16.891 -5.488 1 98.69 184 VAL B N 1
ATOM 3216 C CA . VAL B 1 184 ? -11.367 16.203 -4.672 1 98.69 184 VAL B CA 1
ATOM 3217 C C . VAL B 1 184 ? -12.367 17.203 -4.109 1 98.69 184 VAL B C 1
ATOM 3219 O O . VAL B 1 184 ? -11.977 18.234 -3.537 1 98.69 184 VAL B O 1
ATOM 3222 N N . GLU B 1 185 ? -13.617 17.047 -4.27 1 98.19 185 GLU B N 1
ATOM 3223 C CA . GLU B 1 185 ? -14.656 17.875 -3.668 1 98.19 185 GLU B CA 1
ATOM 3224 C C . GLU B 1 185 ? -14.875 17.516 -2.203 1 98.19 185 GLU B C 1
ATOM 3226 O O . GLU B 1 185 ? -14.688 16.359 -1.809 1 98.19 185 GLU B O 1
ATOM 3231 N N . GLU B 1 186 ? -15.18 18.531 -1.415 1 98.19 186 GLU B N 1
ATOM 3232 C CA . GLU B 1 186 ? -15.633 18.25 -0.056 1 98.19 186 GLU B CA 1
ATOM 3233 C C . GLU B 1 186 ? -16.797 17.25 -0.056 1 98.19 186 GLU B C 1
ATOM 3235 O O . GLU B 1 186 ? -17.672 17.312 -0.924 1 98.19 186 GLU B O 1
ATOM 3240 N N . GLY B 1 187 ? -16.766 16.312 0.901 1 97.88 187 GLY B N 1
ATOM 3241 C CA . GLY B 1 187 ? -17.844 15.328 0.946 1 97.88 187 GLY B CA 1
ATOM 3242 C C . GLY B 1 187 ? -17.422 14.016 1.56 1 97.88 187 GLY B C 1
ATOM 3243 O O . GLY B 1 187 ? -16.438 13.961 2.305 1 97.88 187 GLY B O 1
ATOM 3244 N N . LYS B 1 188 ? -18.328 13.023 1.356 1 98.06 188 LYS B N 1
ATOM 3245 C CA . LYS B 1 188 ? -18.125 11.703 1.939 1 98.06 188 LYS B CA 1
ATOM 3246 C C . LYS B 1 188 ? -17.531 10.734 0.916 1 98.06 188 LYS B C 1
ATOM 3248 O O . LYS B 1 188 ? -17.922 10.75 -0.254 1 98.06 188 LYS B O 1
ATOM 3253 N N . TYR B 1 189 ? -16.594 9.938 1.359 1 98.62 189 TYR B N 1
ATOM 3254 C CA . TYR B 1 189 ? -15.914 8.953 0.537 1 98.62 189 TYR B CA 1
ATOM 3255 C C . TYR B 1 189 ? -15.633 7.68 1.328 1 98.62 189 TYR B C 1
ATOM 3257 O O . TYR B 1 189 ? -15.852 7.637 2.541 1 98.62 189 TYR B O 1
ATOM 3265 N N . PHE B 1 190 ? -15.336 6.625 0.67 1 98.44 190 PHE B N 1
ATOM 3266 C CA . PHE B 1 190 ? -14.609 5.5 1.246 1 98.44 190 PHE B CA 1
ATOM 3267 C C . PHE B 1 190 ? -13.125 5.582 0.908 1 98.44 190 PHE B C 1
ATOM 3269 O O . PHE B 1 190 ? -12.758 5.84 -0.241 1 98.44 190 PHE B O 1
ATOM 3276 N N . MET B 1 191 ? -12.305 5.449 1.854 1 98.81 191 MET B N 1
ATOM 3277 C CA . MET B 1 191 ? -10.867 5.621 1.648 1 98.81 191 MET B CA 1
ATOM 3278 C C . MET B 1 191 ? -10.125 4.305 1.872 1 98.81 191 MET B C 1
ATOM 3280 O O . MET B 1 191 ? -10.469 3.539 2.771 1 98.81 191 MET B O 1
ATOM 3284 N N . ILE B 1 192 ? -9.039 4.066 1.081 1 98.81 192 ILE B N 1
ATOM 3285 C CA . ILE B 1 192 ? -8.047 3.018 1.292 1 98.81 192 ILE B CA 1
ATOM 3286 C C . ILE B 1 192 ? -6.648 3.621 1.262 1 98.81 192 ILE B C 1
ATOM 3288 O O . ILE B 1 192 ? -6.297 4.348 0.327 1 98.81 192 ILE B O 1
ATOM 3292 N N . ALA B 1 193 ? -5.824 3.361 2.211 1 98.81 193 ALA B N 1
ATOM 3293 C CA . ALA B 1 193 ? -4.434 3.811 2.271 1 98.81 193 ALA B CA 1
ATOM 3294 C C . ALA B 1 193 ? -3.6 2.9 3.166 1 98.81 193 ALA B C 1
ATOM 3296 O O . ALA B 1 193 ? -3.025 3.352 4.16 1 98.81 193 ALA B O 1
ATOM 3297 N N . LEU B 1 194 ? -3.406 1.707 2.793 1 98.81 194 LEU B N 1
ATOM 3298 C CA . LEU B 1 194 ? -2.797 0.694 3.648 1 98.81 194 LEU B CA 1
ATOM 3299 C C . LEU B 1 194 ? -1.276 0.801 3.617 1 98.81 194 LEU B C 1
ATOM 3301 O O . LEU B 1 194 ? -0.676 0.879 2.543 1 98.81 194 LEU B O 1
ATOM 3305 N N . PRO B 1 195 ? -0.657 0.778 4.734 1 98.88 195 PRO B N 1
ATOM 3306 C CA . PRO B 1 195 ? 0.806 0.82 4.805 1 98.88 195 PRO B CA 1
ATOM 3307 C C . PRO B 1 195 ? 1.448 -0.539 4.539 1 98.88 195 PRO B C 1
ATOM 3309 O O . PRO B 1 195 ? 0.817 -1.577 4.754 1 98.88 195 PRO B O 1
ATOM 3312 N N . LEU B 1 196 ? 2.678 -0.51 4.059 1 98.88 196 LEU B N 1
ATOM 3313 C CA . LEU B 1 196 ? 3.469 -1.734 3.996 1 98.88 196 LEU B CA 1
ATOM 3314 C C . LEU B 1 196 ? 3.678 -2.316 5.391 1 98.88 196 LEU B C 1
ATOM 3316 O O . LEU B 1 196 ? 3.725 -1.577 6.375 1 98.88 196 LEU B O 1
ATOM 3320 N N . LYS B 1 197 ? 3.795 -3.623 5.461 1 98.75 197 LYS B N 1
ATOM 3321 C CA . LYS B 1 197 ? 3.994 -4.328 6.723 1 98.75 197 LYS B CA 1
ATOM 3322 C C . LYS B 1 197 ? 5.477 -4.465 7.051 1 98.75 197 LYS B C 1
ATOM 3324 O O . LYS B 1 197 ? 6.027 -5.566 7.004 1 98.75 197 LYS B O 1
ATOM 3329 N N . VAL B 1 198 ? 6.113 -3.404 7.449 1 98.81 198 VAL B N 1
ATOM 3330 C CA . VAL B 1 198 ? 7.547 -3.379 7.715 1 98.81 198 VAL B CA 1
ATOM 3331 C C . VAL B 1 198 ? 7.801 -3.59 9.203 1 98.81 198 VAL B C 1
ATOM 3333 O O . VAL B 1 198 ? 7.285 -2.848 10.039 1 98.81 198 VAL B O 1
ATOM 3336 N N . LYS B 1 199 ? 8.578 -4.574 9.539 1 98.62 199 LYS B N 1
ATOM 3337 C CA . LYS B 1 199 ? 8.945 -4.836 10.93 1 98.62 199 LYS B CA 1
ATOM 3338 C C . LYS B 1 199 ? 9.664 -3.639 11.539 1 98.62 199 LYS B C 1
ATOM 3340 O O . LYS B 1 199 ? 10.641 -3.137 10.977 1 98.62 199 LYS B O 1
ATOM 3345 N N . GLY B 1 200 ? 9.117 -3.156 12.609 1 98.44 200 GLY B N 1
ATOM 3346 C CA . GLY B 1 200 ? 9.766 -2.064 13.32 1 98.44 200 GLY B CA 1
ATOM 3347 C C . GLY B 1 200 ? 9.609 -0.726 12.625 1 98.44 200 GLY B C 1
ATOM 3348 O O . GLY B 1 200 ? 10.305 0.239 12.969 1 98.44 200 GLY B O 1
ATOM 3349 N N . GLY B 1 201 ? 8.781 -0.65 11.609 1 98.62 201 GLY B N 1
ATOM 3350 C CA . GLY B 1 201 ? 8.672 0.556 10.805 1 98.62 201 GLY B CA 1
ATOM 3351 C C . GLY B 1 201 ? 7.949 1.684 11.516 1 98.62 201 GLY B C 1
ATOM 3352 O O . GLY B 1 201 ? 6.984 1.447 12.25 1 98.62 201 GLY B O 1
ATOM 3353 N N . GLU B 1 202 ? 8.383 2.945 11.32 1 98.81 202 GLU B N 1
ATOM 3354 C CA . GLU B 1 202 ? 7.793 4.125 11.938 1 98.81 202 GLU B CA 1
ATOM 3355 C C . GLU B 1 202 ? 6.969 4.926 10.93 1 98.81 202 GLU B C 1
ATOM 3357 O O . GLU B 1 202 ? 6.281 5.879 11.297 1 98.81 202 GLU B O 1
ATOM 3362 N N . GLY B 1 203 ? 7.012 4.586 9.695 1 98.75 203 GLY B N 1
ATOM 3363 C CA . GLY B 1 203 ? 6.238 5.172 8.609 1 98.75 203 GLY B CA 1
ATOM 3364 C C . GLY B 1 203 ? 6.266 4.34 7.344 1 98.75 203 GLY B C 1
ATOM 3365 O O . GLY B 1 203 ? 7.078 3.424 7.211 1 98.75 203 GLY B O 1
ATOM 3366 N N . SER B 1 204 ? 5.441 4.641 6.461 1 98.88 204 SER B N 1
ATOM 3367 C CA . SER B 1 204 ? 5.348 3.91 5.203 1 98.88 204 SER B CA 1
ATOM 3368 C C . SER B 1 204 ? 4.707 4.762 4.113 1 98.88 204 SER B C 1
ATOM 3370 O O . SER B 1 204 ? 3.689 5.418 4.344 1 98.88 204 SER B O 1
ATOM 3372 N N . PRO B 1 205 ? 5.324 4.77 2.898 1 98.88 205 PRO B N 1
ATOM 3373 C CA . PRO B 1 205 ? 4.531 5.246 1.766 1 98.88 205 PRO B CA 1
ATOM 3374 C C . PRO B 1 205 ? 3.281 4.402 1.523 1 98.88 205 PRO B C 1
ATOM 3376 O O . PRO B 1 205 ? 3.25 3.223 1.881 1 98.88 205 PRO B O 1
ATOM 3379 N N . VAL B 1 206 ? 2.262 5.051 1.017 1 98.94 206 VAL B N 1
ATOM 3380 C CA . VAL B 1 206 ? 1.015 4.344 0.748 1 98.94 206 VAL B CA 1
ATOM 3381 C C . VAL B 1 206 ? 0.459 4.773 -0.609 1 98.94 206 VAL B C 1
ATOM 3383 O O . VAL B 1 206 ? 0.864 5.801 -1.156 1 98.94 206 VAL B O 1
ATOM 3386 N N . ARG B 1 207 ? -0.315 3.934 -1.211 1 98.94 207 ARG B N 1
ATOM 3387 C CA . ARG B 1 207 ? -1.273 4.34 -2.234 1 98.94 207 ARG B CA 1
ATOM 3388 C C . ARG B 1 207 ? -2.621 4.695 -1.612 1 98.94 207 ARG B C 1
ATOM 3390 O O . ARG B 1 207 ? -3.27 3.846 -1 1 98.94 207 ARG B O 1
ATOM 3397 N N . ALA B 1 208 ? -2.98 5.895 -1.703 1 98.94 208 ALA B N 1
ATOM 3398 C CA . ALA B 1 208 ? -4.234 6.363 -1.118 1 98.94 208 ALA B CA 1
ATOM 3399 C C . ALA B 1 208 ? -5.281 6.617 -2.197 1 98.94 208 ALA B C 1
ATOM 3401 O O . ALA B 1 208 ? -5.039 7.371 -3.141 1 98.94 208 ALA B O 1
ATOM 3402 N N . ILE B 1 209 ? -6.438 6.012 -2.057 1 98.94 209 ILE B N 1
ATOM 3403 C CA . ILE B 1 209 ? -7.531 6.125 -3.02 1 98.94 209 ILE B CA 1
ATOM 3404 C C . ILE B 1 209 ? -8.82 6.5 -2.295 1 98.94 209 ILE B C 1
ATOM 3406 O O . ILE B 1 209 ? -9.102 5.98 -1.211 1 98.94 209 ILE B O 1
ATOM 3410 N N . LEU B 1 210 ? -9.586 7.398 -2.863 1 98.88 210 LEU B N 1
ATOM 3411 C CA . LEU B 1 210 ? -10.945 7.719 -2.424 1 98.88 210 L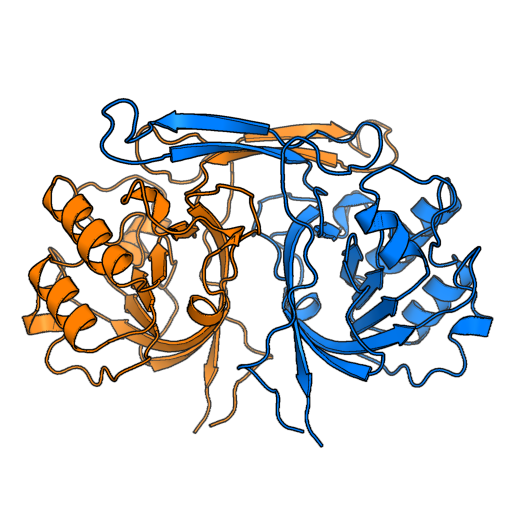EU B CA 1
ATOM 3412 C C . LEU B 1 210 ? -11.977 7.176 -3.406 1 98.88 210 LEU B C 1
ATOM 3414 O O . LEU B 1 210 ? -11.781 7.25 -4.621 1 98.88 210 LEU B O 1
ATOM 3418 N N . PHE B 1 211 ? -12.992 6.625 -2.871 1 98.5 211 PHE B N 1
ATOM 3419 C CA . PHE B 1 211 ? -14.148 6.207 -3.65 1 98.5 211 PHE B CA 1
ATOM 3420 C C . PHE B 1 211 ? -15.375 7.039 -3.287 1 98.5 211 PHE B C 1
ATOM 3422 O O . PHE B 1 211 ? -15.789 7.07 -2.125 1 98.5 211 PHE B O 1
ATOM 3429 N N . PRO B 1 212 ? -15.922 7.734 -4.297 1 98.19 212 PRO B N 1
ATOM 3430 C CA . PRO B 1 212 ? -17.141 8.484 -3.994 1 98.19 212 PRO B CA 1
ATOM 3431 C C . PRO B 1 212 ? -18.266 7.594 -3.459 1 98.19 212 PRO B C 1
ATOM 3433 O O . PRO B 1 212 ? -18.312 6.406 -3.779 1 98.19 212 PRO B O 1
ATOM 3436 N N . ILE B 1 213 ? -19.078 8.164 -2.602 1 96.88 213 ILE B N 1
ATOM 3437 C CA . ILE B 1 213 ? -20.25 7.488 -2.047 1 96.88 213 ILE B CA 1
ATOM 3438 C C . ILE B 1 213 ? -21.516 8.148 -2.562 1 96.88 213 ILE B C 1
ATOM 3440 O O . ILE B 1 213 ? -21.625 9.375 -2.588 1 96.88 213 ILE B O 1
ATOM 3444 N N . GLU B 1 214 ? -22.406 7.355 -3.043 1 91.88 214 GLU B N 1
ATOM 3445 C CA . GLU B 1 214 ? -23.719 7.824 -3.492 1 91.88 214 GLU B CA 1
ATOM 3446 C C . GLU B 1 214 ? -24.812 7.492 -2.473 1 91.88 214 GLU B C 1
ATOM 3448 O O . GLU B 1 214 ? -24.875 6.367 -1.972 1 91.88 214 GLU B O 1
ATOM 3453 N N . GLY B 1 215 ? -25.828 8.664 -2.029 1 78.31 215 GLY B N 1
ATOM 3454 C CA . GLY B 1 215 ? -27 8.516 -1.184 1 78.31 215 GLY B CA 1
ATOM 3455 C C . GLY B 1 215 ? -26.7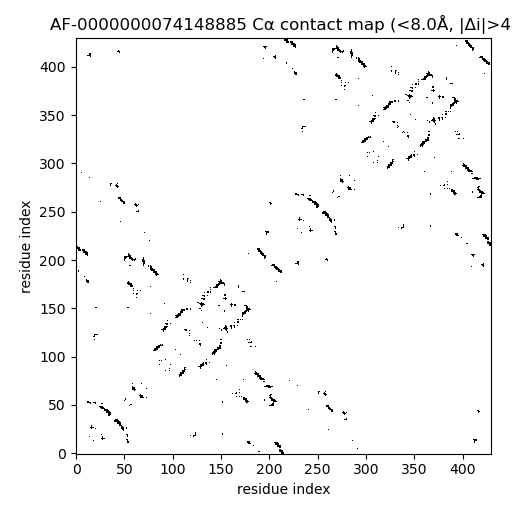97 9.062 0.217 1 78.31 215 GLY B C 1
ATOM 3456 O O . GLY B 1 215 ? -25.672 9.352 0.618 1 78.31 215 GLY B O 1
#